Protein 5D1P (pdb70)

B-factor: mean 39.69, std 10.05, range [20.56, 96.08]

Sequence (748 aa):
DIPFDLIQERTGVPSSRLKVAFARGSLRLLESAGMQALLFKKPLGDLEAGTVIYLGDETEVIRGFPKIRRTLLLSPTIQEHFRDRVAVEEMNGYNVRIACLSSGETVALTRGGHVCPFTTRKAQELLDLSEFFREHPDLVICGEMIGRDNPYVSQDYPEVGPLGFRVFDLREKNTNRPLPVEERRALLDSYGLPNVRLFGVYPIEEAASEVADIIRALGMAGREGVVMKDPSMEVPPLKYTSSQAHARELAYAFSYPFDFGRPFFFSRVIREGFQAYELDESDDETRERARRLGEAIIYPMLERIKSISAGEAAYEDTVIDVEDREAAEEFIRHLVRLGVSATLADYRDGRATIRRFYQSTTDRINNYLKGGLYDIPFDLIQERTGVPSSRLKVAFARGSLRLLESAGMQALLFKKPLGDLEAGTVIYLGDETEVIRGFPKIRRTLLLSPTIQEHFRDRVAVEEMNGYNVRIACLSSGETVALTRGGHVCPFTTRKAQELLDLSEFFREHPDLVICGEMIGRDNPYVSQDYPEVGPLGFRVFDLREKNTNRPLPVEERRALLDSYGLPNVRLFGVYPIEEAASEVADIIRALGMAGREGVVMKDPSMEVPPLKYTSSQAHARELAYAFSYPFDFGRPFFFSRVIREGFQAYELDESDDETRERARRLGEAIIYPMLERIKSISAGEAAYEDTVIDVEDREAAEEFIRHLVRLGVSATLADYRDGRATIRRFYQSTTDRINNYLKGGLY

Solvent-accessible surface area: 31635 Å² total

Structure (mmCIF, N/CA/C/O backbone):
data_5D1P
#
_entry.id   5D1P
#
_cell.length_a   50.500
_cell.length_b   115.304
_cell.length_c   91.567
_cell.angle_alpha   90.00
_cell.angle_beta   104.55
_cell.angle_gamma   90.00
#
_symmetry.space_group_name_H-M   'P 1 21 1'
#
loop_
_entity.id
_entity.type
_entity.pdbx_description
1 polymer 'ATP-dependent RNA ligase'
2 non-polymer 'SULFATE ION'
3 non-polymer 'MAGNESIUM ION'
4 water water
#
loop_
_atom_site.group_PDB
_atom_site.id
_atom_site.type_symbol
_atom_site.label_atom_id
_atom_site.label_alt_id
_atom_site.label_comp_id
_atom_site.label_asym_id
_atom_site.label_entity_id
_atom_site.label_seq_id
_atom_site.pdbx_PDB_ins_code
_atom_site.Cartn_x
_atom_site.Cartn_y
_atom_site.Cartn_z
_atom_site.occupancy
_atom_site.B_iso_or_equiv
_atom_site.auth_seq_id
_atom_site.auth_comp_id
_atom_site.auth_asym_id
_atom_site.auth_atom_id
_atom_site.pdbx_PDB_model_num
ATOM 1 N N . ASP A 1 4 ? -16.808 -17.718 41.582 1.00 72.76 7 ASP A N 1
ATOM 2 C CA . ASP A 1 4 ? -16.535 -16.607 40.677 1.00 67.32 7 ASP A CA 1
ATOM 3 C C . ASP A 1 4 ? -16.033 -15.373 41.429 1.00 65.25 7 ASP A C 1
ATOM 4 O O . ASP A 1 4 ? -16.038 -15.325 42.663 1.00 56.88 7 ASP A O 1
ATOM 9 N N . ILE A 1 5 ? -15.597 -14.380 40.664 1.00 57.98 8 ILE A N 1
ATOM 10 C CA . ILE A 1 5 ? -14.997 -13.169 41.205 1.00 53.32 8 ILE A CA 1
ATOM 11 C C . ILE A 1 5 ? -16.022 -12.191 41.784 1.00 53.48 8 ILE A C 1
ATOM 12 O O . ILE A 1 5 ? -17.012 -11.872 41.125 1.00 51.70 8 ILE A O 1
ATOM 17 N N . PRO A 1 6 ? -15.788 -11.715 43.024 1.00 54.54 9 PRO A N 1
ATOM 18 C CA . PRO A 1 6 ? -16.687 -10.758 43.666 1.00 45.41 9 PRO A CA 1
ATOM 19 C C . PRO A 1 6 ? -16.367 -9.330 43.243 1.00 43.58 9 PRO A C 1
ATOM 20 O O . PRO A 1 6 ? -15.766 -8.575 44.012 1.00 42.92 9 PRO A O 1
ATOM 24 N N . PHE A 1 7 ? -16.763 -8.969 42.028 1.00 43.34 10 PHE A N 1
ATOM 25 C CA . PHE A 1 7 ? -16.449 -7.659 41.482 1.00 42.43 10 PHE A CA 1
ATOM 26 C C . PHE A 1 7 ? -16.972 -6.515 42.346 1.00 39.83 10 PHE A C 1
ATOM 27 O O . PHE A 1 7 ? -16.250 -5.541 42.591 1.00 37.81 10 PHE A O 1
ATOM 35 N N . ASP A 1 8 ? -18.216 -6.629 42.814 1.00 40.57 11 ASP A N 1
ATOM 36 C CA . ASP A 1 8 ? -18.819 -5.553 43.607 1.00 43.93 11 ASP A CA 1
ATOM 37 C C . ASP A 1 8 ? -18.076 -5.331 44.918 1.00 39.43 11 ASP A C 1
ATOM 38 O O . ASP A 1 8 ? -17.876 -4.199 45.331 1.00 40.91 11 ASP A O 1
ATOM 43 N N . LEU A 1 9 ? -17.676 -6.414 45.573 1.00 41.90 12 LEU A N 1
ATOM 44 C CA . LEU A 1 9 ? -16.904 -6.298 46.803 1.00 38.85 12 LEU A CA 1
ATOM 45 C C . LEU A 1 9 ? -15.610 -5.548 46.505 1.00 42.31 12 LEU A C 1
ATOM 46 O O . LEU A 1 9 ? -15.296 -4.548 47.154 1.00 44.55 12 LEU A O 1
ATOM 51 N N . ILE A 1 10 ? -14.886 -6.011 45.489 1.00 38.94 13 ILE A N 1
ATOM 52 C CA . ILE A 1 10 ? -13.660 -5.355 45.063 1.00 36.18 13 ILE A CA 1
ATOM 53 C C . ILE A 1 10 ? -13.917 -3.876 44.785 1.00 44.30 13 ILE A C 1
ATOM 54 O O . ILE A 1 10 ? -13.134 -3.002 45.193 1.00 43.00 13 ILE A O 1
ATOM 59 N N . GLN A 1 11 ? -15.043 -3.599 44.132 1.00 44.75 14 GLN A N 1
ATOM 60 C CA . GLN A 1 11 ? -15.467 -2.228 43.858 1.00 43.29 14 GLN A CA 1
ATOM 61 C C . GLN A 1 11 ? -15.534 -1.357 45.120 1.00 45.83 14 GLN A C 1
ATOM 62 O O . GLN A 1 11 ? -15.129 -0.197 45.106 1.00 43.46 14 GLN A O 1
ATOM 68 N N . GLU A 1 12 ? -16.022 -1.914 46.220 1.00 46.96 15 GLU A N 1
ATOM 69 C CA . GLU A 1 12 ? -16.133 -1.120 47.439 1.00 49.40 15 GLU A CA 1
ATOM 70 C C . GLU A 1 12 ? -14.776 -0.911 48.125 1.00 53.72 15 GLU A C 1
ATOM 71 O O . GLU A 1 12 ? -14.551 0.113 48.774 1.00 53.51 15 GLU A O 1
ATOM 77 N N . ARG A 1 13 ? -13.878 -1.884 47.986 1.00 50.76 16 ARG A N 1
ATOM 78 C CA . ARG A 1 13 ? -12.575 -1.827 48.643 1.00 46.16 16 ARG A CA 1
ATOM 79 C C . ARG A 1 13 ? -11.546 -1.056 47.831 1.00 53.42 16 ARG A C 1
ATOM 80 O O . ARG A 1 13 ? -10.532 -0.613 48.379 1.00 55.96 16 ARG A O 1
ATOM 88 N N . THR A 1 14 ? -11.799 -0.902 46.532 1.00 48.30 17 THR A N 1
ATOM 89 C CA . THR A 1 14 ? -10.827 -0.272 45.645 1.00 46.28 17 THR A CA 1
ATOM 90 C C . THR A 1 14 ? -11.285 1.060 45.067 1.00 50.14 17 THR A C 1
ATOM 91 O O . THR A 1 14 ? -10.461 1.836 44.588 1.00 53.07 17 THR A O 1
ATOM 95 N N . GLY A 1 15 ? -12.591 1.319 45.078 1.00 46.75 18 GLY A N 1
ATOM 96 C CA . GLY A 1 15 ? -13.113 2.524 44.454 1.00 45.01 18 GLY A CA 1
ATOM 97 C C . GLY A 1 15 ? -13.172 2.409 42.934 1.00 47.42 18 GLY A C 1
ATOM 98 O O . GLY A 1 15 ? -13.565 3.347 42.243 1.00 49.18 18 GLY A O 1
ATOM 99 N N . VAL A 1 16 ? -12.778 1.256 42.405 1.00 42.41 19 VAL A N 1
ATOM 100 C CA . VAL A 1 16 ? -12.904 1.007 40.977 1.00 42.13 19 VAL A CA 1
ATOM 101 C C . VAL A 1 16 ? -14.262 0.369 40.677 1.00 46.23 19 VAL A C 1
ATOM 102 O O . VAL A 1 16 ? -14.561 -0.720 41.167 1.00 42.44 19 VAL A O 1
ATOM 106 N N . PRO A 1 17 ? -15.097 1.062 39.890 1.00 48.50 20 PRO A N 1
ATOM 107 C CA . PRO A 1 17 ? -16.415 0.549 39.489 1.00 47.28 20 PRO A CA 1
ATOM 108 C C . PRO A 1 17 ? -16.359 -0.839 38.846 1.00 46.39 20 PRO A C 1
ATOM 109 O O . PRO A 1 17 ? -15.569 -1.102 37.938 1.00 48.62 20 PRO A O 1
ATOM 113 N N . SER A 1 18 ? -17.225 -1.713 39.348 1.00 45.23 21 SER A N 1
ATOM 114 C CA . SER A 1 18 ? -17.330 -3.112 38.950 1.00 43.43 21 SER A CA 1
ATOM 115 C C . SER A 1 18 ? -17.289 -3.307 37.437 1.00 48.54 21 SER A C 1
ATOM 116 O O . SER A 1 18 ? -16.768 -4.308 36.929 1.00 47.40 21 SER A O 1
ATOM 119 N N . SER A 1 19 ? -17.840 -2.332 36.729 1.00 46.91 22 SER A N 1
ATOM 120 C CA . SER A 1 19 ? -17.885 -2.340 35.280 1.00 51.83 22 SER A CA 1
ATOM 121 C C . SER A 1 19 ? -16.451 -2.263 34.719 1.00 50.49 22 SER A C 1
ATOM 122 O O . SER A 1 19 ? -16.028 -3.135 33.954 1.00 49.37 22 SER A O 1
ATOM 125 N N . ARG A 1 20 ? -15.709 -1.231 35.125 1.00 47.56 23 ARG A N 1
ATOM 126 C CA . ARG A 1 20 ? -14.277 -1.110 34.834 1.00 49.46 23 ARG A CA 1
ATOM 127 C C . ARG A 1 20 ? -13.477 -2.388 35.134 1.00 53.27 23 ARG A C 1
ATOM 128 O O . ARG A 1 20 ? -12.615 -2.776 34.352 1.00 54.36 23 ARG A O 1
ATOM 136 N N . LEU A 1 21 ? -13.753 -3.032 36.268 1.00 48.93 24 LEU A N 1
ATOM 137 C CA . LEU A 1 21 ? -13.005 -4.224 36.670 1.00 51.82 24 LEU A CA 1
ATOM 138 C C . LEU A 1 21 ? -13.268 -5.405 35.735 1.00 51.88 24 LEU A C 1
ATOM 139 O O . LEU A 1 21 ? -12.498 -6.367 35.691 1.00 46.53 24 LEU A O 1
ATOM 144 N N . LYS A 1 22 ? -14.382 -5.350 35.015 1.00 54.96 25 LYS A N 1
ATOM 145 C CA . LYS A 1 22 ? -14.695 -6.404 34.059 1.00 55.61 25 LYS A CA 1
ATOM 146 C C . LYS A 1 22 ? -13.981 -6.093 32.748 1.00 53.58 25 LYS A C 1
ATOM 147 O O . LYS A 1 22 ? -13.478 -6.989 32.087 1.00 56.47 25 LYS A O 1
ATOM 153 N N . VAL A 1 23 ? -13.929 -4.809 32.401 1.00 53.60 26 VAL A N 1
ATOM 154 C CA . VAL A 1 23 ? -13.084 -4.323 31.315 1.00 56.50 26 VAL A CA 1
ATOM 155 C C . VAL A 1 23 ? -11.638 -4.759 31.544 1.00 64.14 26 VAL A C 1
ATOM 156 O O . VAL A 1 23 ? -10.987 -5.298 30.645 1.00 68.35 26 VAL A O 1
ATOM 160 N N . ALA A 1 24 ? -11.148 -4.519 32.760 1.00 63.41 27 ALA A N 1
ATOM 161 C CA . ALA A 1 24 ? -9.782 -4.857 33.144 1.00 60.34 27 ALA A CA 1
ATOM 162 C C . ALA A 1 24 ? -9.488 -6.341 32.981 1.00 56.62 27 ALA A C 1
ATOM 163 O O . ALA A 1 24 ? -8.381 -6.718 32.611 1.00 58.48 27 ALA A O 1
ATOM 165 N N . PHE A 1 25 ? -10.480 -7.180 33.259 1.00 54.66 28 PHE A N 1
ATOM 166 C CA . PHE A 1 25 ? -10.288 -8.626 33.233 1.00 55.70 28 PHE A CA 1
ATOM 167 C C . PHE A 1 25 ? -10.025 -9.119 31.814 1.00 63.93 28 PHE A C 1
ATOM 168 O O . PHE A 1 25 ? -9.410 -10.169 31.635 1.00 69.25 28 PHE A O 1
ATOM 176 N N . ALA A 1 26 ? -10.466 -8.359 30.809 1.00 63.03 29 ALA A N 1
ATOM 177 C CA . ALA A 1 26 ? -10.134 -8.661 29.407 1.00 66.21 29 ALA A CA 1
ATOM 178 C C . ALA A 1 26 ? -8.626 -8.831 29.201 1.00 68.93 29 ALA A C 1
ATOM 179 O O . ALA A 1 26 ? -8.184 -9.521 28.275 1.00 69.37 29 ALA A O 1
ATOM 181 N N . ARG A 1 27 ? -7.847 -8.198 30.078 1.00 66.08 30 ARG A N 1
ATOM 182 C CA . ARG A 1 27 ? -6.391 -8.181 29.972 1.00 63.58 30 ARG A CA 1
ATOM 183 C C . ARG A 1 27 ? -5.650 -8.190 31.342 1.00 57.35 30 ARG A C 1
ATOM 184 O O . ARG A 1 27 ? -5.226 -9.247 31.824 1.00 50.62 30 ARG A O 1
ATOM 192 N N . GLY A 1 28 ? -5.528 -7.021 31.974 1.00 53.67 31 GLY A N 1
ATOM 193 C CA . GLY A 1 28 ? -4.613 -6.847 33.091 1.00 51.39 31 GLY A CA 1
ATOM 194 C C . GLY A 1 28 ? -5.103 -7.089 34.509 1.00 46.02 31 GLY A C 1
ATOM 195 O O . GLY A 1 28 ? -4.518 -6.568 35.451 1.00 44.08 31 GLY A O 1
ATOM 196 N N . SER A 1 29 ? -6.163 -7.874 34.669 1.00 48.08 32 SER A N 1
ATOM 197 C CA . SER A 1 29 ? -6.624 -8.288 35.991 1.00 42.76 32 SER A CA 1
ATOM 198 C C . SER A 1 29 ? -6.705 -9.803 36.040 1.00 48.72 32 SER A C 1
ATOM 199 O O . SER A 1 29 ? -7.532 -10.409 35.362 1.00 53.80 32 SER A O 1
ATOM 202 N N . LEU A 1 30 ? -5.846 -10.418 36.845 1.00 46.01 33 LEU A N 1
ATOM 203 C CA . LEU A 1 30 ? -5.699 -11.865 36.818 1.00 48.64 33 LEU A CA 1
ATOM 204 C C . LEU A 1 30 ? -6.087 -12.504 38.141 1.00 48.17 33 LEU A C 1
ATOM 205 O O . LEU A 1 30 ? -5.699 -12.038 39.204 1.00 47.50 33 LEU A O 1
ATOM 210 N N . ARG A 1 31 ? -6.859 -13.579 38.067 1.00 53.38 34 ARG A N 1
ATOM 211 C CA . ARG A 1 31 ? -7.265 -14.331 39.249 1.00 54.91 34 ARG A CA 1
ATOM 212 C C . ARG A 1 31 ? -6.298 -15.475 39.456 1.00 54.76 34 ARG A C 1
ATOM 213 O O . ARG A 1 31 ? -5.984 -16.195 38.517 1.00 59.02 34 ARG A O 1
ATOM 221 N N . LEU A 1 32 ? -5.817 -15.647 40.678 1.00 55.22 35 LEU A N 1
ATOM 222 C CA . LEU A 1 32 ? -4.900 -16.741 40.934 1.00 52.92 35 LEU A CA 1
ATOM 223 C C . LEU A 1 32 ? -5.089 -17.327 42.321 1.00 57.26 35 LEU A C 1
ATOM 224 O O . LEU A 1 32 ? -5.596 -16.665 43.231 1.00 57.47 35 LEU A O 1
ATOM 229 N N . LEU A 1 33 ? -4.700 -18.588 42.462 1.00 57.25 36 LEU A N 1
ATOM 230 C CA . LEU A 1 33 ? -4.775 -19.259 43.742 1.00 63.08 36 LEU A CA 1
ATOM 231 C C . LEU A 1 33 ? -3.447 -19.012 44.418 1.00 62.84 36 LEU A C 1
ATOM 232 O O . LEU A 1 33 ? -2.383 -19.349 43.887 1.00 58.92 36 LEU A O 1
ATOM 237 N N . GLU A 1 34 ? -3.513 -18.386 45.584 1.00 60.02 37 GLU A N 1
ATOM 238 C CA . GLU A 1 34 ? -2.302 -17.934 46.243 1.00 60.48 37 GLU A CA 1
ATOM 239 C C . GLU A 1 34 ? -2.470 -17.809 47.745 1.00 63.84 37 GLU A C 1
ATOM 240 O O . GLU A 1 34 ? -3.416 -17.170 48.208 1.00 60.42 37 GLU A O 1
ATOM 246 N N . SER A 1 35 ? -1.533 -18.401 48.484 1.00 59.63 38 SER A N 1
ATOM 247 C CA . SER A 1 35 ? -1.521 -18.345 49.943 1.00 67.53 38 SER A CA 1
ATOM 248 C C . SER A 1 35 ? -2.648 -19.173 50.571 1.00 73.09 38 SER A C 1
ATOM 249 O O . SER A 1 35 ? -3.806 -19.081 50.160 1.00 73.88 38 SER A O 1
ATOM 252 N N . ALA A 1 36 ? -2.269 -19.987 51.559 1.00 78.95 39 ALA A N 1
ATOM 253 C CA . ALA A 1 36 ? -3.137 -20.949 52.264 1.00 88.97 39 ALA A CA 1
ATOM 254 C C . ALA A 1 36 ? -4.484 -21.230 51.597 1.00 91.29 39 ALA A C 1
ATOM 255 O O . ALA A 1 36 ? -5.525 -21.220 52.263 1.00 96.08 39 ALA A O 1
ATOM 257 N N . GLY A 1 37 ? -4.459 -21.477 50.290 1.00 83.11 40 GLY A N 1
ATOM 258 C CA . GLY A 1 37 ? -5.678 -21.672 49.532 1.00 82.06 40 GLY A CA 1
ATOM 259 C C . GLY A 1 37 ? -6.546 -20.439 49.631 1.00 76.96 40 GLY A C 1
ATOM 260 O O . GLY A 1 37 ? -7.553 -20.412 50.347 1.00 83.19 40 GLY A O 1
ATOM 261 N N . MET A 1 38 ? -6.124 -19.399 48.930 1.00 68.96 41 MET A N 1
ATOM 262 C CA . MET A 1 38 ? -6.872 -18.162 48.897 1.00 62.96 41 MET A CA 1
ATOM 263 C C . MET A 1 38 ? -6.897 -17.658 47.487 1.00 62.41 41 MET A C 1
ATOM 264 O O . MET A 1 38 ? -6.070 -18.006 46.635 1.00 61.45 41 MET A O 1
ATOM 269 N N . GLN A 1 39 ? -7.856 -16.799 47.251 1.00 61.07 42 GLN A N 1
ATOM 270 C CA . GLN A 1 39 ? -8.098 -16.357 45.918 1.00 55.50 42 GLN A CA 1
ATOM 271 C C . GLN A 1 39 ? -7.657 -14.901 45.886 1.00 56.45 42 GLN A C 1
ATOM 272 O O . GLN A 1 39 ? -7.883 -14.142 46.834 1.00 52.13 42 GLN A O 1
ATOM 278 N N . ALA A 1 40 ? -6.867 -14.573 44.875 1.00 50.04 43 ALA A N 1
ATOM 279 C CA . ALA A 1 40 ? -6.197 -13.291 44.850 1.00 46.65 43 ALA A CA 1
ATOM 280 C C . ALA A 1 40 ? -6.345 -12.671 43.486 1.00 45.27 43 ALA A C 1
ATOM 281 O O . ALA A 1 40 ? -6.229 -13.355 42.464 1.00 47.95 43 ALA A O 1
ATOM 283 N N . LEU A 1 41 ? -6.619 -11.372 43.473 1.00 39.72 44 LEU A N 1
ATOM 284 C CA . LEU A 1 41 ? -6.694 -10.646 42.218 1.00 41.03 44 LEU A CA 1
ATOM 285 C C . LEU A 1 41 ? -5.529 -9.708 42.079 1.00 38.90 44 LEU A C 1
ATOM 286 O O . LEU A 1 41 ? -5.301 -8.848 42.927 1.00 36.25 44 LEU A O 1
ATOM 291 N N . LEU A 1 42 ? -4.805 -9.892 40.982 1.00 40.87 45 LEU A N 1
ATOM 292 C CA . LEU A 1 42 ? -3.580 -9.172 40.699 1.00 40.16 45 LEU A CA 1
ATOM 293 C C . LEU A 1 42 ? -3.774 -8.186 39.548 1.00 34.95 45 LEU A C 1
ATOM 294 O O . LEU A 1 42 ? -4.263 -8.554 38.493 1.00 40.75 45 LEU A O 1
ATOM 299 N N . PHE A 1 43 ? -3.393 -6.934 39.770 1.00 31.93 46 PHE A N 1
ATOM 300 C CA . PHE A 1 43 ? -3.503 -5.884 38.769 1.00 36.44 46 PHE A CA 1
ATOM 301 C C . PHE A 1 43 ? -2.160 -5.646 38.071 1.00 39.41 46 PHE A C 1
ATOM 302 O O . PHE A 1 43 ? -1.248 -5.033 38.642 1.00 39.10 46 PHE A O 1
ATOM 310 N N . LYS A 1 44 ? -2.026 -6.112 36.839 1.00 35.92 47 LYS A N 1
ATOM 311 C CA . LYS A 1 44 ? -0.761 -5.924 36.146 1.00 41.38 47 LYS A CA 1
ATOM 312 C C . LYS A 1 44 ? -0.570 -4.462 35.761 1.00 38.32 47 LYS A C 1
ATOM 313 O O . LYS A 1 44 ? 0.559 -3.977 35.730 1.00 41.10 47 LYS A O 1
ATOM 319 N N . LYS A 1 45 ? -1.678 -3.763 35.516 1.00 41.99 48 LYS A N 1
ATOM 320 C CA . LYS A 1 45 ? -1.678 -2.352 35.110 1.00 38.68 48 LYS A CA 1
ATOM 321 C C . LYS A 1 45 ? -2.367 -1.468 36.139 1.00 43.13 48 LYS A C 1
ATOM 322 O O . LYS A 1 45 ? -3.316 -1.915 36.787 1.00 39.65 48 LYS A O 1
ATOM 328 N N . PRO A 1 46 ? -1.916 -0.204 36.280 1.00 38.99 49 PRO A N 1
ATOM 329 C CA . PRO A 1 46 ? -2.683 0.697 37.134 1.00 40.54 49 PRO A CA 1
ATOM 330 C C . PRO A 1 46 ? -4.123 0.824 36.661 1.00 44.49 49 PRO A C 1
ATOM 331 O O . PRO A 1 46 ? -4.436 0.575 35.497 1.00 40.99 49 PRO A O 1
ATOM 335 N N . LEU A 1 47 ? -4.994 1.195 37.590 1.00 45.31 50 LEU A N 1
ATOM 336 C CA . LEU A 1 47 ? -6.416 1.298 37.332 1.00 38.95 50 LEU A CA 1
ATOM 337 C C . LEU A 1 47 ? -7.010 2.105 38.466 1.00 44.82 50 LEU A C 1
ATOM 338 O O . LEU A 1 47 ? -6.918 1.712 39.640 1.00 39.93 50 LEU A O 1
ATOM 343 N N . GLY A 1 48 ? -7.583 3.255 38.129 1.00 48.20 51 GLY A N 1
ATOM 344 C CA . GLY A 1 48 ? -8.009 4.195 39.149 1.00 45.92 51 GLY A CA 1
ATOM 345 C C . GLY A 1 48 ? -6.806 4.597 39.986 1.00 50.26 51 GLY A C 1
ATOM 346 O O . GLY A 1 48 ? -5.715 4.830 39.446 1.00 54.90 51 GLY A O 1
ATOM 347 N N . ASP A 1 49 ? -7.004 4.672 41.299 1.00 48.71 52 ASP A N 1
ATOM 348 C CA . ASP A 1 49 ? -5.930 4.967 42.240 1.00 47.47 52 ASP A CA 1
ATOM 349 C C . ASP A 1 49 ? -5.042 3.758 42.496 1.00 42.51 52 ASP A C 1
ATOM 350 O O . ASP A 1 49 ? -4.065 3.844 43.244 1.00 38.42 52 ASP A O 1
ATOM 355 N N . LEU A 1 50 ? -5.409 2.622 41.914 1.00 42.31 53 LEU A N 1
ATOM 356 C CA . LEU A 1 50 ? -4.708 1.381 42.191 1.00 36.99 53 LEU A CA 1
ATOM 357 C C . LEU A 1 50 ? -3.428 1.312 41.362 1.00 41.52 53 LEU A C 1
ATOM 358 O O . LEU A 1 50 ? -3.465 1.443 40.136 1.00 43.95 53 LEU A O 1
ATOM 363 N N . GLU A 1 51 ? -2.299 1.120 42.037 1.00 34.13 54 GLU A N 1
ATOM 364 C CA . GLU A 1 51 ? -1.016 1.051 41.359 1.00 35.89 54 GLU A CA 1
ATOM 365 C C . GLU A 1 51 ? -0.812 -0.313 40.733 1.00 36.15 54 GLU A C 1
ATOM 366 O O . GLU A 1 51 ? -1.420 -1.301 41.155 1.00 32.89 54 GLU A O 1
ATOM 372 N N . ALA A 1 52 ? 0.050 -0.367 39.724 1.00 38.04 55 ALA A N 1
ATOM 373 C CA . ALA A 1 52 ? 0.390 -1.637 39.113 1.00 35.40 55 ALA A CA 1
ATOM 374 C C . ALA A 1 52 ? 1.062 -2.518 40.158 1.00 31.62 55 ALA A C 1
ATOM 375 O O . ALA A 1 52 ? 1.853 -2.038 40.972 1.00 31.24 55 ALA A O 1
ATOM 377 N N . GLY A 1 53 ? 0.735 -3.804 40.127 1.00 30.48 56 GLY A N 1
ATOM 378 C CA . GLY A 1 53 ? 1.248 -4.748 41.097 1.00 32.78 56 GLY A CA 1
ATOM 379 C C . GLY A 1 53 ? 0.367 -4.841 42.328 1.00 29.62 56 GLY A C 1
ATOM 380 O O . GLY A 1 53 ? 0.691 -5.581 43.244 1.00 30.28 56 GLY A O 1
ATOM 381 N N . THR A 1 54 ? -0.727 -4.079 42.365 1.0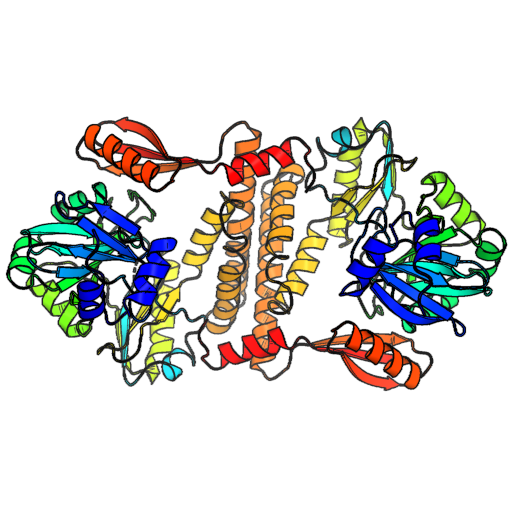0 29.12 57 THR A N 1
ATOM 382 C CA . THR A 1 54 ? -1.677 -4.175 43.482 1.00 29.19 57 THR A CA 1
ATOM 383 C C . THR A 1 54 ? -2.229 -5.596 43.546 1.00 32.21 57 THR A C 1
ATOM 384 O O . THR A 1 54 ? -2.569 -6.169 42.520 1.00 34.58 57 THR A O 1
ATOM 388 N N . VAL A 1 55 ? -2.299 -6.185 44.733 1.00 30.11 58 VAL A N 1
ATOM 389 C CA . VAL A 1 55 ? -2.931 -7.498 44.856 1.00 32.49 58 VAL A CA 1
ATOM 390 C C . VAL A 1 55 ? -3.951 -7.524 45.986 1.00 34.96 58 VAL A C 1
ATOM 391 O O . VAL A 1 55 ? -3.674 -7.066 47.101 1.00 31.13 58 VAL A O 1
ATOM 395 N N . ILE A 1 56 ? -5.136 -8.042 45.676 1.00 35.06 59 ILE A N 1
ATOM 396 C CA . ILE A 1 56 ? -6.212 -8.152 46.648 1.00 36.35 59 ILE A CA 1
ATOM 397 C C . ILE A 1 56 ? -6.414 -9.578 47.103 1.00 38.03 59 ILE A C 1
ATOM 398 O O . ILE A 1 56 ? -6.651 -10.465 46.289 1.00 39.70 59 ILE A O 1
ATOM 403 N N . TYR A 1 57 ? -6.329 -9.794 48.412 1.00 37.09 60 TYR A N 1
ATOM 404 C CA . TYR A 1 57 ? -6.492 -11.126 48.961 1.00 38.79 60 TYR A CA 1
ATOM 405 C C . TYR A 1 57 ? -7.897 -11.291 49.493 1.00 44.43 60 TYR A C 1
ATOM 406 O O . TYR A 1 57 ? -8.359 -10.507 50.325 1.00 41.72 60 TYR A O 1
ATOM 415 N N . LEU A 1 58 ? -8.579 -12.309 48.978 1.00 41.69 61 LEU A N 1
ATOM 416 C CA . LEU A 1 58 ? -9.959 -12.558 49.324 1.00 44.50 61 LEU A CA 1
ATOM 417 C C . LEU A 1 58 ? -9.993 -13.547 50.482 1.00 45.09 61 LEU A C 1
ATOM 418 O O . LEU A 1 58 ? -10.161 -14.744 50.288 1.00 49.94 61 LEU A O 1
ATOM 423 N N . GLY A 1 59 ? -9.795 -13.040 51.691 1.00 49.77 62 GLY A N 1
ATOM 424 C CA . GLY A 1 59 ? -9.772 -13.889 52.867 1.00 54.73 62 GLY A CA 1
ATOM 425 C C . GLY A 1 59 ? -10.971 -13.635 53.753 1.00 57.87 62 GLY A C 1
ATOM 426 O O . GLY A 1 59 ? -11.978 -13.095 53.288 1.00 50.09 62 GLY A O 1
ATOM 427 N N . ASP A 1 60 ? -10.857 -14.033 55.023 1.00 59.59 63 ASP A N 1
ATOM 428 C CA . ASP A 1 60 ? -11.892 -13.783 56.021 1.00 56.74 63 ASP A CA 1
ATOM 429 C C . ASP A 1 60 ? -12.299 -12.337 55.965 1.00 56.59 63 ASP A C 1
ATOM 430 O O . ASP A 1 60 ? -13.482 -12.012 56.057 1.00 58.06 63 ASP A O 1
ATOM 435 N N . GLU A 1 61 ? -11.313 -11.462 55.803 1.00 56.81 64 GLU A N 1
ATOM 436 C CA . GLU A 1 61 ? -11.621 -10.158 55.253 1.00 58.14 64 GLU A CA 1
ATOM 437 C C . GLU A 1 61 ? -10.768 -9.911 54.023 1.00 56.66 64 GLU A C 1
ATOM 438 O O . GLU A 1 61 ? -9.781 -10.606 53.762 1.00 54.69 64 GLU A O 1
ATOM 444 N N . THR A 1 62 ? -11.181 -8.904 53.269 1.00 53.12 65 THR A N 1
ATOM 445 C CA . THR A 1 62 ? -10.605 -8.596 51.981 1.00 49.84 65 THR A CA 1
ATOM 446 C C . THR A 1 62 ? -9.485 -7.578 52.152 1.00 48.94 65 THR A C 1
ATOM 447 O O . THR A 1 62 ? -9.694 -6.512 52.740 1.00 44.51 65 THR A O 1
ATOM 451 N N . GLU A 1 63 ? -8.299 -7.903 51.645 1.00 38.01 66 GLU A N 1
ATOM 452 C CA . GLU A 1 63 ? -7.147 -7.044 51.883 1.00 40.05 66 GLU A CA 1
ATOM 453 C C . GLU A 1 63 ? -6.477 -6.609 50.588 1.00 36.27 66 GLU A C 1
ATOM 454 O O . GLU A 1 63 ? -6.043 -7.435 49.785 1.00 31.98 66 GLU A O 1
ATOM 460 N N . VAL A 1 64 ? -6.405 -5.299 50.388 1.00 34.89 67 VAL A N 1
ATOM 461 C CA . VAL A 1 64 ? -5.749 -4.769 49.210 1.00 35.31 67 VAL A CA 1
ATOM 462 C C . VAL A 1 64 ? -4.296 -4.414 49.545 1.00 36.84 67 VAL A C 1
ATOM 463 O O . VAL A 1 64 ? -4.022 -3.431 50.254 1.00 32.94 67 VAL A O 1
ATOM 467 N N . ILE A 1 65 ? -3.371 -5.242 49.065 1.00 33.47 68 ILE A N 1
ATOM 468 C CA . ILE A 1 65 ? -1.948 -4.949 49.179 1.00 26.98 68 ILE A CA 1
ATOM 469 C C . ILE A 1 65 ? -1.555 -4.069 47.994 1.00 29.43 68 ILE A C 1
ATOM 470 O O . ILE A 1 65 ? -1.295 -4.563 46.898 1.00 31.33 68 ILE A O 1
ATOM 475 N N . ARG A 1 66 ? -1.524 -2.764 48.211 1.00 28.22 69 ARG A N 1
ATOM 476 C CA . ARG A 1 66 ? -1.353 -1.825 47.117 1.00 29.05 69 ARG A CA 1
ATOM 477 C C . ARG A 1 66 ? 0.037 -1.907 46.483 1.00 31.90 69 ARG A C 1
ATOM 478 O O . ARG A 1 66 ? 1.011 -2.264 47.151 1.00 29.71 69 ARG A O 1
ATOM 486 N N . GLY A 1 67 ? 0.124 -1.563 45.199 1.00 2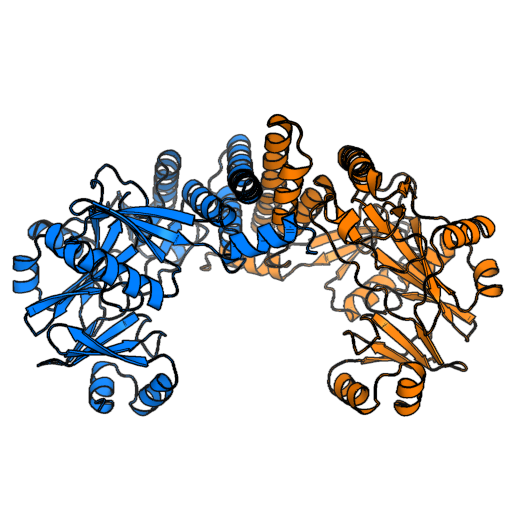7.63 70 GLY A N 1
ATOM 487 C CA . GLY A 1 67 ? 1.373 -1.684 44.471 1.00 29.65 70 GLY A CA 1
ATOM 488 C C . GLY A 1 67 ? 2.300 -0.618 44.985 1.00 31.86 70 GLY A C 1
ATOM 489 O O . GLY A 1 67 ? 1.823 0.409 45.479 1.00 33.90 70 GLY A O 1
ATOM 490 N N . PHE A 1 68 ? 3.611 -0.846 44.930 1.00 30.11 71 PHE A N 1
ATOM 491 C CA . PHE A 1 68 ? 4.510 0.221 45.349 1.00 30.33 71 PHE A CA 1
ATOM 492 C C . PHE A 1 68 ? 4.516 1.286 44.254 1.00 29.35 71 PHE A C 1
ATOM 493 O O . PHE A 1 68 ? 4.672 0.975 43.086 1.00 34.54 71 PHE A O 1
ATOM 501 N N . PRO A 1 69 ? 4.296 2.546 44.633 1.00 32.57 72 PRO A N 1
ATOM 502 C CA . PRO A 1 69 ? 4.136 3.603 43.626 1.00 36.09 72 PRO A CA 1
ATOM 503 C C . PRO A 1 69 ? 5.432 3.906 42.888 1.00 38.57 72 PRO A C 1
ATOM 504 O O . PRO A 1 69 ? 6.510 3.791 43.474 1.00 38.96 72 PRO A O 1
ATOM 508 N N . LYS A 1 70 ? 5.330 4.284 41.620 1.00 38.24 73 LYS A N 1
ATOM 509 C CA . LYS A 1 70 ? 6.496 4.739 40.874 1.00 39.16 73 LYS A CA 1
ATOM 510 C C . LYS A 1 70 ? 7.122 5.940 41.568 1.00 31.07 73 LYS A C 1
ATOM 511 O O . LYS A 1 70 ? 6.405 6.760 42.116 1.00 33.29 73 LYS A O 1
ATOM 517 N N . ILE A 1 71 ? 8.448 6.048 41.558 1.00 32.89 74 ILE A N 1
ATOM 518 C CA . ILE A 1 71 ? 9.116 7.217 42.141 1.00 31.58 74 ILE A CA 1
ATOM 519 C C . ILE A 1 71 ? 9.670 8.106 41.030 1.00 36.61 74 ILE A C 1
ATOM 520 O O . ILE A 1 71 ? 10.387 7.623 40.143 1.00 37.46 74 ILE A O 1
ATOM 525 N N . ARG A 1 72 ? 9.336 9.397 41.059 1.00 31.08 75 ARG A N 1
ATOM 526 C CA . ARG A 1 72 ? 9.763 10.294 39.981 1.00 30.79 75 ARG A CA 1
ATOM 527 C C . ARG A 1 72 ? 11.257 10.580 40.028 1.00 31.40 75 ARG A C 1
ATOM 528 O O . ARG A 1 72 ? 11.866 10.585 41.090 1.00 33.35 75 ARG A O 1
ATOM 536 N N . ARG A 1 73 ? 11.845 10.816 38.861 1.00 34.65 76 ARG A N 1
ATOM 537 C CA . ARG A 1 73 ? 13.280 11.080 38.741 1.00 29.76 76 ARG A CA 1
ATOM 538 C C . ARG A 1 73 ? 13.522 12.567 38.456 1.00 32.64 76 ARG A C 1
ATOM 539 O O . ARG A 1 73 ? 12.712 13.230 37.810 1.00 35.21 76 ARG A O 1
ATOM 547 N N . THR A 1 74 ? 14.618 13.103 38.963 1.00 29.37 77 THR A N 1
ATOM 548 C CA . THR A 1 74 ? 15.030 14.422 38.540 1.00 30.23 77 THR A CA 1
ATOM 549 C C . THR A 1 74 ? 16.426 14.258 37.973 1.00 29.52 77 THR A C 1
ATOM 550 O O . THR A 1 74 ? 17.187 13.439 38.476 1.00 27.55 77 THR A O 1
ATOM 554 N N . LEU A 1 75 ? 16.748 15.009 36.920 1.00 28.98 78 LEU A N 1
ATOM 555 C CA . LEU A 1 75 ? 18.085 14.985 36.325 1.00 29.68 78 LEU A CA 1
ATOM 556 C C . LEU A 1 75 ? 18.961 16.073 36.932 1.00 31.91 78 LEU A C 1
ATOM 557 O O . LEU A 1 75 ? 20.178 16.124 36.713 1.00 30.00 78 LEU A O 1
ATOM 562 N N . LEU A 1 76 ? 18.326 16.961 37.686 1.00 30.85 79 LEU A N 1
ATOM 563 C CA . LEU A 1 76 ? 19.022 18.094 38.284 1.00 31.60 79 LEU A CA 1
ATOM 564 C C . LEU A 1 76 ? 18.696 18.212 39.760 1.00 32.92 79 LEU A C 1
ATOM 565 O O . LEU A 1 76 ? 17.585 17.896 40.178 1.00 34.03 79 LEU A O 1
ATOM 570 N N . LEU A 1 77 ? 19.655 18.678 40.548 1.00 36.19 80 LEU A N 1
ATOM 571 C CA . LEU A 1 77 ? 19.417 18.934 41.972 1.00 34.11 80 LEU A CA 1
ATOM 572 C C . LEU A 1 77 ? 18.816 20.322 42.212 1.00 36.11 80 LEU A C 1
ATOM 573 O O . LEU A 1 77 ? 17.928 20.499 43.052 1.00 37.94 80 LEU A O 1
ATOM 578 N N . SER A 1 78 ? 19.321 21.308 41.480 1.00 37.87 81 SER A N 1
ATOM 579 C CA . SER A 1 78 ? 18.812 22.683 41.535 1.00 36.00 81 SER A CA 1
ATOM 580 C C . SER A 1 78 ? 18.352 23.091 40.141 1.00 38.73 81 SER A C 1
ATOM 581 O O . SER A 1 78 ? 19.028 22.786 39.156 1.00 35.86 81 SER A O 1
ATOM 584 N N . PRO A 1 79 ? 17.201 23.778 40.037 1.00 42.48 82 PRO A N 1
ATOM 585 C CA . PRO A 1 79 ? 16.323 24.285 41.100 1.00 36.26 82 PRO A CA 1
ATOM 586 C C . PRO A 1 79 ? 15.259 23.283 41.515 1.00 36.43 82 PRO A C 1
ATOM 587 O O . PRO A 1 79 ? 14.344 23.631 42.265 1.00 35.71 82 PRO A O 1
ATOM 591 N N . THR A 1 80 ? 15.383 22.056 41.026 1.00 34.05 83 THR A N 1
ATOM 592 C CA . THR A 1 80 ? 14.295 21.081 41.087 1.00 33.77 83 THR A CA 1
ATOM 593 C C . THR A 1 80 ? 13.930 20.653 42.516 1.00 31.48 83 THR A C 1
ATOM 594 O O . THR A 1 80 ? 12.752 20.513 42.846 1.00 31.28 83 THR A O 1
ATOM 598 N N . ILE A 1 81 ? 14.934 20.453 43.360 1.00 29.69 84 ILE A N 1
ATOM 599 C CA . ILE A 1 81 ? 14.686 20.059 44.739 1.00 33.28 84 ILE A CA 1
ATOM 600 C C . ILE A 1 81 ? 13.878 21.142 45.472 1.00 36.09 84 ILE A C 1
ATOM 601 O O . ILE A 1 81 ? 12.824 20.846 46.022 1.00 33.25 84 ILE A O 1
ATOM 606 N N . GLN A 1 82 ? 14.347 22.392 45.440 1.00 36.26 85 GLN A N 1
ATOM 607 C CA . GLN A 1 82 ? 13.614 23.509 46.061 1.00 38.66 85 GLN A CA 1
ATOM 608 C C . GLN A 1 82 ? 12.233 23.688 45.451 1.00 39.48 85 GLN A C 1
ATOM 609 O O . GLN A 1 82 ? 11.311 24.146 46.127 1.00 39.91 85 GLN A O 1
ATOM 615 N N . GLU A 1 83 ? 12.098 23.324 44.175 1.00 35.06 86 GLU A N 1
ATOM 616 C CA . GLU A 1 83 ? 10.837 23.463 43.435 1.00 35.48 86 GLU A CA 1
ATOM 617 C C . GLU A 1 83 ? 9.816 22.389 43.786 1.00 34.19 86 GLU A C 1
ATOM 618 O O . GLU A 1 83 ? 8.608 22.575 43.601 1.00 35.56 86 GLU A O 1
ATOM 624 N N . HIS A 1 84 ? 10.299 21.257 44.279 1.00 31.09 87 HIS A N 1
ATOM 625 C CA . HIS A 1 84 ? 9.418 20.123 44.534 1.00 35.26 87 HIS A CA 1
ATOM 626 C C . HIS A 1 84 ? 9.081 19.973 46.034 1.00 32.86 87 HIS A C 1
ATOM 627 O O . HIS A 1 84 ? 7.940 19.727 46.393 1.00 32.04 87 HIS A O 1
ATOM 634 N N . PHE A 1 85 ? 10.085 20.102 46.893 1.00 29.69 88 PHE A N 1
ATOM 635 C CA . PHE A 1 85 ? 9.907 19.883 48.324 1.00 35.21 88 PHE A CA 1
ATOM 636 C C . PHE A 1 85 ? 9.570 21.191 49.055 1.00 43.76 88 PHE A C 1
ATOM 637 O O . PHE A 1 85 ? 9.318 22.227 48.432 1.00 39.81 88 PHE A O 1
ATOM 645 N N . ARG A 1 86 ? 9.584 21.145 50.379 1.00 45.72 89 ARG A N 1
ATOM 646 C CA . ARG A 1 86 ? 9.122 22.267 51.196 1.00 41.89 89 ARG A CA 1
ATOM 647 C C . ARG A 1 86 ? 9.680 22.157 52.602 1.00 41.81 89 ARG A C 1
ATOM 648 O O . ARG A 1 86 ? 9.391 21.199 53.307 1.00 52.70 89 ARG A O 1
ATOM 656 N N . ASP A 1 87 ? 10.516 23.111 52.978 1.00 43.97 90 ASP A N 1
ATOM 657 C CA . ASP A 1 87 ? 11.155 23.160 54.302 1.00 43.63 90 ASP A CA 1
ATOM 658 C C . ASP A 1 87 ? 12.302 22.172 54.498 1.00 38.01 90 ASP A C 1
ATOM 659 O O . ASP A 1 87 ? 13.440 22.593 54.736 1.00 41.70 90 ASP A O 1
ATOM 664 N N . ARG A 1 88 ? 12.031 20.875 54.413 1.00 36.79 91 ARG A N 1
ATOM 665 C CA . ARG A 1 88 ? 13.058 19.893 54.754 1.00 36.70 91 ARG A CA 1
ATOM 666 C C . ARG A 1 88 ? 13.071 18.722 53.783 1.00 34.84 91 ARG A C 1
ATOM 667 O O . ARG A 1 88 ? 12.046 18.377 53.219 1.00 33.91 91 ARG A O 1
ATOM 675 N N . VAL A 1 89 ? 14.242 18.123 53.588 1.00 33.00 92 VAL A N 1
ATOM 676 C CA . VAL A 1 89 ? 14.367 16.941 52.741 1.00 33.66 92 VAL A CA 1
ATOM 677 C C . VAL A 1 89 ? 15.144 15.814 53.414 1.00 30.82 92 VAL A C 1
ATOM 678 O O . VAL A 1 89 ? 16.292 15.991 53.817 1.00 31.85 92 VAL A O 1
ATOM 682 N N . ALA A 1 90 ? 14.506 14.651 53.512 1.00 31.13 93 ALA A N 1
ATOM 683 C CA . ALA A 1 90 ? 15.143 13.446 54.010 1.00 31.69 93 ALA A CA 1
ATOM 684 C C . ALA A 1 90 ? 15.823 12.730 52.860 1.00 31.09 93 ALA A C 1
ATOM 685 O O . ALA A 1 90 ? 15.222 12.513 51.799 1.00 31.87 93 ALA A O 1
ATOM 687 N N . VAL A 1 91 ? 17.074 12.354 53.074 1.00 29.08 94 VAL A N 1
ATOM 688 C CA . VAL A 1 91 ? 17.860 11.759 52.015 1.00 30.49 94 VAL A CA 1
ATOM 689 C C . VAL A 1 91 ? 18.341 10.356 52.380 1.00 30.55 94 VAL A C 1
ATOM 690 O O . VAL A 1 91 ? 19.273 10.193 53.176 1.00 27.08 94 VAL A O 1
ATOM 694 N N . GLU A 1 92 ? 17.692 9.357 51.774 1.00 28.17 95 GLU A N 1
ATOM 695 C CA . GLU A 1 92 ? 18.010 7.945 51.977 1.00 31.16 95 GLU A CA 1
ATOM 696 C C . GLU A 1 92 ? 18.824 7.389 50.817 1.00 32.89 95 GLU A C 1
ATOM 697 O O . GLU A 1 92 ? 18.696 7.858 49.669 1.00 29.73 95 GLU A O 1
ATOM 703 N N . GLU A 1 93 ? 19.634 6.373 51.105 1.00 30.52 96 GLU A N 1
ATOM 704 C CA . GLU A 1 93 ? 20.377 5.688 50.050 1.00 33.76 96 GLU A CA 1
ATOM 705 C C . GLU A 1 93 ? 19.449 4.881 49.165 1.00 35.44 96 GLU A C 1
ATOM 706 O O . GLU A 1 93 ? 18.591 4.152 49.667 1.00 35.78 96 GLU A O 1
ATOM 743 N N . MET A 1 95 ? 19.161 1.751 47.201 1.00 31.73 98 MET A N 1
ATOM 744 C CA . MET A 1 95 ? 19.846 0.462 47.129 1.00 32.94 98 MET A CA 1
ATOM 745 C C . MET A 1 95 ? 19.519 -0.223 45.811 1.00 28.90 98 MET A C 1
ATOM 746 O O . MET A 1 95 ? 18.369 -0.227 45.400 1.00 27.22 98 MET A O 1
ATOM 751 N N . ASN A 1 96 ? 20.525 -0.802 45.163 1.00 28.36 99 ASN A N 1
ATOM 752 C CA . ASN A 1 96 ? 20.338 -1.488 43.889 1.00 32.04 99 ASN A CA 1
ATOM 753 C C . ASN A 1 96 ? 19.966 -2.948 44.078 1.00 33.70 99 ASN A C 1
ATOM 754 O O . ASN A 1 96 ? 20.860 -3.786 44.130 1.00 29.98 99 ASN A O 1
ATOM 759 N N . GLY A 1 97 ? 18.669 -3.253 44.196 1.00 31.24 100 GLY A N 1
ATOM 760 C CA . GLY A 1 97 ? 18.216 -4.628 44.383 1.00 27.08 100 GLY A CA 1
ATOM 761 C C . GLY A 1 97 ? 16.872 -4.889 43.720 1.00 30.67 100 GLY A C 1
ATOM 762 O O . GLY A 1 97 ? 16.628 -4.392 42.619 1.00 34.85 100 GLY A O 1
ATOM 763 N N . TYR A 1 98 ? 15.995 -5.672 44.352 1.00 32.16 101 TYR A N 1
ATOM 764 C CA . TYR A 1 98 ? 14.612 -5.682 43.887 1.00 28.55 101 TYR A CA 1
ATOM 765 C C . TYR A 1 98 ? 13.620 -5.382 45.000 1.00 31.12 101 TYR A C 1
ATOM 766 O O . TYR A 1 98 ? 13.777 -5.792 46.162 1.00 30.51 101 TYR A O 1
ATOM 775 N N . ASN A 1 99 ? 12.617 -4.610 44.592 1.00 32.36 102 ASN A N 1
ATOM 776 C CA . ASN A 1 99 ? 11.491 -4.158 45.387 1.00 28.93 102 ASN A CA 1
ATOM 777 C C . ASN A 1 99 ? 10.650 -5.315 45.945 1.00 32.58 102 ASN A C 1
ATOM 778 O O . ASN A 1 99 ? 10.234 -6.193 45.195 1.00 35.01 102 ASN A O 1
ATOM 783 N N . VAL A 1 100 ? 10.411 -5.304 47.258 1.00 29.77 103 VAL A N 1
ATOM 784 C CA . VAL A 1 100 ? 9.658 -6.356 47.938 1.00 32.84 103 VAL A CA 1
ATOM 785 C C . VAL A 1 100 ? 8.634 -5.767 48.895 1.00 30.68 103 VAL A C 1
ATOM 786 O O . VAL A 1 100 ? 8.933 -4.851 49.656 1.00 34.25 103 VAL A O 1
ATOM 790 N N . ARG A 1 101 ? 7.412 -6.271 48.845 1.00 33.20 104 ARG A N 1
ATOM 791 C CA . ARG A 1 101 ? 6.416 -5.885 49.831 1.00 30.17 104 ARG A CA 1
ATOM 792 C C . ARG A 1 101 ? 6.152 -7.093 50.713 1.00 32.23 104 ARG A C 1
ATOM 793 O O . ARG A 1 101 ? 5.882 -8.178 50.216 1.00 34.02 104 ARG A O 1
ATOM 801 N N . ILE A 1 102 ? 6.260 -6.912 52.021 1.00 32.54 105 ILE A N 1
ATOM 802 C CA . ILE A 1 102 ? 5.989 -8.001 52.946 1.00 31.87 105 ILE A CA 1
ATOM 803 C C . ILE A 1 102 ? 4.763 -7.660 53.753 1.00 31.96 105 ILE A C 1
ATOM 804 O O . ILE A 1 102 ? 4.711 -6.616 54.415 1.00 33.83 105 ILE A O 1
ATOM 809 N N . ALA A 1 103 ? 3.758 -8.521 53.669 1.00 31.62 106 ALA A N 1
ATOM 810 C CA . ALA A 1 103 ? 2.524 -8.303 54.409 1.00 37.54 106 ALA A CA 1
ATOM 811 C C . ALA A 1 103 ? 2.146 -9.538 55.222 1.00 38.63 106 ALA A C 1
ATOM 812 O O . ALA A 1 103 ? 2.485 -10.665 54.843 1.00 39.63 106 ALA A O 1
ATOM 814 N N . CYS A 1 104 ? 1.483 -9.327 56.358 1.00 42.14 107 CYS A N 1
ATOM 815 C CA . CYS A 1 104 ? 0.872 -10.439 57.084 1.00 34.63 107 CYS A CA 1
ATOM 816 C C . CYS A 1 104 ? -0.603 -10.453 56.710 1.00 38.97 107 CYS A C 1
ATOM 817 O O . CYS A 1 104 ? -1.316 -9.485 56.940 1.00 36.28 107 CYS A O 1
ATOM 820 N N . LEU A 1 105 ? -1.061 -11.538 56.100 1.00 39.58 108 LEU A N 1
ATOM 821 C CA . LEU A 1 105 ? -2.455 -11.611 55.677 1.00 42.75 108 LEU A CA 1
ATOM 822 C C . LEU A 1 105 ? -3.358 -11.949 56.862 1.00 50.24 108 LEU A C 1
ATOM 823 O O . LEU A 1 105 ? -2.869 -12.273 57.946 1.00 46.71 108 LEU A O 1
ATOM 828 N N . SER A 1 106 ? -4.670 -11.848 56.657 1.00 50.21 109 SER A N 1
ATOM 829 C CA . SER A 1 106 ? -5.645 -12.112 57.713 1.00 49.69 109 SER A CA 1
ATOM 830 C C . SER A 1 106 ? -5.529 -13.562 58.216 1.00 48.06 109 SER A C 1
ATOM 831 O O . SER A 1 106 ? -5.762 -13.844 59.381 1.00 55.04 109 SER A O 1
ATOM 834 N N . SER A 1 107 ? -5.135 -14.469 57.333 1.00 48.24 110 SER A N 1
ATOM 835 C CA . SER A 1 107 ? -4.893 -15.857 57.709 1.00 50.39 110 SER A CA 1
ATOM 836 C C . SER A 1 107 ? -3.667 -16.062 58.608 1.00 53.96 110 SER A C 1
ATOM 837 O O . SER A 1 107 ? -3.348 -17.194 58.980 1.00 55.48 110 SER A O 1
ATOM 840 N N . GLY A 1 108 ? -2.965 -14.984 58.937 1.00 48.24 111 GLY A N 1
ATOM 841 C CA . GLY A 1 108 ? -1.741 -15.093 59.706 1.00 41.13 111 GLY A CA 1
ATOM 842 C C . GLY A 1 108 ? -0.564 -15.559 58.868 1.00 48.77 111 GLY A C 1
ATOM 843 O O . GLY A 1 108 ? 0.539 -15.730 59.375 1.00 54.13 111 GLY A O 1
ATOM 844 N N . GLU A 1 109 ? -0.790 -15.775 57.579 1.00 45.20 112 GLU A N 1
ATOM 845 C CA . GLU A 1 109 ? 0.289 -16.166 56.699 1.00 43.13 112 GLU A CA 1
ATOM 846 C C . GLU A 1 109 ? 1.045 -14.923 56.210 1.00 42.99 112 GLU A C 1
ATOM 847 O O . GLU A 1 109 ? 0.448 -13.887 55.931 1.00 39.16 112 GLU A O 1
ATOM 853 N N . THR A 1 110 ? 2.365 -15.045 56.117 1.00 43.99 113 THR A N 1
ATOM 854 C CA . THR A 1 110 ? 3.245 -13.945 55.748 1.00 41.14 113 THR A CA 1
ATOM 855 C C . THR A 1 110 ? 3.648 -14.092 54.290 1.00 43.78 113 THR A C 1
ATOM 856 O O . THR A 1 110 ? 3.942 -15.195 53.833 1.00 45.95 113 THR A O 1
ATOM 860 N N . VAL A 1 111 ? 3.652 -12.984 53.558 1.00 45.16 114 VAL A N 1
ATOM 861 C CA . VAL A 1 111 ? 3.819 -13.032 52.108 1.00 40.52 114 VAL A CA 1
ATOM 862 C C . VAL A 1 111 ? 4.798 -11.957 51.613 1.00 39.67 114 VAL A C 1
ATOM 863 O O . VAL A 1 111 ? 4.733 -10.803 52.046 1.00 37.27 114 VAL A O 1
ATOM 867 N N . ALA A 1 112 ? 5.716 -12.332 50.723 1.00 38.93 115 ALA A N 1
ATOM 868 C CA . ALA A 1 112 ? 6.603 -11.345 50.101 1.00 35.86 115 ALA A CA 1
ATOM 869 C C . ALA A 1 112 ? 6.302 -11.212 48.615 1.00 35.81 115 ALA A C 1
ATOM 870 O O . ALA A 1 112 ? 6.416 -12.169 47.859 1.00 38.31 115 ALA A O 1
ATOM 872 N N . LEU A 1 113 ? 5.922 -10.011 48.200 1.00 34.22 116 LEU A N 1
ATOM 873 C CA . LEU A 1 113 ? 5.483 -9.794 46.837 1.00 33.63 116 LEU A CA 1
ATOM 874 C C . LEU A 1 113 ? 6.524 -9.013 46.055 1.00 34.04 116 LEU A C 1
ATOM 875 O O . LEU A 1 113 ? 7.017 -7.982 46.516 1.00 34.78 116 LEU A O 1
ATOM 880 N N . THR A 1 114 ? 6.846 -9.510 44.867 1.00 34.89 117 THR A N 1
ATOM 881 C CA . THR A 1 114 ? 7.665 -8.781 43.921 1.00 33.31 117 THR A CA 1
ATOM 882 C C . THR A 1 114 ? 6.833 -7.633 43.380 1.00 32.28 117 THR A C 1
ATOM 883 O O . THR A 1 114 ? 5.636 -7.538 43.679 1.00 33.34 117 THR A O 1
ATOM 887 N N . ARG A 1 115 ? 7.453 -6.794 42.557 1.00 31.37 118 ARG A N 1
ATOM 888 C CA . ARG A 1 115 ? 6.839 -5.548 42.118 1.00 31.81 118 ARG A CA 1
ATOM 889 C C . ARG A 1 115 ? 5.513 -5.715 41.366 1.00 31.50 118 ARG A C 1
ATOM 890 O O . ARG A 1 115 ? 4.605 -4.884 41.490 1.00 30.20 118 ARG A O 1
ATOM 898 N N . GLY A 1 116 ? 5.403 -6.783 40.592 1.00 33.48 119 GLY A N 1
ATOM 899 C CA . GLY A 1 116 ? 4.232 -7.010 39.768 1.00 31.68 119 GLY A CA 1
ATOM 900 C C . GLY A 1 116 ? 3.078 -7.627 40.532 1.00 35.78 119 GLY A C 1
ATOM 901 O O . GLY A 1 116 ? 1.935 -7.648 40.060 1.00 42.10 119 GLY A O 1
ATOM 902 N N . GLY A 1 117 ? 3.381 -8.147 41.714 1.00 37.44 120 GLY A N 1
ATOM 903 C CA . GLY A 1 117 ? 2.365 -8.639 42.624 1.00 31.80 120 GLY A CA 1
ATOM 904 C C . GLY A 1 117 ? 2.416 -10.139 42.845 1.00 38.53 120 GLY A C 1
ATOM 905 O O . GLY A 1 117 ? 1.553 -10.699 43.536 1.00 35.08 120 GLY A O 1
ATOM 906 N N . HIS A 1 118 ? 3.427 -10.786 42.272 1.00 33.00 121 HIS A N 1
ATOM 907 C CA . HIS A 1 118 ? 3.558 -12.228 42.381 1.00 38.37 121 HIS A CA 1
ATOM 908 C C . HIS A 1 118 ? 4.284 -12.606 43.661 1.00 40.15 121 HIS A C 1
ATOM 909 O O . HIS A 1 118 ? 5.241 -11.935 44.049 1.00 37.29 121 HIS A O 1
ATOM 916 N N . VAL A 1 119 ? 3.822 -13.668 44.322 1.00 37.40 122 VAL A N 1
ATOM 917 C CA . VAL A 1 119 ? 4.556 -14.223 45.450 1.00 40.07 122 VAL A CA 1
ATOM 918 C C . VAL A 1 119 ? 5.754 -14.999 44.921 1.00 39.07 122 VAL A C 1
ATOM 919 O O . VAL A 1 119 ? 5.616 -15.900 44.102 1.00 39.59 122 VAL A O 1
ATOM 923 N N . CYS A 1 120 ? 6.937 -14.624 45.383 1.00 42.41 123 CYS A N 1
ATOM 924 C CA . CYS A 1 120 ? 8.162 -15.288 44.974 1.00 40.05 123 CYS A CA 1
ATOM 925 C C . CYS A 1 120 ? 8.584 -16.298 46.027 1.00 36.49 123 CYS A C 1
ATOM 926 O O . CYS A 1 120 ? 8.804 -15.925 47.178 1.00 40.47 123 CYS A O 1
ATOM 929 N N . PRO A 1 121 ? 8.708 -17.576 45.639 1.00 38.65 124 PRO A N 1
ATOM 930 C CA . PRO A 1 121 ? 9.024 -18.600 46.644 1.00 38.32 124 PRO A CA 1
ATOM 931 C C . PRO A 1 121 ? 10.388 -18.336 47.271 1.00 35.35 124 PRO A C 1
ATOM 932 O O . PRO A 1 121 ? 10.521 -18.487 48.473 1.00 34.95 124 PRO A O 1
ATOM 936 N N . PHE A 1 122 ? 11.368 -17.909 46.473 1.00 36.89 125 PHE A N 1
ATOM 937 C CA . PHE A 1 122 ? 12.685 -17.575 47.011 1.00 35.22 125 PHE A CA 1
ATOM 938 C C . PHE A 1 122 ? 12.615 -16.409 48.009 1.00 37.37 125 PHE A C 1
ATOM 939 O O . PHE A 1 122 ? 13.188 -16.468 49.101 1.00 33.62 125 PHE A O 1
ATOM 947 N N . THR A 1 123 ? 11.894 -15.358 47.642 1.00 35.89 126 THR A N 1
ATOM 948 C CA . THR A 1 123 ? 11.895 -14.137 48.443 1.00 36.58 126 THR A CA 1
ATOM 949 C C . THR A 1 123 ? 11.121 -14.288 49.746 1.00 37.97 126 THR A C 1
ATOM 950 O O . THR A 1 123 ? 11.543 -13.780 50.781 1.00 37.77 126 THR A O 1
ATOM 954 N N . THR A 1 124 ? 9.987 -14.979 49.712 1.00 41.08 127 THR A N 1
ATOM 955 C CA . THR A 1 124 ? 9.217 -15.138 50.942 1.00 42.34 127 THR A CA 1
ATOM 956 C C . THR A 1 124 ? 10.018 -15.957 51.945 1.00 42.34 127 THR A C 1
ATOM 957 O O . THR A 1 124 ? 9.989 -15.682 53.151 1.00 40.68 127 THR A O 1
ATOM 961 N N . ARG A 1 125 ? 10.767 -16.937 51.447 1.00 39.77 128 ARG A N 1
ATOM 962 C CA . ARG A 1 125 ? 11.584 -17.738 52.343 1.00 40.26 128 ARG A CA 1
ATOM 963 C C . ARG A 1 125 ? 12.761 -16.940 52.920 1.00 40.87 128 ARG A C 1
ATOM 964 O O . ARG A 1 125 ? 13.001 -16.967 54.131 1.00 39.94 128 ARG A O 1
ATOM 972 N N . LYS A 1 126 ? 13.492 -16.220 52.077 1.00 35.64 129 LYS A N 1
ATOM 973 C CA . LYS A 1 126 ? 14.618 -15.441 52.599 1.00 37.39 129 LYS A CA 1
ATOM 974 C C . LYS A 1 126 ? 14.140 -14.298 53.507 1.00 35.69 129 LYS A C 1
ATOM 975 O O . LYS A 1 126 ? 14.835 -13.897 54.432 1.00 36.28 129 LYS A O 1
ATOM 981 N N . ALA A 1 127 ? 12.950 -13.770 53.240 1.00 35.32 130 ALA A N 1
ATOM 982 C CA . ALA A 1 127 ? 12.374 -12.734 54.090 1.00 41.01 130 ALA A CA 1
ATOM 983 C C . ALA A 1 127 ? 12.250 -13.205 55.539 1.00 39.43 130 ALA A C 1
ATOM 984 O O . ALA A 1 127 ? 12.686 -12.531 56.473 1.00 37.14 130 ALA A O 1
ATOM 986 N N . GLN A 1 128 ? 11.654 -14.372 55.717 1.00 39.67 131 GLN A N 1
ATOM 987 C CA . GLN A 1 128 ? 11.438 -14.894 57.055 1.00 44.88 131 GLN A CA 1
ATOM 988 C C . GLN A 1 128 ? 12.741 -15.377 57.667 1.00 46.20 131 GLN A C 1
ATOM 989 O O . GLN A 1 128 ? 12.927 -15.281 58.878 1.00 47.97 131 GLN A O 1
ATOM 995 N N . GLU A 1 129 ? 13.645 -15.887 56.835 1.00 42.79 132 GLU A N 1
ATOM 996 C CA . GLU A 1 129 ? 14.948 -16.323 57.325 1.00 41.49 132 GLU A CA 1
ATOM 997 C C . GLU A 1 129 ? 15.765 -15.141 57.800 1.00 40.25 132 GLU A C 1
ATOM 998 O O . GLU A 1 129 ? 16.520 -15.244 58.754 1.00 43.13 132 GLU A O 1
ATOM 1004 N N . LEU A 1 130 ? 15.608 -14.011 57.134 1.00 40.57 133 LEU A N 1
ATOM 1005 C CA . LEU A 1 130 ? 16.511 -12.890 57.352 1.00 41.31 133 LEU A CA 1
ATOM 1006 C C . LEU A 1 130 ? 15.945 -11.869 58.311 1.00 36.07 133 LEU A C 1
ATOM 1007 O O . LEU A 1 130 ? 16.685 -11.128 58.943 1.00 39.92 133 LEU A O 1
ATOM 1012 N N . LEU A 1 131 ? 14.626 -11.822 58.401 1.00 37.53 134 LEU A N 1
ATOM 1013 C CA . LEU A 1 131 ? 13.958 -10.810 59.200 1.00 39.08 134 LEU A CA 1
ATOM 1014 C C . LEU A 1 131 ? 13.189 -11.476 60.327 1.00 39.59 134 LEU A C 1
ATOM 1015 O O . LEU A 1 131 ? 12.598 -12.538 60.131 1.00 42.04 134 LEU A O 1
ATOM 1020 N N . ASP A 1 132 ? 13.193 -10.858 61.503 1.00 37.90 135 ASP A N 1
ATOM 1021 C CA . ASP A 1 132 ? 12.383 -11.346 62.612 1.00 44.35 135 ASP A CA 1
ATOM 1022 C C . ASP A 1 132 ? 11.110 -10.513 62.688 1.00 42.35 135 ASP A C 1
ATOM 1023 O O . ASP A 1 132 ? 11.107 -9.431 63.276 1.00 40.14 135 ASP A O 1
ATOM 1028 N N . LEU A 1 133 ? 10.034 -11.040 62.110 1.00 39.71 136 LEU A N 1
ATOM 1029 C CA . LEU A 1 133 ? 8.852 -10.256 61.766 1.00 36.33 136 LEU A CA 1
ATOM 1030 C C . LEU A 1 133 ? 7.669 -10.481 62.684 1.00 39.01 136 LEU A C 1
ATOM 1031 O O . LEU A 1 133 ? 6.697 -9.716 62.652 1.00 38.95 136 LEU A O 1
ATOM 1036 N N . SER A 1 134 ? 7.739 -11.537 63.490 1.00 38.31 137 SER A N 1
ATOM 1037 C CA . SER A 1 134 ? 6.563 -12.021 64.209 1.00 41.75 137 SER A CA 1
ATOM 1038 C C . SER A 1 134 ? 5.975 -10.984 65.153 1.00 38.93 137 SER A C 1
ATOM 1039 O O . SER A 1 134 ? 4.772 -10.728 65.128 1.00 37.54 137 SER A O 1
ATOM 1042 N N . GLU A 1 135 ? 6.821 -10.383 65.983 1.00 39.22 138 GLU A N 1
ATOM 1043 C CA . GLU A 1 135 ? 6.355 -9.364 66.912 1.00 35.72 138 GLU A CA 1
ATOM 1044 C C . GLU A 1 135 ? 5.810 -8.127 66.178 1.00 37.07 138 GLU A C 1
ATOM 1045 O O . GLU A 1 135 ? 4.727 -7.617 66.520 1.00 29.98 138 GLU A O 1
ATOM 1051 N N . PHE A 1 136 ? 6.545 -7.643 65.173 1.00 33.46 139 PHE A N 1
ATOM 1052 C CA . PHE A 1 136 ? 6.077 -6.466 64.428 1.00 32.74 139 PHE A CA 1
ATOM 1053 C C . PHE A 1 136 ? 4.671 -6.659 63.853 1.00 31.38 139 PHE A C 1
ATOM 1054 O O . PHE A 1 136 ? 3.827 -5.772 63.959 1.00 32.20 139 PHE A O 1
ATOM 1062 N N . PHE A 1 137 ? 4.412 -7.817 63.254 1.00 33.11 140 PHE A N 1
ATOM 1063 C CA . PHE A 1 137 ? 3.106 -8.044 62.619 1.00 36.09 140 PHE A CA 1
ATOM 1064 C C . PHE A 1 137 ? 1.991 -8.328 63.636 1.00 37.78 140 PHE A C 1
ATOM 1065 O O . PHE A 1 137 ? 0.807 -8.113 63.352 1.00 38.53 140 PHE A O 1
ATOM 1073 N N . ARG A 1 138 ? 2.371 -8.793 64.822 1.00 35.96 141 ARG A N 1
ATOM 1074 C CA . ARG A 1 138 ? 1.403 -9.014 65.892 1.00 43.17 141 ARG A CA 1
ATOM 1075 C C . ARG A 1 138 ? 0.875 -7.665 66.354 1.00 37.27 141 ARG A C 1
ATOM 1076 O O . ARG A 1 138 ? -0.310 -7.509 66.644 1.00 38.96 141 ARG A O 1
ATOM 1084 N N . GLU A 1 139 ? 1.758 -6.676 66.390 1.00 32.21 142 GLU A N 1
ATOM 1085 C CA . GLU A 1 139 ? 1.358 -5.340 66.810 1.00 36.81 142 GLU A CA 1
ATOM 1086 C C . GLU A 1 139 ? 0.889 -4.490 65.622 1.00 36.13 142 GLU A C 1
ATOM 1087 O O . GLU A 1 139 ? 0.002 -3.655 65.782 1.00 35.55 142 GLU A O 1
ATOM 1093 N N . HIS A 1 140 ? 1.455 -4.715 64.433 1.00 32.64 143 HIS A N 1
ATOM 1094 C CA . HIS A 1 140 ? 1.056 -3.939 63.254 1.00 33.52 143 HIS A CA 1
ATOM 1095 C C . HIS A 1 140 ? 0.714 -4.783 62.013 1.00 36.58 143 HIS A C 1
ATOM 1096 O O . HIS A 1 140 ? 1.379 -4.675 60.976 1.00 35.12 143 HIS A O 1
ATOM 1103 N N . PRO A 1 141 ? -0.364 -5.585 62.095 1.00 39.45 144 PRO A N 1
ATOM 1104 C CA . PRO A 1 141 ? -0.769 -6.502 61.018 1.00 37.01 144 PRO A CA 1
ATOM 1105 C C . PRO A 1 141 ? -1.225 -5.811 59.743 1.00 35.01 144 PRO A C 1
ATOM 1106 O O . PRO A 1 141 ? -1.231 -6.434 58.688 1.00 36.98 144 PRO A O 1
ATOM 1110 N N . ASP A 1 142 ? -1.612 -4.545 59.829 1.00 34.74 145 ASP A N 1
ATOM 1111 C CA . ASP A 1 142 ? -2.132 -3.867 58.653 1.00 38.58 145 ASP A CA 1
ATOM 1112 C C . ASP A 1 142 ? -1.135 -2.904 58.014 1.00 38.18 145 ASP A C 1
ATOM 1113 O O . ASP A 1 142 ? -1.510 -2.073 57.169 1.00 36.00 145 ASP A O 1
ATOM 1118 N N . LEU A 1 143 ? 0.131 -3.042 58.400 1.00 32.74 146 LEU A N 1
ATOM 1119 C CA . LEU A 1 143 ? 1.223 -2.312 57.763 1.00 32.28 146 LEU A CA 1
ATOM 1120 C C . LEU A 1 143 ? 1.973 -3.207 56.781 1.00 34.51 146 LEU A C 1
ATOM 1121 O O . LEU A 1 143 ? 2.231 -4.397 57.054 1.00 29.37 146 LEU A O 1
ATOM 1126 N N . VAL A 1 144 ? 2.325 -2.636 55.632 1.00 32.28 147 VAL A N 1
ATOM 1127 C CA . VAL A 1 144 ? 3.088 -3.379 54.646 1.00 28.47 147 VAL A CA 1
ATOM 1128 C C . VAL A 1 144 ? 4.548 -2.915 54.653 1.00 27.99 147 VAL A C 1
ATOM 1129 O O . VAL A 1 144 ? 4.825 -1.745 54.438 1.00 29.11 147 VAL A O 1
ATOM 1133 N N . ILE A 1 145 ? 5.468 -3.850 54.875 1.00 29.32 148 ILE A N 1
ATOM 1134 C CA . ILE A 1 145 ? 6.903 -3.568 54.883 1.00 26.28 148 ILE A CA 1
ATOM 1135 C C . ILE A 1 145 ? 7.455 -3.477 53.466 1.00 28.34 148 ILE A C 1
ATOM 1136 O O . ILE A 1 145 ? 7.550 -4.476 52.761 1.00 30.26 148 ILE A O 1
ATOM 1141 N N . CYS A 1 146 ? 7.815 -2.277 53.040 1.00 27.40 149 CYS A N 1
ATOM 1142 C CA . CYS A 1 146 ? 8.365 -2.099 51.705 1.00 27.72 149 CYS A CA 1
ATOM 1143 C C . CYS A 1 146 ? 9.881 -1.948 51.785 1.00 27.54 149 CYS A C 1
ATOM 1144 O O . CYS A 1 146 ? 10.387 -1.055 52.463 1.00 29.46 149 CYS A O 1
ATOM 1147 N N . GLY A 1 147 ? 10.604 -2.831 51.109 1.00 27.16 150 GLY A N 1
ATOM 1148 C CA . GLY A 1 147 ? 12.052 -2.831 51.203 1.00 26.75 150 GLY A CA 1
ATOM 1149 C C . GLY A 1 147 ? 12.762 -3.249 49.919 1.00 29.73 150 GLY A C 1
ATOM 1150 O O . GLY A 1 147 ? 12.121 -3.593 48.923 1.00 29.76 150 GLY A O 1
ATOM 1151 N N . GLU A 1 148 ? 14.092 -3.196 49.956 1.00 27.56 151 GLU A N 1
ATOM 1152 C CA . GLU A 1 148 ? 14.934 -3.649 48.876 1.00 29.73 151 GLU A CA 1
ATOM 1153 C C . GLU A 1 148 ? 15.664 -4.914 49.308 1.00 31.53 151 GLU A C 1
ATOM 1154 O O . GLU A 1 148 ? 16.333 -4.933 50.348 1.00 33.93 151 GLU A O 1
ATOM 1160 N N . MET A 1 149 ? 15.493 -5.982 48.535 1.00 29.58 152 MET A N 1
ATOM 1161 C CA . MET A 1 149 ? 16.273 -7.197 48.715 1.00 27.33 152 MET A CA 1
ATOM 1162 C C . MET A 1 149 ? 17.552 -7.027 47.892 1.00 29.98 152 MET A C 1
ATOM 1163 O O . MET A 1 149 ? 17.494 -6.823 46.676 1.00 29.61 152 MET A O 1
ATOM 1168 N N . ILE A 1 150 ? 18.698 -7.081 48.552 1.00 31.29 153 ILE A N 1
ATOM 1169 C CA . ILE A 1 150 ? 19.988 -6.804 47.905 1.00 32.68 153 ILE A CA 1
ATOM 1170 C C . ILE A 1 150 ? 21.006 -7.879 48.217 1.00 34.24 153 ILE A C 1
ATOM 1171 O O . ILE A 1 150 ? 20.884 -8.580 49.223 1.00 34.84 153 ILE A O 1
ATOM 1176 N N . GLY A 1 151 ? 22.046 -7.971 47.390 1.00 33.67 154 GLY A N 1
ATOM 1177 C CA . GLY A 1 151 ? 23.156 -8.865 47.678 1.00 31.96 154 GLY A CA 1
ATOM 1178 C C . GLY A 1 151 ? 23.766 -9.466 46.425 1.00 35.33 154 GLY A C 1
ATOM 1179 O O . GLY A 1 151 ? 23.157 -9.455 45.346 1.00 33.18 154 GLY A O 1
ATOM 1180 N N . ARG A 1 152 ? 24.982 -9.984 46.559 1.00 38.92 155 ARG A N 1
ATOM 1181 C CA . ARG A 1 152 ? 25.600 -10.731 45.473 1.00 37.24 155 ARG A CA 1
ATOM 1182 C C . ARG A 1 152 ? 24.742 -11.917 45.077 1.00 35.01 155 ARG A C 1
ATOM 1183 O O . ARG A 1 152 ? 24.486 -12.124 43.896 1.00 36.84 155 ARG A O 1
ATOM 1191 N N . ASP A 1 153 ? 24.290 -12.694 46.061 1.00 32.48 156 ASP A N 1
ATOM 1192 C CA . ASP A 1 153 ? 23.512 -13.903 45.771 1.00 36.99 156 ASP A CA 1
ATOM 1193 C C . ASP A 1 153 ? 22.025 -13.607 45.570 1.00 36.24 156 ASP A C 1
ATOM 1194 O O . ASP A 1 153 ? 21.156 -14.309 46.100 1.00 38.53 156 ASP A O 1
ATOM 1199 N N . ASN A 1 154 ? 21.766 -12.561 44.789 1.00 38.65 157 ASN A N 1
ATOM 1200 C CA . ASN A 1 154 ? 20.430 -12.089 44.444 1.00 35.51 157 ASN A CA 1
ATOM 1201 C C . ASN A 1 154 ? 20.094 -12.470 43.010 1.00 38.48 157 ASN A C 1
ATOM 1202 O O . ASN A 1 154 ? 20.693 -11.947 42.071 1.00 35.04 157 ASN A O 1
ATOM 1207 N N . PRO A 1 155 ? 19.114 -13.371 42.837 1.00 39.43 158 PRO A N 1
ATOM 1208 C CA . PRO A 1 155 ? 18.737 -13.903 41.522 1.00 41.42 158 PRO A CA 1
ATOM 1209 C C . PRO A 1 155 ? 18.085 -12.882 40.567 1.00 36.13 158 PRO A C 1
ATOM 1210 O O . PRO A 1 155 ? 17.891 -13.190 39.384 1.00 35.89 158 PRO A O 1
ATOM 1214 N N . TYR A 1 156 ? 17.750 -11.695 41.056 1.00 31.65 159 TYR A N 1
ATOM 1215 C CA . TYR A 1 156 ? 17.094 -10.721 40.194 1.00 33.98 159 TYR A CA 1
ATOM 1216 C C . TYR A 1 156 ? 18.045 -9.609 39.779 1.00 35.33 159 TYR A C 1
ATOM 1217 O O . TYR A 1 156 ? 18.199 -9.318 38.604 1.00 32.94 159 TYR A O 1
ATOM 1226 N N . VAL A 1 157 ? 18.654 -8.968 40.765 1.00 36.99 160 VAL A N 1
ATOM 1227 C CA . VAL A 1 157 ? 19.638 -7.936 40.512 1.00 35.55 160 VAL A CA 1
ATOM 1228 C C . VAL A 1 157 ? 20.748 -8.141 41.511 1.00 37.66 160 VAL A C 1
ATOM 1229 O O . VAL A 1 157 ? 20.552 -7.990 42.718 1.00 35.18 160 VAL A O 1
ATOM 1233 N N . SER A 1 158 ? 21.917 -8.500 41.005 1.00 31.51 161 SER A N 1
ATOM 1234 C CA . SER A 1 158 ? 23.016 -8.873 41.870 1.00 33.79 161 SER A CA 1
ATOM 1235 C C . SER A 1 158 ? 24.001 -7.729 42.047 1.00 34.48 161 SER A C 1
ATOM 1236 O O . SER A 1 158 ? 24.734 -7.397 41.125 1.00 38.34 161 SER A O 1
ATOM 1239 N N . GLN A 1 159 ? 23.987 -7.098 43.213 1.00 30.92 162 GLN A N 1
ATOM 1240 C CA . GLN A 1 159 ? 25.060 -6.185 43.587 1.00 34.52 162 GLN A CA 1
ATOM 1241 C C . GLN A 1 159 ? 25.496 -6.543 44.992 1.00 39.81 162 GLN A C 1
ATOM 1242 O O . GLN A 1 159 ? 24.661 -6.655 45.886 1.00 34.40 162 GLN A O 1
ATOM 1248 N N . ASP A 1 160 ? 26.799 -6.723 45.180 1.00 38.71 163 ASP A N 1
ATOM 1249 C CA . ASP A 1 160 ? 27.335 -7.124 46.473 1.00 40.72 163 ASP A CA 1
ATOM 1250 C C . ASP A 1 160 ? 27.429 -5.943 47.420 1.00 41.03 163 ASP A C 1
ATOM 1251 O O . ASP A 1 160 ? 28.199 -5.021 47.197 1.00 47.74 163 ASP A O 1
ATOM 1256 N N . TYR A 1 161 ? 26.626 -5.973 48.474 1.00 40.82 164 TYR A N 1
ATOM 1257 C CA . TYR A 1 161 ? 26.667 -4.956 49.516 1.00 41.80 164 TYR A CA 1
ATOM 1258 C C . TYR A 1 161 ? 27.254 -5.572 50.779 1.00 48.22 164 TYR A C 1
ATOM 1259 O O . TYR A 1 161 ? 26.506 -6.001 51.651 1.00 53.52 164 TYR A O 1
ATOM 1268 N N . PRO A 1 162 ? 28.593 -5.618 50.880 1.00 51.74 165 PRO A N 1
ATOM 1269 C CA . PRO A 1 162 ? 29.280 -6.410 51.910 1.00 51.64 165 PRO A CA 1
ATOM 1270 C C . PRO A 1 162 ? 28.795 -6.175 53.340 1.00 51.89 165 PRO A C 1
ATOM 1271 O O . PRO A 1 162 ? 28.870 -7.112 54.131 1.00 56.83 165 PRO A O 1
ATOM 1275 N N . GLU A 1 163 ? 28.282 -4.989 53.662 1.00 53.76 166 GLU A N 1
ATOM 1276 C CA . GLU A 1 163 ? 27.764 -4.747 55.006 1.00 48.14 166 GLU A CA 1
ATOM 1277 C C . GLU A 1 163 ? 26.407 -5.420 55.274 1.00 54.49 166 GLU A C 1
ATOM 1278 O O . GLU A 1 163 ? 25.881 -5.310 56.378 1.00 50.42 166 GLU A O 1
ATOM 1284 N N . VAL A 1 164 ? 25.838 -6.116 54.289 1.00 52.67 167 VAL A N 1
ATOM 1285 C CA . VAL A 1 164 ? 24.621 -6.880 54.555 1.00 51.53 167 VAL A CA 1
ATOM 1286 C C . VAL A 1 164 ? 24.820 -8.395 54.432 1.00 49.76 167 VAL A C 1
ATOM 1287 O O . VAL A 1 164 ? 23.965 -9.164 54.875 1.00 51.75 167 VAL A O 1
ATOM 1291 N N . GLY A 1 165 ? 25.940 -8.830 53.859 1.00 45.13 168 GLY A N 1
ATOM 1292 C CA . GLY A 1 165 ? 26.170 -10.251 53.656 1.00 38.68 168 GLY A CA 1
ATOM 1293 C C . GLY A 1 165 ? 25.821 -10.654 52.231 1.00 42.18 168 GLY A C 1
ATOM 1294 O O . GLY A 1 165 ? 25.618 -9.794 51.383 1.00 44.98 168 GLY A O 1
ATOM 1295 N N . PRO A 1 166 ? 25.754 -11.964 51.948 1.00 40.06 169 PRO A N 1
ATOM 1296 C CA . PRO A 1 166 ? 25.525 -12.358 50.551 1.00 35.85 169 PRO A CA 1
ATOM 1297 C C . PRO A 1 166 ? 24.089 -12.079 50.072 1.00 37.57 169 PRO A C 1
ATOM 1298 O O . PRO A 1 166 ? 23.804 -12.045 48.873 1.00 35.23 169 PRO A O 1
ATOM 1302 N N . LEU A 1 167 ? 23.186 -11.892 51.020 1.00 38.61 170 LEU A N 1
ATOM 1303 C CA . LEU A 1 167 ? 21.821 -11.513 50.707 1.00 34.26 170 LEU A CA 1
ATOM 1304 C C . LEU A 1 167 ? 21.250 -10.814 51.915 1.00 34.03 170 LEU A C 1
ATOM 1305 O O . LEU A 1 167 ? 21.357 -11.306 53.030 1.00 40.51 170 LEU A O 1
ATOM 1310 N N . GLY A 1 168 ? 20.655 -9.654 51.699 1.00 33.61 171 GLY A N 1
ATOM 1311 C CA . GLY A 1 168 ? 20.081 -8.920 52.797 1.00 33.20 171 GLY A CA 1
ATOM 1312 C C . GLY A 1 168 ? 18.889 -8.113 52.351 1.00 37.42 171 GLY A C 1
ATOM 1313 O O . GLY A 1 168 ? 18.506 -8.118 51.173 1.00 34.21 171 GLY A O 1
ATOM 1314 N N . PHE A 1 169 ? 18.328 -7.386 53.309 1.00 34.02 172 PHE A N 1
ATOM 1315 C CA . PHE A 1 169 ? 17.116 -6.638 53.102 1.00 32.94 172 PHE A CA 1
ATOM 1316 C C . PHE A 1 169 ? 17.220 -5.323 53.866 1.00 32.95 172 PHE A C 1
ATOM 1317 O O . PHE A 1 169 ? 17.798 -5.287 54.942 1.00 35.84 172 PHE A O 1
ATOM 1325 N N . ARG A 1 170 ? 16.718 -4.243 53.270 1.00 32.78 173 ARG A N 1
ATOM 1326 C CA . ARG A 1 170 ? 16.679 -2.916 53.883 1.00 32.22 173 ARG A CA 1
ATOM 1327 C C . ARG A 1 170 ? 15.309 -2.315 53.637 1.00 32.26 173 ARG A C 1
ATOM 1328 O O . ARG A 1 170 ? 14.854 -2.238 52.491 1.00 31.62 173 ARG A O 1
ATOM 1336 N N . VAL A 1 171 ? 14.664 -1.876 54.706 1.00 27.52 174 VAL A N 1
ATOM 1337 C CA . VAL A 1 171 ? 13.321 -1.320 54.625 1.00 28.28 174 VAL A CA 1
ATOM 1338 C C . VAL A 1 171 ? 13.348 0.180 54.329 1.00 26.91 174 VAL A C 1
ATOM 1339 O O . VAL A 1 171 ? 14.093 0.925 54.977 1.00 24.72 174 VAL A O 1
ATOM 1343 N N . PHE A 1 172 ? 12.550 0.615 53.350 1.00 20.56 175 PHE A N 1
ATOM 1344 C CA . PHE A 1 172 ? 12.475 2.031 53.041 1.00 25.77 175 PHE A CA 1
ATOM 1345 C C . PHE A 1 172 ? 11.039 2.591 53.135 1.00 27.38 175 PHE A C 1
ATOM 1346 O O . PHE A 1 172 ? 10.817 3.748 52.843 1.00 27.49 175 PHE A O 1
ATOM 1354 N N . ASP A 1 173 ? 10.071 1.796 53.578 1.00 24.99 176 ASP A N 1
ATOM 1355 C CA . ASP A 1 173 ? 8.698 2.297 53.660 1.00 27.78 176 ASP A CA 1
ATOM 1356 C C . ASP A 1 173 ? 7.834 1.359 54.499 1.00 28.34 176 ASP A C 1
ATOM 1357 O O . ASP A 1 173 ? 8.040 0.131 54.517 1.00 26.08 176 ASP A O 1
ATOM 1362 N N . LEU A 1 174 ? 6.895 1.962 55.222 1.00 30.38 177 LEU A N 1
ATOM 1363 C CA . LEU A 1 174 ? 5.770 1.257 55.817 1.00 29.42 177 LEU A CA 1
ATOM 1364 C C . LEU A 1 174 ? 4.512 1.866 55.228 1.00 27.80 177 LEU A C 1
ATOM 1365 O O . LEU A 1 174 ? 4.274 3.060 55.366 1.00 27.08 177 LEU A O 1
ATOM 1370 N N . ARG A 1 175 ? 3.702 1.049 54.573 1.00 30.70 178 ARG A N 1
ATOM 1371 C CA . ARG A 1 175 ? 2.492 1.545 53.942 1.00 31.12 178 ARG A CA 1
ATOM 1372 C C . ARG A 1 175 ? 1.292 0.744 54.412 1.00 29.91 178 ARG A C 1
ATOM 1373 O O . ARG A 1 175 ? 1.379 -0.474 54.587 1.00 34.33 178 ARG A O 1
ATOM 1381 N N . GLU A 1 176 ? 0.180 1.438 54.629 1.00 34.26 179 GLU A N 1
ATOM 1382 C CA . GLU A 1 176 ? -1.061 0.809 55.078 1.00 35.95 179 GLU A CA 1
ATOM 1383 C C . GLU A 1 176 ? -1.670 -0.075 54.000 1.00 33.67 179 GLU A C 1
ATOM 1384 O O . GLU A 1 176 ? -1.660 0.272 52.818 1.00 35.46 179 GLU A O 1
ATOM 1390 N N . LYS A 1 177 ? -2.224 -1.204 54.417 1.00 32.59 180 LYS A N 1
ATOM 1391 C CA . LYS A 1 177 ? -3.092 -1.994 53.553 1.00 31.55 180 LYS A CA 1
ATOM 1392 C C . LYS A 1 177 ? -4.236 -1.122 53.060 1.00 33.88 180 LYS A C 1
ATOM 1393 O O . LYS A 1 177 ? -4.636 -0.191 53.754 1.00 32.83 180 LYS A O 1
ATOM 1399 N N . ASN A 1 178 ? -4.737 -1.416 51.860 1.00 32.00 181 ASN A N 1
ATOM 1400 C CA . ASN A 1 178 ? -5.906 -0.732 51.274 1.00 31.20 181 ASN A CA 1
ATOM 1401 C C . ASN A 1 178 ? -5.664 0.714 50.826 1.00 30.90 181 ASN A C 1
ATOM 1402 O O . ASN A 1 178 ? -5.899 1.045 49.662 1.00 35.97 181 ASN A O 1
ATOM 1407 N N . THR A 1 179 ? -5.214 1.577 51.737 1.00 31.22 182 THR A N 1
ATOM 1408 C CA . THR A 1 179 ? -4.989 2.992 51.417 1.00 30.54 182 THR A CA 1
ATOM 1409 C C . THR A 1 179 ? -3.617 3.305 50.803 1.00 33.99 182 THR A C 1
ATOM 1410 O O . THR A 1 179 ? -3.459 4.341 50.163 1.00 36.48 182 THR A O 1
ATOM 1414 N N . ASN A 1 180 ? -2.637 2.431 51.029 1.00 32.58 183 ASN A N 1
ATOM 1415 C CA . ASN A 1 180 ? -1.234 2.647 50.643 1.00 32.25 183 ASN A CA 1
ATOM 1416 C C . ASN A 1 180 ? -0.589 3.829 51.340 1.00 32.69 183 ASN A C 1
ATOM 1417 O O . ASN A 1 180 ? 0.457 4.309 50.910 1.00 37.53 183 ASN A O 1
ATOM 1422 N N . ARG A 1 181 ? -1.212 4.326 52.394 1.00 31.47 184 ARG A N 1
ATOM 1423 C CA . ARG A 1 181 ? -0.709 5.531 53.048 1.00 32.96 184 ARG A CA 1
ATOM 1424 C C . ARG A 1 181 ? 0.596 5.242 53.797 1.00 33.53 184 ARG A C 1
ATOM 1425 O O . ARG A 1 181 ? 0.679 4.287 54.579 1.00 35.01 184 ARG A O 1
ATOM 1433 N N . PRO A 1 182 ? 1.627 6.053 53.533 1.00 32.31 185 PRO A N 1
ATOM 1434 C CA . PRO A 1 182 ? 2.962 5.871 54.112 1.00 31.36 185 PRO A CA 1
ATOM 1435 C C . PRO A 1 182 ? 3.086 6.536 55.465 1.00 33.60 185 PRO A C 1
ATOM 1436 O O . PRO A 1 182 ? 2.460 7.560 55.688 1.00 36.09 185 PRO A O 1
ATOM 1440 N N . LEU A 1 183 ? 3.870 5.958 56.366 1.00 37.71 186 LEU A N 1
ATOM 1441 C CA . LEU A 1 183 ? 4.196 6.635 57.621 1.00 34.63 186 LEU A CA 1
ATOM 1442 C C . LEU A 1 183 ? 5.238 7.701 57.315 1.00 35.88 186 LEU A C 1
ATOM 1443 O O . LEU A 1 183 ? 6.039 7.518 56.401 1.00 34.94 186 LEU A O 1
ATOM 1448 N N . PRO A 1 184 ? 5.233 8.817 58.066 1.00 36.70 187 PRO A N 1
ATOM 1449 C CA . PRO A 1 184 ? 6.290 9.821 57.910 1.00 32.99 187 PRO A CA 1
ATOM 1450 C C . PRO A 1 184 ? 7.666 9.191 58.150 1.00 32.79 187 PRO A C 1
ATOM 1451 O O . PRO A 1 184 ? 7.771 8.169 58.841 1.00 34.00 187 PRO A O 1
ATOM 1455 N N . VAL A 1 185 ? 8.710 9.806 57.622 1.00 29.09 188 VAL A N 1
ATOM 1456 C CA . VAL A 1 185 ? 10.021 9.165 57.570 1.00 31.64 188 VAL A CA 1
ATOM 1457 C C . VAL A 1 185 ? 10.567 8.834 58.954 1.00 33.11 188 VAL A C 1
ATOM 1458 O O . VAL A 1 185 ? 10.990 7.709 59.224 1.00 32.04 188 VAL A O 1
ATOM 1462 N N . GLU A 1 186 ? 10.563 9.812 59.841 1.00 33.12 189 GLU A N 1
ATOM 1463 C CA . GLU A 1 186 ? 11.265 9.632 61.100 1.00 32.06 189 GLU A CA 1
ATOM 1464 C C . GLU A 1 186 ? 10.518 8.664 62.015 1.00 32.22 189 GLU A C 1
ATOM 1465 O O . GLU A 1 186 ? 11.138 7.825 62.660 1.00 29.58 189 GLU A O 1
ATOM 1471 N N . GLU A 1 187 ? 9.190 8.734 62.008 1.00 29.73 190 GLU A N 1
ATOM 1472 C CA . GLU A 1 187 ? 8.371 7.811 62.769 1.00 31.98 190 GLU A CA 1
ATOM 1473 C C . GLU A 1 187 ? 8.555 6.376 62.262 1.00 29.63 190 GLU A C 1
ATOM 1474 O O . GLU A 1 187 ? 8.612 5.437 63.053 1.00 30.41 190 GLU A O 1
ATOM 1480 N N . ARG A 1 188 ? 8.636 6.213 60.946 1.00 27.17 191 ARG A N 1
ATOM 1481 C CA . ARG A 1 188 ? 8.823 4.906 60.330 1.00 27.79 191 ARG A CA 1
ATOM 1482 C C . ARG A 1 188 ? 10.134 4.278 60.780 1.00 29.96 191 ARG A C 1
ATOM 1483 O O . ARG A 1 188 ? 10.163 3.127 61.215 1.00 31.24 191 ARG A O 1
ATOM 1491 N N . ARG A 1 189 ? 11.217 5.042 60.688 1.00 25.84 192 ARG A N 1
ATOM 1492 C CA . ARG A 1 189 ? 12.540 4.544 61.048 1.00 28.39 192 ARG A CA 1
ATOM 1493 C C . ARG A 1 189 ? 12.642 4.154 62.525 1.00 34.29 192 ARG A C 1
ATOM 1494 O O . ARG A 1 189 ? 13.281 3.152 62.882 1.00 35.14 192 ARG A O 1
ATOM 1502 N N . ALA A 1 190 ? 12.010 4.945 63.384 1.00 35.45 193 ALA A N 1
ATOM 1503 C CA . ALA A 1 190 ? 12.031 4.693 64.821 1.00 34.19 193 ALA A CA 1
ATOM 1504 C C . ALA A 1 190 ? 11.239 3.432 65.187 1.00 30.09 193 ALA A C 1
ATOM 1505 O O . ALA A 1 190 ? 11.682 2.606 65.983 1.00 32.27 193 ALA A O 1
ATOM 1507 N N . LEU A 1 191 ? 10.056 3.306 64.610 1.00 30.45 194 LEU A N 1
ATOM 1508 C CA . LEU A 1 191 ? 9.225 2.131 64.803 1.00 31.98 194 LEU A CA 1
ATOM 1509 C C . LEU A 1 191 ? 9.934 0.861 64.402 1.00 33.83 194 LEU A C 1
ATOM 1510 O O . LEU A 1 191 ? 9.903 -0.135 65.121 1.00 30.58 194 LEU A O 1
ATOM 1515 N N . LEU A 1 192 ? 10.553 0.894 63.227 1.00 31.63 195 LEU A N 1
ATOM 1516 C CA . LEU A 1 192 ? 11.260 -0.269 62.715 1.00 30.47 195 LEU A CA 1
ATOM 1517 C C . LEU A 1 192 ? 12.439 -0.613 63.616 1.00 30.85 195 LEU A C 1
ATOM 1518 O O . LEU A 1 192 ? 12.692 -1.782 63.881 1.00 31.25 195 LEU A O 1
ATOM 1523 N N . ASP A 1 193 ? 13.145 0.410 64.087 1.00 31.01 196 ASP A N 1
ATOM 1524 C CA . ASP A 1 193 ? 14.194 0.239 65.099 1.00 36.05 196 ASP A CA 1
ATOM 1525 C C . ASP A 1 193 ? 13.717 -0.441 66.362 1.00 32.63 196 ASP A C 1
ATOM 1526 O O . ASP A 1 193 ? 14.430 -1.248 66.932 1.00 30.17 196 ASP A O 1
ATOM 1531 N N . SER A 1 194 ? 12.516 -0.102 66.811 1.00 33.76 197 SER A N 1
ATOM 1532 C CA . SER A 1 194 ? 12.078 -0.596 68.103 1.00 34.90 197 SER A CA 1
ATOM 1533 C C . SER A 1 194 ? 11.650 -2.054 67.969 1.00 35.03 197 SER A C 1
ATOM 1534 O O . SER A 1 194 ? 11.473 -2.741 68.970 1.00 44.71 197 SER A O 1
ATOM 1537 N N . TYR A 1 195 ? 11.507 -2.535 66.737 1.00 35.28 198 TYR A N 1
ATOM 1538 C CA . TYR A 1 195 ? 11.193 -3.943 66.508 1.00 28.88 198 TYR A CA 1
ATOM 1539 C C . TYR A 1 195 ? 12.370 -4.671 65.888 1.00 30.49 198 TYR A C 1
ATOM 1540 O O . TYR A 1 195 ? 12.242 -5.818 65.470 1.00 32.64 198 TYR A O 1
ATOM 1549 N N . GLY A 1 196 ? 13.523 -4.010 65.836 1.00 29.37 199 GLY A N 1
ATOM 1550 C CA . GLY A 1 196 ? 14.758 -4.673 65.435 1.00 31.32 199 GLY A CA 1
ATOM 1551 C C . GLY A 1 196 ? 14.908 -4.944 63.948 1.00 39.10 199 GLY A C 1
ATOM 1552 O O . GLY A 1 196 ? 15.721 -5.792 63.535 1.00 35.13 199 GLY A O 1
ATOM 1553 N N . LEU A 1 197 ? 14.117 -4.237 63.144 1.00 30.51 200 LEU A N 1
ATOM 1554 C CA . LEU A 1 197 ? 14.145 -4.402 61.689 1.00 36.27 200 LEU A CA 1
ATOM 1555 C C . LEU A 1 197 ? 15.103 -3.397 61.075 1.00 32.40 200 LEU A C 1
ATOM 1556 O O . LEU A 1 197 ? 15.290 -2.317 61.631 1.00 29.51 200 LEU A O 1
ATOM 1561 N N . PRO A 1 198 ? 15.725 -3.752 59.938 1.00 26.08 201 PRO A N 1
ATOM 1562 C CA . PRO A 1 198 ? 16.760 -2.889 59.348 1.00 29.70 201 PRO A CA 1
ATOM 1563 C C . PRO A 1 198 ? 16.258 -1.814 58.365 1.00 31.92 201 PRO A C 1
ATOM 1564 O O . PRO A 1 198 ? 15.603 -2.136 57.367 1.00 32.74 201 PRO A O 1
ATOM 1568 N N . ASN A 1 199 ? 16.577 -0.553 58.661 1.00 31.32 202 ASN A N 1
ATOM 1569 C CA . ASN A 1 199 ? 16.304 0.576 57.773 1.00 33.47 202 ASN A CA 1
ATOM 1570 C C . ASN A 1 199 ? 17.389 0.787 56.737 1.00 32.94 202 ASN A C 1
ATOM 1571 O O . ASN A 1 199 ? 18.570 0.665 57.082 1.00 33.77 202 ASN A O 1
ATOM 1576 N N . VAL A 1 200 ? 17.013 1.156 55.502 1.00 28.28 203 VAL A N 1
ATOM 1577 C CA . VAL A 1 200 ? 17.984 1.736 54.555 1.00 27.41 203 VAL A CA 1
ATOM 1578 C C . VAL A 1 200 ? 18.755 2.873 55.207 1.00 30.39 203 VAL A C 1
ATOM 1579 O O . VAL A 1 200 ? 18.237 3.533 56.106 1.00 32.30 203 VAL A O 1
ATOM 1583 N N . ARG A 1 201 ? 19.972 3.129 54.736 1.00 29.48 204 ARG A N 1
ATOM 1584 C CA . ARG A 1 201 ? 20.746 4.229 55.271 1.00 30.72 204 ARG A CA 1
ATOM 1585 C C . ARG A 1 201 ? 20.025 5.544 55.033 1.00 33.20 204 ARG A C 1
ATOM 1586 O O . ARG A 1 201 ? 19.521 5.787 53.934 1.00 33.14 204 ARG A O 1
ATOM 1594 N N . LEU A 1 202 ? 19.930 6.353 56.089 1.00 29.06 205 LEU A N 1
ATOM 1595 C CA . LEU A 1 202 ? 19.487 7.738 56.000 1.00 31.10 205 LEU A CA 1
ATOM 1596 C C . LEU A 1 202 ? 20.714 8.624 56.190 1.00 33.63 205 LEU A C 1
ATOM 1597 O O . LEU A 1 202 ? 21.415 8.497 57.182 1.00 32.58 205 LEU A O 1
ATOM 1602 N N . PHE A 1 203 ? 21.001 9.503 55.239 1.00 32.09 206 PHE A N 1
ATOM 1603 C CA . PHE A 1 203 ? 22.184 10.348 55.361 1.00 33.11 206 PHE A CA 1
ATOM 1604 C C . PHE A 1 203 ? 21.884 11.534 56.265 1.00 37.22 206 PHE A C 1
ATOM 1605 O O . PHE A 1 203 ? 22.720 11.958 57.068 1.00 38.87 206 PHE A O 1
ATOM 1613 N N . GLY A 1 204 ? 20.675 12.057 56.136 1.00 29.60 207 GLY A N 1
ATOM 1614 C CA . GLY A 1 204 ? 20.273 13.189 56.929 1.00 29.46 207 GLY A CA 1
ATOM 1615 C C . GLY A 1 204 ? 18.930 13.735 56.502 1.00 32.48 207 GLY A C 1
ATOM 1616 O O . GLY A 1 204 ? 18.355 13.339 55.482 1.00 33.41 207 GLY A O 1
ATOM 1617 N N . VAL A 1 205 ? 18.422 14.639 57.320 1.00 28.90 208 VAL A N 1
ATOM 1618 C CA . VAL A 1 205 ? 17.268 15.435 56.988 1.00 36.06 208 VAL A CA 1
ATOM 1619 C C . VAL A 1 205 ? 17.790 16.866 56.963 1.00 37.28 208 VAL A C 1
ATOM 1620 O O . VAL A 1 205 ? 18.260 17.363 57.983 1.00 39.13 208 VAL A O 1
ATOM 1624 N N . TYR A 1 206 ? 17.750 17.513 55.803 1.00 34.28 209 TYR A N 1
ATOM 1625 C CA . TYR A 1 206 ? 18.392 18.813 55.644 1.00 32.50 209 TYR A CA 1
ATOM 1626 C C . TYR A 1 206 ? 17.377 19.909 55.345 1.00 35.36 209 TYR A C 1
ATOM 1627 O O . TYR A 1 206 ? 16.368 19.640 54.702 1.00 37.69 209 TYR A O 1
ATOM 1636 N N . PRO A 1 207 ? 17.647 21.151 55.809 1.00 38.87 210 PRO A N 1
ATOM 1637 C CA . PRO A 1 207 ? 16.850 22.333 55.438 1.00 37.64 210 PRO A CA 1
ATOM 1638 C C . PRO A 1 207 ? 16.837 22.513 53.926 1.00 39.75 210 PRO A C 1
ATOM 1639 O O . PRO A 1 207 ? 17.868 22.301 53.293 1.00 39.73 210 PRO A O 1
ATOM 1643 N N . ILE A 1 208 ? 15.708 22.905 53.354 1.00 35.62 211 ILE A N 1
ATOM 1644 C CA . ILE A 1 208 ? 15.549 22.798 51.921 1.00 41.30 211 ILE A CA 1
ATOM 1645 C C . ILE A 1 208 ? 16.569 23.609 51.130 1.00 42.82 211 ILE A C 1
ATOM 1646 O O . ILE A 1 208 ? 16.912 23.254 50.008 1.00 46.69 211 ILE A O 1
ATOM 1651 N N . GLU A 1 209 ? 17.090 24.673 51.719 1.00 42.70 212 GLU A N 1
ATOM 1652 C CA . GLU A 1 209 ? 18.020 25.527 50.997 1.00 48.00 212 GLU A CA 1
ATOM 1653 C C . GLU A 1 209 ? 19.395 24.885 50.911 1.00 47.45 212 GLU A C 1
ATOM 1654 O O . GLU A 1 209 ? 20.178 25.206 50.020 1.00 49.89 212 GLU A O 1
ATOM 1660 N N . GLU A 1 210 ? 19.682 23.977 51.838 1.00 40.12 213 GLU A N 1
ATOM 1661 C CA . GLU A 1 210 ? 20.972 23.313 51.867 1.00 40.02 213 GLU A CA 1
ATOM 1662 C C . GLU A 1 210 ? 20.940 21.927 51.231 1.00 39.46 213 GLU A C 1
ATOM 1663 O O . GLU A 1 210 ? 21.985 21.304 51.050 1.00 35.76 213 GLU A O 1
ATOM 1669 N N . ALA A 1 211 ? 19.747 21.442 50.896 1.00 36.36 214 ALA A N 1
ATOM 1670 C CA . ALA A 1 211 ? 19.589 20.045 50.506 1.00 34.92 214 ALA A CA 1
ATOM 1671 C C . ALA A 1 211 ? 20.368 19.699 49.216 1.00 38.04 214 ALA A C 1
ATOM 1672 O O . ALA A 1 211 ? 21.108 18.708 49.180 1.00 36.15 214 ALA A O 1
ATOM 1674 N N . ALA A 1 212 ? 20.224 20.518 48.173 1.00 33.81 215 ALA A N 1
ATOM 1675 C CA . ALA A 1 212 ? 20.833 20.198 46.885 1.00 33.28 215 ALA A CA 1
ATOM 1676 C C . ALA A 1 212 ? 22.342 20.075 47.003 1.00 36.22 215 ALA A C 1
ATOM 1677 O O . ALA A 1 212 ? 22.939 19.171 46.425 1.00 39.18 215 ALA A O 1
ATOM 1679 N N . SER A 1 213 ? 22.971 20.960 47.769 1.00 33.92 216 SER A N 1
ATOM 1680 C CA . SER A 1 213 ? 24.421 20.892 47.894 1.00 35.57 216 SER A CA 1
ATOM 1681 C C . SER A 1 213 ? 24.843 19.705 48.762 1.00 38.81 216 SER A C 1
ATOM 1682 O O . SER A 1 213 ? 25.891 19.091 48.525 1.00 42.18 216 SER A O 1
ATOM 1685 N N . GLU A 1 214 ? 24.022 19.365 49.752 1.00 37.48 217 GLU A N 1
ATOM 1686 C CA . GLU A 1 214 ? 24.273 18.174 50.566 1.00 38.83 217 GLU A CA 1
ATOM 1687 C C . GLU A 1 214 ? 24.226 16.907 49.705 1.00 34.39 217 GLU A C 1
ATOM 1688 O O . GLU A 1 214 ? 25.092 16.031 49.812 1.00 36.99 217 GLU A O 1
ATOM 1694 N N . VAL A 1 215 ? 23.193 16.805 48.874 1.00 33.74 218 VAL A N 1
ATOM 1695 C CA . VAL A 1 215 ? 23.042 15.657 47.986 1.00 36.49 218 VAL A CA 1
ATOM 1696 C C . VAL A 1 215 ? 24.203 15.601 46.989 1.00 33.86 218 VAL A C 1
ATOM 1697 O O . VAL A 1 215 ? 24.724 14.527 46.714 1.00 30.82 218 VAL A O 1
ATOM 1701 N N . ALA A 1 216 ? 24.631 16.757 46.480 1.00 33.73 219 ALA A N 1
ATOM 1702 C CA . ALA A 1 216 ? 25.753 16.787 45.536 1.00 34.61 219 ALA A CA 1
ATOM 1703 C C . ALA A 1 216 ? 26.999 16.156 46.155 1.00 34.98 219 ALA A C 1
ATOM 1704 O O . ALA A 1 216 ? 27.681 15.362 45.518 1.00 39.71 219 ALA A O 1
ATOM 1706 N N . ASP A 1 217 ? 27.284 16.504 47.403 1.00 33.49 220 ASP A N 1
ATOM 1707 C CA . ASP A 1 217 ? 28.393 15.893 48.123 1.00 40.85 220 ASP A CA 1
ATOM 1708 C C . ASP A 1 217 ? 28.192 14.395 48.296 1.00 41.04 220 ASP A C 1
ATOM 1709 O O . ASP A 1 217 ? 29.077 13.599 47.953 1.00 43.26 220 ASP A O 1
ATOM 1714 N N . ILE A 1 218 ? 27.031 14.024 48.829 1.00 33.71 221 ILE A N 1
ATOM 1715 C CA . ILE A 1 218 ? 26.671 12.622 49.009 1.00 34.20 221 ILE A CA 1
ATOM 1716 C C . ILE A 1 218 ? 26.867 11.829 47.715 1.00 37.19 221 ILE A C 1
ATOM 1717 O O . ILE A 1 218 ? 27.504 10.776 47.707 1.00 35.55 221 ILE A O 1
ATOM 1722 N N . ILE A 1 219 ? 26.320 12.343 46.620 1.00 34.85 222 ILE A N 1
ATOM 1723 C CA . ILE A 1 219 ? 26.427 11.662 45.340 1.00 38.33 222 ILE A CA 1
ATOM 1724 C C . ILE A 1 219 ? 27.895 11.495 44.928 1.00 41.71 222 ILE A C 1
ATOM 1725 O O . ILE A 1 219 ? 28.282 10.440 44.414 1.00 40.19 222 ILE A O 1
ATOM 1730 N N . ARG A 1 220 ? 28.721 12.507 45.194 1.00 38.57 223 ARG A N 1
ATOM 1731 C CA . ARG A 1 220 ? 30.143 12.399 44.863 1.00 47.27 223 ARG A CA 1
ATOM 1732 C C . ARG A 1 220 ? 30.778 11.248 45.620 1.00 46.22 223 ARG A C 1
ATOM 1733 O O . ARG A 1 220 ? 31.550 10.460 45.068 1.00 48.63 223 ARG A O 1
ATOM 1741 N N . ALA A 1 221 ? 30.418 11.153 46.891 1.00 45.05 224 ALA A N 1
ATOM 1742 C CA . ALA A 1 221 ? 30.875 10.081 47.753 1.00 39.78 224 ALA A CA 1
ATOM 1743 C C . ALA A 1 221 ? 30.432 8.711 47.244 1.00 39.93 224 ALA A C 1
ATOM 1744 O O . ALA A 1 221 ? 31.246 7.800 47.112 1.00 48.32 224 ALA A O 1
ATOM 1746 N N . LEU A 1 222 ? 29.140 8.570 46.965 1.00 39.24 225 LEU A N 1
ATOM 1747 C CA . LEU A 1 222 ? 28.580 7.305 46.501 1.00 35.67 225 LEU A CA 1
ATOM 1748 C C . LEU A 1 222 ? 29.235 6.865 45.206 1.00 45.74 225 LEU A C 1
ATOM 1749 O O . LEU A 1 222 ? 29.473 5.678 44.983 1.00 46.19 225 LEU A O 1
ATOM 1754 N N . GLY A 1 223 ? 29.505 7.845 44.351 1.00 44.52 226 GLY A N 1
ATOM 1755 C CA . GLY A 1 223 ? 30.071 7.604 43.042 1.00 48.28 226 GLY A CA 1
ATOM 1756 C C . GLY A 1 223 ? 31.377 6.846 43.086 1.00 50.02 226 GLY A C 1
ATOM 1757 O O . GLY A 1 223 ? 31.556 5.876 42.368 1.00 47.68 226 GLY A O 1
ATOM 1758 N N . MET A 1 224 ? 32.287 7.270 43.949 1.00 48.10 227 MET A N 1
ATOM 1759 C CA . MET A 1 224 ? 33.587 6.626 44.009 1.00 50.57 227 MET A CA 1
ATOM 1760 C C . MET A 1 224 ? 33.548 5.299 44.776 1.00 53.30 227 MET A C 1
ATOM 1761 O O . MET A 1 224 ? 34.494 4.516 44.724 1.00 52.95 227 MET A O 1
ATOM 1766 N N . ALA A 1 225 ? 32.446 5.041 45.471 1.00 51.83 228 ALA A N 1
ATOM 1767 C CA . ALA A 1 225 ? 32.245 3.746 46.117 1.00 48.94 228 ALA A CA 1
ATOM 1768 C C . ALA A 1 225 ? 31.458 2.788 45.211 1.00 48.26 228 ALA A C 1
ATOM 1769 O O . ALA A 1 225 ? 31.378 1.590 45.482 1.00 52.32 228 ALA A O 1
ATOM 1771 N N . GLY A 1 226 ? 30.880 3.323 44.138 1.00 44.66 229 GLY A N 1
ATOM 1772 C CA . GLY A 1 226 ? 30.070 2.538 43.219 1.00 43.39 229 GLY A CA 1
ATOM 1773 C C . GLY A 1 226 ? 28.674 2.186 43.721 1.00 46.29 229 GLY A C 1
ATOM 1774 O O . GLY A 1 226 ? 28.125 1.147 43.352 1.00 45.43 229 GLY A O 1
ATOM 1775 N N . ARG A 1 227 ? 28.108 3.041 44.574 1.00 43.51 230 ARG A N 1
ATOM 1776 C CA . ARG A 1 227 ? 26.731 2.893 45.053 1.00 39.75 230 ARG A CA 1
ATOM 1777 C C . ARG A 1 227 ? 25.734 3.603 44.130 1.00 37.35 230 ARG A C 1
ATOM 1778 O O . ARG A 1 227 ? 26.117 4.462 43.338 1.00 39.92 230 ARG A O 1
ATOM 1786 N N . GLU A 1 228 ? 24.457 3.254 44.225 1.00 35.49 231 GLU A N 1
ATOM 1787 C CA . GLU A 1 228 ? 23.534 3.572 43.134 1.00 33.42 231 GLU A CA 1
ATOM 1788 C C . GLU A 1 228 ? 23.069 5.008 43.141 1.00 32.51 231 GLU A C 1
ATOM 1789 O O . GLU A 1 228 ? 23.023 5.660 42.091 1.00 30.45 231 GLU A O 1
ATOM 1795 N N . GLY A 1 229 ? 22.694 5.503 44.316 1.00 30.17 232 GLY A N 1
ATOM 1796 C CA . GLY A 1 229 ? 22.232 6.868 44.408 1.00 28.23 232 GLY A CA 1
ATOM 1797 C C . GLY A 1 229 ? 21.359 7.140 45.611 1.00 31.89 232 GLY A C 1
ATOM 1798 O O . GLY A 1 229 ? 21.490 6.508 46.651 1.00 30.85 232 GLY A O 1
ATOM 1799 N N . VAL A 1 230 ? 20.427 8.067 45.436 1.00 29.35 233 VAL A N 1
ATOM 1800 C CA . VAL A 1 230 ? 19.709 8.662 46.544 1.00 29.58 233 VAL A CA 1
ATOM 1801 C C . VAL A 1 230 ? 18.201 8.669 46.262 1.00 29.80 233 VAL A C 1
ATOM 1802 O O . VAL A 1 230 ? 17.796 8.812 45.115 1.00 32.64 233 VAL A O 1
ATOM 1806 N N . VAL A 1 231 ? 17.381 8.478 47.292 1.00 31.37 234 VAL A N 1
ATOM 1807 C CA . VAL A 1 231 ? 15.955 8.792 47.213 1.00 29.84 234 VAL A CA 1
ATOM 1808 C C . VAL A 1 231 ? 15.634 9.918 48.193 1.00 30.84 234 VAL A C 1
ATOM 1809 O O . VAL A 1 231 ? 15.854 9.774 49.391 1.00 28.99 234 VAL A O 1
ATOM 1813 N N . MET A 1 232 ? 15.101 11.026 47.682 1.00 28.71 235 MET A N 1
ATOM 1814 C CA . MET A 1 232 ? 14.825 12.203 48.495 1.00 26.87 235 MET A CA 1
ATOM 1815 C C . MET A 1 232 ? 13.366 12.256 48.882 1.00 28.69 235 MET A C 1
ATOM 1816 O O . MET A 1 232 ? 12.489 12.041 48.043 1.00 26.51 235 MET A O 1
ATOM 1821 N N . LYS A 1 233 ? 13.103 12.549 50.153 1.00 29.74 236 LYS A N 1
ATOM 1822 C CA . LYS A 1 233 ? 11.739 12.454 50.665 1.00 31.52 236 LYS A CA 1
ATOM 1823 C C . LYS A 1 233 ? 11.299 13.629 51.515 1.00 31.87 236 LYS A C 1
ATOM 1824 O O . LYS A 1 233 ? 12.066 14.190 52.305 1.00 30.31 236 LYS A O 1
ATOM 1830 N N . ASP A 1 234 ? 10.036 13.982 51.334 1.00 33.09 237 ASP A N 1
ATOM 1831 C CA . ASP A 1 234 ? 9.330 14.873 52.223 1.00 32.15 237 ASP A CA 1
ATOM 1832 C C . ASP A 1 234 ? 9.136 14.157 53.549 1.00 36.33 237 ASP A C 1
ATOM 1833 O O . ASP A 1 234 ? 8.484 13.119 53.588 1.00 34.63 237 ASP A O 1
ATOM 1838 N N . PRO A 1 235 ? 9.711 14.695 54.637 1.00 36.33 238 PRO A N 1
ATOM 1839 C CA . PRO A 1 235 ? 9.686 14.039 55.952 1.00 35.12 238 PRO A CA 1
ATOM 1840 C C . PRO A 1 235 ? 8.295 13.623 56.417 1.00 36.73 238 PRO A C 1
ATOM 1841 O O . PRO A 1 235 ? 8.167 12.656 57.168 1.00 40.92 238 PRO A O 1
ATOM 1845 N N . SER A 1 236 ? 7.262 14.316 55.960 1.00 37.82 239 SER A N 1
ATOM 1846 C CA . SER A 1 236 ? 5.902 13.932 56.319 1.00 38.67 239 SER A CA 1
ATOM 1847 C C . SER A 1 236 ? 5.173 13.263 55.158 1.00 43.86 239 SER A C 1
ATOM 1848 O O . SER A 1 236 ? 3.961 13.028 55.229 1.00 43.87 239 SER A O 1
ATOM 1851 N N . MET A 1 237 ? 5.916 12.969 54.091 1.00 44.80 240 MET A N 1
ATOM 1852 C CA . MET A 1 237 ? 5.397 12.233 52.933 1.00 39.70 240 MET A CA 1
ATOM 1853 C C . MET A 1 237 ? 4.107 12.817 52.349 1.00 39.09 240 MET A C 1
ATOM 1854 O O . MET A 1 237 ? 3.255 12.083 51.850 1.00 44.06 240 MET A O 1
ATOM 1859 N N . GLU A 1 238 ? 3.969 14.136 52.406 1.00 43.93 241 GLU A N 1
ATOM 1860 C CA . GLU A 1 238 ? 2.838 14.816 51.772 1.00 49.13 241 GLU A CA 1
ATOM 1861 C C . GLU A 1 238 ? 3.181 15.267 50.357 1.00 52.71 241 GLU A C 1
ATOM 1862 O O . GLU A 1 238 ? 2.338 15.782 49.619 1.00 53.97 241 GLU A O 1
ATOM 1868 N N . VAL A 1 239 ? 4.442 15.094 50.001 1.00 43.13 242 VAL A N 1
ATOM 1869 C CA . VAL A 1 239 ? 4.904 15.375 48.665 1.00 43.14 242 VAL A CA 1
ATOM 1870 C C . VAL A 1 239 ? 5.706 14.146 48.255 1.00 38.17 242 VAL A C 1
ATOM 1871 O O . VAL A 1 239 ? 6.559 13.693 49.010 1.00 37.45 242 VAL A O 1
ATOM 1875 N N . PRO A 1 240 ? 5.404 13.574 47.080 1.00 36.28 243 PRO A N 1
ATOM 1876 C CA . PRO A 1 240 ? 6.019 12.313 46.651 1.00 36.02 243 PRO A CA 1
ATOM 1877 C C . PRO A 1 240 ? 7.546 12.401 46.578 1.00 32.71 243 PRO A C 1
ATOM 1878 O O . PRO A 1 240 ? 8.080 13.502 46.506 1.00 30.38 243 PRO A O 1
ATOM 1882 N N . PRO A 1 241 ? 8.236 11.252 46.626 1.00 27.74 244 PRO A N 1
ATOM 1883 C CA . PRO A 1 241 ? 9.701 11.221 46.637 1.00 28.25 244 PRO A CA 1
ATOM 1884 C C . PRO A 1 241 ? 10.313 11.476 45.254 1.00 28.93 244 PRO A C 1
ATOM 1885 O O . PRO A 1 241 ? 9.627 11.359 44.235 1.00 29.11 244 PRO A O 1
ATOM 1889 N N . LEU A 1 242 ? 11.597 11.816 45.225 1.00 31.13 245 LEU A N 1
ATOM 1890 C CA . LEU A 1 242 ? 12.348 11.919 43.965 1.00 30.67 245 LEU A CA 1
ATOM 1891 C C . LEU A 1 242 ? 13.591 11.049 44.026 1.00 31.09 245 LEU A C 1
ATOM 1892 O O . LEU A 1 242 ? 14.284 11.023 45.056 1.00 30.24 245 LEU A O 1
ATOM 1897 N N . LYS A 1 243 ? 13.914 10.371 42.928 1.00 30.95 246 LYS A N 1
ATOM 1898 C CA . LYS A 1 243 ? 15.165 9.628 42.897 1.00 29.85 246 LYS A CA 1
ATOM 1899 C C . LYS A 1 243 ? 16.211 10.316 42.005 1.00 30.54 246 LYS A C 1
ATOM 1900 O O . LYS A 1 243 ? 15.886 10.975 41.021 1.00 27.74 246 LYS A O 1
ATOM 1906 N N . TYR A 1 244 ? 17.478 10.142 42.370 1.00 32.91 247 TYR A N 1
ATOM 1907 C CA . TYR A 1 244 ? 18.598 10.738 41.659 1.00 27.77 247 TYR A CA 1
ATOM 1908 C C . TYR A 1 244 ? 19.797 9.798 41.785 1.00 27.59 247 TYR A C 1
ATOM 1909 O O . TYR A 1 244 ? 20.128 9.358 42.892 1.00 30.18 247 TYR A O 1
ATOM 1918 N N . THR A 1 245 ? 20.433 9.473 40.661 1.00 28.14 248 THR A N 1
ATOM 1919 C CA . THR A 1 245 ? 21.493 8.456 40.660 1.00 29.56 248 THR A CA 1
ATOM 1920 C C . THR A 1 245 ? 22.866 8.972 40.235 1.00 28.64 248 THR A C 1
ATOM 1921 O O . THR A 1 245 ? 22.987 10.054 39.658 1.00 28.86 248 THR A O 1
ATOM 1925 N N . SER A 1 246 ? 23.894 8.187 40.553 1.00 30.81 249 SER A N 1
ATOM 1926 C CA . SER A 1 246 ? 25.290 8.561 40.350 1.00 25.73 249 SER A CA 1
ATOM 1927 C C . SER A 1 246 ? 25.804 8.154 38.977 1.00 30.29 249 SER A C 1
ATOM 1928 O O . SER A 1 246 ? 25.218 7.281 38.330 1.00 30.12 249 SER A O 1
ATOM 1931 N N . SER A 1 247 ? 26.919 8.745 38.545 1.00 27.59 250 SER A N 1
ATOM 1932 C CA . SER A 1 247 ? 27.430 8.469 37.200 1.00 31.20 250 SER A CA 1
ATOM 1933 C C . SER A 1 247 ? 27.869 7.026 37.119 1.00 30.51 250 SER A C 1
ATOM 1934 O O . SER A 1 247 ? 27.672 6.364 36.104 1.00 27.53 250 SER A O 1
ATOM 1937 N N . GLN A 1 248 ? 28.437 6.534 38.212 1.00 32.84 251 GLN A N 1
ATOM 1938 C CA . GLN A 1 248 ? 28.927 5.169 38.246 1.00 36.47 251 GLN A CA 1
ATOM 1939 C C . GLN A 1 248 ? 27.772 4.181 38.147 1.00 28.71 251 GLN A C 1
ATOM 1940 O O . GLN A 1 248 ? 27.887 3.169 37.451 1.00 30.93 251 GLN A O 1
ATOM 1946 N N . ALA A 1 249 ? 26.648 4.494 38.788 1.00 26.04 252 ALA A N 1
ATOM 1947 C CA . ALA A 1 249 ? 25.444 3.676 38.608 1.00 29.30 252 ALA A CA 1
ATOM 1948 C C . ALA A 1 249 ? 25.030 3.577 37.129 1.00 31.07 252 ALA A C 1
ATOM 1949 O O . ALA A 1 249 ? 24.693 2.490 36.647 1.00 28.83 252 ALA A O 1
ATOM 1951 N N . HIS A 1 250 ? 25.074 4.709 36.415 1.00 26.56 253 HIS A N 1
ATOM 1952 C CA . HIS A 1 250 ? 24.719 4.750 34.994 1.00 27.20 253 HIS A CA 1
ATOM 1953 C C . HIS A 1 250 ? 25.660 3.924 34.129 1.00 24.85 253 HIS A C 1
ATOM 1954 O O . HIS A 1 250 ? 25.225 3.206 33.229 1.00 25.71 253 HIS A O 1
ATOM 1961 N N . ALA A 1 251 ? 26.953 4.030 34.410 1.00 27.63 254 ALA A N 1
ATOM 1962 C CA . ALA A 1 251 ? 27.947 3.236 33.719 1.00 26.89 254 ALA A CA 1
ATOM 1963 C C . ALA A 1 251 ? 27.709 1.761 34.012 1.00 27.19 254 ALA A C 1
ATOM 1964 O O . ALA A 1 251 ? 27.844 0.925 33.128 1.00 29.86 254 ALA A O 1
ATOM 1966 N N . ARG A 1 252 ? 27.347 1.447 35.257 1.00 29.48 255 ARG A N 1
ATOM 1967 C CA . ARG A 1 252 ? 27.113 0.059 35.648 1.00 25.51 255 ARG A CA 1
ATOM 1968 C C . ARG A 1 252 ? 25.937 -0.506 34.845 1.00 27.23 255 ARG A C 1
ATOM 1969 O O . ARG A 1 252 ? 26.049 -1.562 34.229 1.00 26.85 255 ARG A O 1
ATOM 1977 N N . GLU A 1 253 ? 24.833 0.235 34.793 1.00 24.75 256 GLU A N 1
ATOM 1978 C CA . GLU A 1 253 ? 23.670 -0.189 34.021 1.00 26.30 256 GLU A CA 1
ATOM 1979 C C . GLU A 1 253 ? 23.969 -0.242 32.532 1.00 30.40 256 GLU A C 1
ATOM 1980 O O . GLU A 1 253 ? 23.514 -1.140 31.818 1.00 29.46 256 GLU A O 1
ATOM 1986 N N . LEU A 1 254 ? 24.712 0.745 32.050 1.00 26.08 257 LEU A N 1
ATOM 1987 C CA . LEU A 1 254 ? 24.973 0.793 30.630 1.00 28.13 257 LEU A CA 1
ATOM 1988 C C . LEU A 1 254 ? 25.882 -0.356 30.222 1.00 27.77 257 LEU A C 1
ATOM 1989 O O . LEU A 1 254 ? 25.646 -0.982 29.207 1.00 28.12 257 LEU A O 1
ATOM 1994 N N . ALA A 1 255 ? 26.911 -0.637 31.019 1.00 28.66 258 ALA A N 1
ATOM 1995 C CA . ALA A 1 255 ? 27.796 -1.759 30.730 1.00 30.31 258 ALA A CA 1
ATOM 1996 C C . ALA A 1 255 ? 27.028 -3.084 30.749 1.00 31.00 258 ALA A C 1
ATOM 1997 O O . ALA A 1 255 ? 27.249 -3.933 29.895 1.00 28.75 258 ALA A O 1
ATOM 1999 N N . TYR A 1 256 ? 26.114 -3.255 31.700 1.00 28.67 259 TYR A N 1
ATOM 2000 C CA . TYR A 1 256 ? 25.293 -4.468 31.737 1.00 32.87 259 TYR A CA 1
ATOM 2001 C C . TYR A 1 256 ? 24.453 -4.554 30.462 1.00 36.16 259 TYR A C 1
ATOM 2002 O O . TYR A 1 256 ? 24.396 -5.590 29.793 1.00 33.25 259 TYR A O 1
ATOM 2011 N N . ALA A 1 257 ? 23.839 -3.431 30.111 1.00 33.73 260 ALA A N 1
ATOM 2012 C CA . ALA A 1 257 ? 22.966 -3.344 28.943 1.00 34.44 260 ALA A CA 1
ATOM 2013 C C . ALA A 1 257 ? 23.697 -3.648 27.637 1.00 39.24 260 ALA A C 1
ATOM 2014 O O . ALA A 1 257 ? 23.168 -4.348 26.765 1.00 34.79 260 ALA A O 1
ATOM 2016 N N . PHE A 1 258 ? 24.908 -3.110 27.487 1.00 34.86 261 PHE A N 1
ATOM 2017 C CA . PHE A 1 258 ? 25.664 -3.341 26.262 1.00 35.60 261 PHE A CA 1
ATOM 2018 C C . PHE A 1 258 ? 26.423 -4.672 26.322 1.00 35.93 261 PHE A C 1
ATOM 2019 O O . PHE A 1 258 ? 27.112 -5.049 25.363 1.00 32.87 261 PHE A O 1
ATOM 2027 N N . SER A 1 259 ? 26.268 -5.401 27.429 1.00 32.32 262 SER A N 1
ATOM 2028 C CA . SER A 1 259 ? 26.721 -6.789 27.465 1.00 33.96 262 SER A CA 1
ATOM 2029 C C . SER A 1 259 ? 25.658 -7.714 26.859 1.00 32.92 262 SER A C 1
ATOM 2030 O O . SER A 1 259 ? 25.973 -8.772 26.312 1.00 32.47 262 SER A O 1
ATOM 2033 N N . TYR A 1 260 ? 24.400 -7.290 26.939 1.00 34.64 263 TYR A N 1
ATOM 2034 C CA . TYR A 1 260 ? 23.300 -7.999 26.295 1.00 31.63 263 TYR A CA 1
ATOM 2035 C C . TYR A 1 260 ? 22.445 -7.009 25.503 1.00 35.52 263 TYR A C 1
ATOM 2036 O O . TYR A 1 260 ? 21.262 -6.834 25.805 1.00 39.46 263 TYR A O 1
ATOM 2045 N N . PRO A 1 261 ? 23.039 -6.365 24.479 1.00 35.92 264 PRO A N 1
ATOM 2046 C CA . PRO A 1 261 ? 22.460 -5.176 23.833 1.00 33.65 264 PRO A CA 1
ATOM 2047 C C . PRO A 1 261 ? 21.077 -5.389 23.235 1.00 36.35 264 PRO A C 1
ATOM 2048 O O . PRO A 1 261 ? 20.300 -4.436 23.170 1.00 43.00 264 PRO A O 1
ATOM 2052 N N . PHE A 1 262 ? 20.761 -6.611 22.835 1.00 31.96 265 PHE A N 1
ATOM 2053 C CA . PHE A 1 262 ? 19.499 -6.874 22.156 1.00 33.81 265 PHE A CA 1
ATOM 2054 C C . PHE A 1 262 ? 18.434 -7.475 23.055 1.00 37.53 265 PHE A C 1
ATOM 2055 O O . PHE A 1 262 ? 17.425 -7.975 22.568 1.00 40.27 265 PHE A O 1
ATOM 2063 N N . ASP A 1 263 ? 18.656 -7.426 24.365 1.00 42.18 266 ASP A N 1
ATOM 2064 C CA . ASP A 1 263 ? 17.653 -7.905 25.322 1.00 43.05 266 ASP A CA 1
ATOM 2065 C C . ASP A 1 263 ? 17.025 -6.750 26.082 1.00 40.99 266 ASP A C 1
ATOM 2066 O O . ASP A 1 263 ? 16.083 -6.938 26.842 1.00 45.73 266 ASP A O 1
ATOM 2071 N N . PHE A 1 264 ? 17.562 -5.558 25.866 1.00 40.42 267 PHE A N 1
ATOM 2072 C CA . PHE A 1 264 ? 16.990 -4.331 26.404 1.00 47.91 267 PHE A CA 1
ATOM 2073 C C . PHE A 1 264 ? 16.254 -3.604 25.278 1.00 56.27 267 PHE A C 1
ATOM 2074 O O . PHE A 1 264 ? 16.809 -3.445 24.188 1.00 61.11 267 PHE A O 1
ATOM 2082 N N . GLY A 1 265 ? 15.014 -3.179 25.533 1.00 62.48 268 GLY A N 1
ATOM 2083 C CA . GLY A 1 265 ? 14.142 -2.593 24.514 1.00 65.40 268 GLY A CA 1
ATOM 2084 C C . GLY A 1 265 ? 14.602 -1.283 23.881 1.00 70.95 268 GLY A C 1
ATOM 2085 O O . GLY A 1 265 ? 13.868 -0.280 23.884 1.00 67.60 268 GLY A O 1
ATOM 2086 N N . ARG A 1 266 ? 15.796 -1.340 23.276 1.00 66.23 269 ARG A N 1
ATOM 2087 C CA . ARG A 1 266 ? 16.593 -0.210 22.745 1.00 56.36 269 ARG A CA 1
ATOM 2088 C C . ARG A 1 266 ? 16.506 0.921 23.836 1.00 62.92 269 ARG A C 1
ATOM 2089 O O . ARG A 1 266 ? 16.655 0.568 24.992 1.00 66.45 269 ARG A O 1
ATOM 2097 N N . PRO A 1 267 ? 16.284 2.240 23.550 1.00 59.63 270 PRO A N 1
ATOM 2098 C CA . PRO A 1 267 ? 16.389 2.932 24.840 1.00 56.76 270 PRO A CA 1
ATOM 2099 C C . PRO A 1 267 ? 15.143 2.913 25.725 1.00 61.61 270 PRO A C 1
ATOM 2100 O O . PRO A 1 267 ? 14.045 3.084 25.177 1.00 62.85 270 PRO A O 1
ATOM 2104 N N . PHE A 1 268 ? 15.248 2.747 27.046 1.00 50.66 271 PHE A N 1
ATOM 2105 C CA . PHE A 1 268 ? 16.430 2.502 27.899 1.00 51.02 271 PHE A CA 1
ATOM 2106 C C . PHE A 1 268 ? 17.754 3.281 27.748 1.00 52.36 271 PHE A C 1
ATOM 2107 O O . PHE A 1 268 ? 18.043 4.128 28.593 1.00 47.07 271 PHE A O 1
ATOM 2115 N N . PHE A 1 269 ? 18.574 2.936 26.747 1.00 50.57 272 PHE A N 1
ATOM 2116 C CA . PHE A 1 269 ? 19.938 3.463 26.586 1.00 47.06 272 PHE A CA 1
ATOM 2117 C C . PHE A 1 269 ? 20.054 5.004 26.540 1.00 44.01 272 PHE A C 1
ATOM 2118 O O . PHE A 1 269 ? 20.914 5.609 27.192 1.00 42.75 272 PHE A O 1
ATOM 2126 N N . PHE A 1 270 ? 19.216 5.639 25.738 1.00 46.55 273 PHE A N 1
ATOM 2127 C CA . PHE A 1 270 ? 19.240 7.089 25.626 1.00 39.62 273 PHE A CA 1
ATOM 2128 C C . PHE A 1 270 ? 18.933 7.753 26.966 1.00 35.71 273 PHE A C 1
ATOM 2129 O O . PHE A 1 270 ? 19.491 8.791 27.275 1.00 33.30 273 PHE A O 1
ATOM 2137 N N . SER A 1 271 ? 18.037 7.150 27.740 1.00 38.27 274 SER A N 1
ATOM 2138 C CA . SER A 1 271 ? 17.650 7.661 29.057 1.00 39.86 274 SER A CA 1
ATOM 2139 C C . SER A 1 271 ? 18.827 7.815 30.005 1.00 37.96 274 SER A C 1
ATOM 2140 O O . SER A 1 271 ? 18.897 8.776 30.748 1.00 39.45 274 SER A O 1
ATOM 2143 N N . ARG A 1 272 ? 19.743 6.855 29.992 1.00 31.22 275 ARG A N 1
ATOM 2144 C CA . ARG A 1 272 ? 20.893 6.908 30.890 1.00 33.61 275 ARG A CA 1
ATOM 2145 C C . ARG A 1 272 ? 21.916 7.944 30.467 1.00 32.61 275 ARG A C 1
ATOM 2146 O O . ARG A 1 272 ? 22.472 8.657 31.296 1.00 31.01 275 ARG A O 1
ATOM 2154 N N . VAL A 1 273 ? 22.180 8.019 29.172 1.00 35.59 276 VAL A N 1
ATOM 2155 C CA . VAL A 1 273 ? 23.141 8.980 28.661 1.00 28.19 276 VAL A CA 1
ATOM 2156 C C . VAL A 1 273 ? 22.681 10.405 28.922 1.00 28.84 276 VAL A C 1
ATOM 2157 O O . VAL A 1 273 ? 23.491 11.262 29.275 1.00 32.84 276 VAL A O 1
ATOM 2161 N N . ILE A 1 274 ? 21.386 10.677 28.760 1.00 29.39 277 ILE A N 1
ATOM 2162 C CA . ILE A 1 274 ? 20.884 12.036 28.999 1.00 32.15 277 ILE A CA 1
ATOM 2163 C C . ILE A 1 274 ? 21.124 12.453 30.450 1.00 29.93 277 ILE A C 1
ATOM 2164 O O . ILE A 1 274 ? 21.406 13.625 30.731 1.00 27.78 277 ILE A O 1
ATOM 2169 N N . ARG A 1 275 ? 21.058 11.482 31.355 1.00 24.95 278 ARG A N 1
ATOM 2170 C CA . ARG A 1 275 ? 21.338 11.741 32.763 1.00 29.79 278 ARG A CA 1
ATOM 2171 C C . ARG A 1 275 ? 22.742 12.279 32.952 1.00 29.80 278 ARG A C 1
ATOM 2172 O O . ARG A 1 275 ? 22.972 13.171 33.769 1.00 30.94 278 ARG A O 1
ATOM 2180 N N . GLU A 1 276 ? 23.672 11.727 32.183 1.00 27.36 279 GLU A N 1
ATOM 2181 C CA . GLU A 1 276 ? 25.074 12.107 32.255 1.00 29.87 279 GLU A CA 1
ATOM 2182 C C . GLU A 1 276 ? 25.337 13.544 31.775 1.00 34.30 279 GLU A C 1
ATOM 2183 O O . GLU A 1 276 ? 26.208 14.236 32.307 1.00 35.39 279 GLU A O 1
ATOM 2189 N N . GLY A 1 277 ? 24.598 13.977 30.759 1.00 29.91 280 GLY A N 1
ATOM 2190 C CA . GLY A 1 277 ? 24.725 15.328 30.247 1.00 32.80 280 GLY A CA 1
ATOM 2191 C C . GLY A 1 277 ? 24.362 16.380 31.283 1.00 34.82 280 GLY A C 1
ATOM 2192 O O . GLY A 1 277 ? 25.153 17.286 31.554 1.00 34.03 280 GLY A O 1
ATOM 2193 N N . PHE A 1 278 ? 23.164 16.273 31.855 1.00 28.11 281 PHE A N 1
ATOM 2194 C CA . PHE A 1 278 ? 22.735 17.236 32.860 1.00 29.97 281 PHE A CA 1
ATOM 2195 C C . PHE A 1 278 ? 23.602 17.148 34.108 1.00 31.47 281 PHE A C 1
ATOM 2196 O O . PHE A 1 278 ? 23.918 18.163 34.719 1.00 34.36 281 PHE A O 1
ATOM 2204 N N . GLN A 1 279 ? 24.002 15.946 34.493 1.00 27.78 282 GLN A N 1
ATOM 2205 C CA . GLN A 1 279 ? 24.846 15.828 35.668 1.00 28.72 282 GLN A CA 1
ATOM 2206 C C . GLN A 1 279 ? 26.231 16.455 35.453 1.00 33.66 282 GLN A C 1
ATOM 2207 O O . GLN A 1 279 ? 26.806 17.053 36.369 1.00 31.51 282 GLN A O 1
ATOM 2213 N N . ALA A 1 280 ? 26.771 16.316 34.246 1.00 31.03 283 ALA A N 1
ATOM 2214 C CA . ALA A 1 280 ? 28.041 16.955 33.916 1.00 36.68 283 ALA A CA 1
ATOM 2215 C C . ALA A 1 280 ? 27.907 18.466 34.067 1.00 33.80 283 ALA A C 1
ATOM 2216 O O . ALA A 1 280 ? 28.766 19.140 34.640 1.00 33.70 283 ALA A O 1
ATOM 2218 N N . TYR A 1 281 ? 26.802 18.982 33.547 1.00 33.80 284 TYR A N 1
ATOM 2219 C CA . TYR A 1 281 ? 26.486 20.389 33.658 1.00 31.81 284 TYR A CA 1
ATOM 2220 C C . TYR A 1 281 ? 26.445 20.857 35.112 1.00 37.22 284 TYR A C 1
ATOM 2221 O O . TYR A 1 281 ? 26.906 21.955 35.437 1.00 36.83 284 TYR A O 1
ATOM 2230 N N . GLU A 1 282 ? 25.921 20.018 35.998 1.00 35.11 285 GLU A N 1
ATOM 2231 C CA . GLU A 1 282 ? 25.727 20.446 37.375 1.00 34.41 285 GLU A CA 1
ATOM 2232 C C . GLU A 1 282 ? 26.877 20.095 38.303 1.00 31.10 285 GLU A C 1
ATOM 2233 O O . GLU A 1 282 ? 27.167 20.840 39.219 1.00 39.18 285 GLU A O 1
ATOM 2239 N N . LEU A 1 283 ? 27.543 18.972 38.097 1.00 33.92 286 LEU A N 1
ATOM 2240 C CA . LEU A 1 283 ? 28.419 18.493 39.163 1.00 34.40 286 LEU A CA 1
ATOM 2241 C C . LEU A 1 283 ? 29.905 18.510 38.852 1.00 36.06 286 LEU A C 1
ATOM 2242 O O . LEU A 1 283 ? 30.726 18.497 39.767 1.00 41.24 286 LEU A O 1
ATOM 2247 N N . ASP A 1 284 ? 30.261 18.519 37.575 1.00 41.08 287 ASP A N 1
ATOM 2248 C CA . ASP A 1 284 ? 31.668 18.527 37.197 1.00 39.00 287 ASP A CA 1
ATOM 2249 C C . ASP A 1 284 ? 32.264 19.892 37.491 1.00 43.21 287 ASP A C 1
ATOM 2250 O O . ASP A 1 284 ? 31.718 20.922 37.077 1.00 40.86 287 ASP A O 1
ATOM 2255 N N . GLU A 1 285 ? 33.381 19.908 38.207 1.00 41.92 288 GLU A N 1
ATOM 2256 C CA . GLU A 1 285 ? 33.934 21.176 38.645 1.00 47.48 288 GLU A CA 1
ATOM 2257 C C . GLU A 1 285 ? 35.298 21.433 38.026 1.00 44.54 288 GLU A C 1
ATOM 2258 O O . GLU A 1 285 ? 36.015 22.338 38.443 1.00 44.36 288 GLU A O 1
ATOM 2264 N N . SER A 1 286 ? 35.635 20.639 37.013 1.00 46.32 289 SER A N 1
ATOM 2265 C CA . SER A 1 286 ? 36.807 20.887 36.179 1.00 42.69 289 SER A CA 1
ATOM 2266 C C . SER A 1 286 ? 36.700 20.091 34.884 1.00 47.57 289 SER A C 1
ATOM 2267 O O . SER A 1 286 ? 36.011 19.070 34.833 1.00 47.42 289 SER A O 1
ATOM 2270 N N . ASP A 1 287 ? 37.385 20.558 33.844 1.00 46.54 290 ASP A N 1
ATOM 2271 C CA . ASP A 1 287 ? 37.363 19.894 32.550 1.00 45.71 290 ASP A CA 1
ATOM 2272 C C . ASP A 1 287 ? 37.841 18.458 32.706 1.00 46.21 290 ASP A C 1
ATOM 2273 O O . ASP A 1 287 ? 37.312 17.550 32.080 1.00 44.82 290 ASP A O 1
ATOM 2278 N N . ASP A 1 288 ? 38.842 18.259 33.549 1.00 46.43 291 ASP A N 1
ATOM 2279 C CA . ASP A 1 288 ? 39.351 16.930 33.787 1.00 49.60 291 ASP A CA 1
ATOM 2280 C C . ASP A 1 288 ? 38.224 16.007 34.247 1.00 46.13 291 ASP A C 1
ATOM 2281 O O . ASP A 1 288 ? 38.136 14.879 33.801 1.00 44.92 291 ASP A O 1
ATOM 2286 N N . GLU A 1 289 ? 37.343 16.495 35.112 1.00 44.02 292 GLU A N 1
ATOM 2287 C CA . GLU A 1 289 ? 36.251 15.664 35.620 1.00 41.62 292 GLU A CA 1
ATOM 2288 C C . GLU A 1 289 ? 35.289 15.264 34.500 1.00 41.56 292 GLU A C 1
ATOM 2289 O O . GLU A 1 289 ? 34.818 14.129 34.444 1.00 37.08 292 GLU A O 1
ATOM 2295 N N . THR A 1 290 ? 35.043 16.185 33.575 1.00 40.84 293 THR A N 1
ATOM 2296 C CA . THR A 1 290 ? 34.166 15.896 32.458 1.00 39.27 293 THR A CA 1
ATOM 2297 C C . THR A 1 290 ? 34.843 14.935 31.484 1.00 42.47 293 THR A C 1
ATOM 2298 O O . THR A 1 290 ? 34.183 14.136 30.810 1.00 39.78 293 THR A O 1
ATOM 2302 N N . ARG A 1 291 ? 36.169 14.980 31.428 1.00 42.19 294 ARG A N 1
ATOM 2303 C CA . ARG A 1 291 ? 36.866 14.100 30.509 1.00 40.58 294 ARG A CA 1
ATOM 2304 C C . ARG A 1 291 ? 36.938 12.707 31.113 1.00 39.43 294 ARG A C 1
ATOM 2305 O O . ARG A 1 291 ? 36.974 11.723 30.383 1.00 39.39 294 ARG A O 1
ATOM 2313 N N . GLU A 1 292 ? 36.934 12.617 32.440 1.00 40.62 295 GLU A N 1
ATOM 2314 C CA . GLU A 1 292 ? 36.865 11.314 33.091 1.00 42.45 295 GLU A CA 1
ATOM 2315 C C . GLU A 1 292 ? 35.491 10.705 32.812 1.00 37.42 295 GLU A C 1
ATOM 2316 O O . GLU A 1 292 ? 35.380 9.531 32.484 1.00 33.12 295 GLU A O 1
ATOM 2322 N N . ARG A 1 293 ? 34.452 11.528 32.956 1.00 38.07 296 ARG A N 1
ATOM 2323 C CA . ARG A 1 293 ? 33.073 11.127 32.684 1.00 35.92 296 ARG A CA 1
ATOM 2324 C C . ARG A 1 293 ? 32.919 10.586 31.266 1.00 34.73 296 ARG A C 1
ATOM 2325 O O . ARG A 1 293 ? 32.360 9.512 31.072 1.00 32.47 296 ARG A O 1
ATOM 2333 N N . ALA A 1 294 ? 33.423 11.327 30.281 1.00 30.24 297 ALA A N 1
ATOM 2334 C CA . ALA A 1 294 ? 33.479 10.845 28.906 1.00 31.12 297 ALA A CA 1
ATOM 2335 C C . ALA A 1 294 ? 34.159 9.474 28.770 1.00 31.23 297 ALA A C 1
ATOM 2336 O O . ALA A 1 294 ? 33.638 8.577 28.091 1.00 31.02 297 ALA A O 1
ATOM 2338 N N . ARG A 1 295 ? 35.317 9.307 29.403 1.00 29.26 298 ARG A N 1
ATOM 2339 C CA . ARG A 1 295 ? 36.055 8.064 29.275 1.00 33.28 298 ARG A CA 1
ATOM 2340 C C . ARG A 1 295 ? 35.241 6.930 29.847 1.00 37.74 298 ARG A C 1
ATOM 2341 O O . ARG A 1 295 ? 35.058 5.893 29.193 1.00 31.86 298 ARG A O 1
ATOM 2349 N N . ARG A 1 296 ? 34.755 7.145 31.073 1.00 34.95 299 ARG A N 1
ATOM 2350 C CA . ARG A 1 296 ? 33.914 6.191 31.787 1.00 35.01 299 ARG A CA 1
ATOM 2351 C C . ARG A 1 296 ? 32.764 5.717 30.916 1.00 36.52 299 ARG A C 1
ATOM 2352 O O . ARG A 1 296 ? 32.475 4.514 30.835 1.00 37.73 299 ARG A O 1
ATOM 2360 N N . LEU A 1 297 ? 32.121 6.656 30.236 1.00 31.19 300 LEU A N 1
ATOM 2361 C CA . LEU A 1 297 ? 30.974 6.311 29.421 1.00 28.96 300 LEU A CA 1
ATOM 2362 C C . LEU A 1 297 ? 31.378 5.508 28.197 1.00 30.88 300 LEU A C 1
ATOM 2363 O O . LEU A 1 297 ? 30.728 4.517 27.856 1.00 29.36 300 LEU A O 1
ATOM 2368 N N . GLY A 1 298 ? 32.447 5.939 27.528 1.00 32.66 301 GLY A N 1
ATOM 2369 C CA . GLY A 1 298 ? 32.926 5.248 26.339 1.00 28.17 301 GLY A CA 1
ATOM 2370 C C . GLY A 1 298 ? 33.312 3.796 26.571 1.00 31.94 301 GLY A C 1
ATOM 2371 O O . GLY A 1 298 ? 32.979 2.910 25.773 1.00 30.82 301 GLY A O 1
ATOM 2372 N N . GLU A 1 299 ? 34.018 3.547 27.669 1.00 32.65 302 GLU A N 1
ATOM 2373 C CA . GLU A 1 299 ? 34.495 2.210 27.989 1.00 31.59 302 GLU A CA 1
ATOM 2374 C C . GLU A 1 299 ? 33.372 1.311 28.454 1.00 31.71 302 GLU A C 1
ATOM 2375 O O . GLU A 1 299 ? 33.345 0.131 28.118 1.00 33.77 302 GLU A O 1
ATOM 2381 N N . ALA A 1 300 ? 32.455 1.873 29.238 1.00 36.79 303 ALA A N 1
ATOM 2382 C CA . ALA A 1 300 ? 31.255 1.165 29.697 1.00 31.34 303 ALA A CA 1
ATOM 2383 C C . ALA A 1 300 ? 30.402 0.697 28.545 1.00 31.45 303 ALA A C 1
ATOM 2384 O O . ALA A 1 300 ? 29.653 -0.259 28.679 1.00 32.83 303 ALA A O 1
ATOM 2386 N N . ILE A 1 301 ? 30.492 1.386 27.415 1.00 30.68 304 ILE A N 1
ATOM 2387 C CA . ILE A 1 301 ? 29.714 0.998 26.245 1.00 31.83 304 ILE A CA 1
ATOM 2388 C C . ILE A 1 301 ? 30.498 0.046 25.337 1.00 31.85 304 ILE A C 1
ATOM 2389 O O . ILE A 1 301 ? 29.997 -0.999 24.939 1.00 32.00 304 ILE A O 1
ATOM 2394 N N . ILE A 1 302 ? 31.731 0.420 25.012 1.00 27.46 305 ILE A N 1
ATOM 2395 C CA . ILE A 1 302 ? 32.524 -0.321 24.046 1.00 29.25 305 ILE A CA 1
ATOM 2396 C C . ILE A 1 302 ? 32.938 -1.688 24.552 1.00 30.03 305 ILE A C 1
ATOM 2397 O O . ILE A 1 302 ? 32.635 -2.715 23.937 1.00 35.20 305 ILE A O 1
ATOM 2402 N N . TYR A 1 303 ? 33.627 -1.713 25.683 1.00 31.20 306 TYR A N 1
ATOM 2403 C CA . TYR A 1 303 ? 34.252 -2.954 26.132 1.00 33.13 306 TYR A CA 1
ATOM 2404 C C . TYR A 1 303 ? 33.281 -4.106 26.465 1.00 31.03 306 TYR A C 1
ATOM 2405 O O . TYR A 1 303 ? 33.563 -5.251 26.125 1.00 34.04 306 TYR A O 1
ATOM 2414 N N . PRO A 1 304 ? 32.123 -3.824 27.092 1.00 34.16 307 PRO A N 1
ATOM 2415 C CA . PRO A 1 304 ? 31.254 -4.996 27.300 1.00 35.84 307 PRO A CA 1
ATOM 2416 C C . PRO A 1 304 ? 30.706 -5.575 25.990 1.00 34.42 307 PRO A C 1
ATOM 2417 O O . PRO A 1 304 ? 30.557 -6.790 25.835 1.00 33.81 307 PRO A O 1
ATOM 2421 N N . MET A 1 305 ? 30.399 -4.688 25.057 1.00 33.01 308 MET A N 1
ATOM 2422 C CA . MET A 1 305 ? 29.984 -5.077 23.720 1.00 35.59 308 MET A CA 1
ATOM 2423 C C . MET A 1 305 ? 31.061 -5.897 23.012 1.00 31.04 308 MET A C 1
ATOM 2424 O O . MET A 1 305 ? 30.789 -6.975 22.473 1.00 32.55 308 MET A O 1
ATOM 2429 N N . LEU A 1 306 ? 32.281 -5.368 23.006 1.00 32.42 309 LEU A N 1
ATOM 2430 C CA . LEU A 1 306 ? 33.412 -6.049 22.384 1.00 31.24 309 LEU A CA 1
ATOM 2431 C C . LEU A 1 306 ? 33.551 -7.451 22.926 1.00 36.88 309 LEU A C 1
ATOM 2432 O O . LEU A 1 306 ? 33.632 -8.415 22.158 1.00 35.06 309 LEU A O 1
ATOM 2437 N N . GLU A 1 307 ? 33.568 -7.572 24.255 1.00 37.47 310 GLU A N 1
ATOM 2438 C CA . GLU A 1 307 ? 33.731 -8.890 24.868 1.00 37.52 310 GLU A CA 1
ATOM 2439 C C . GLU A 1 307 ? 32.571 -9.804 24.539 1.00 35.61 310 GLU A C 1
ATOM 2440 O O . GLU A 1 307 ? 32.772 -10.996 24.310 1.00 39.73 310 GLU A O 1
ATOM 2446 N N . ARG A 1 308 ? 31.360 -9.258 24.508 1.00 30.94 311 ARG A N 1
ATOM 2447 C CA . ARG A 1 308 ? 30.201 -10.086 24.203 1.00 30.42 311 ARG A CA 1
ATOM 2448 C C . ARG A 1 308 ? 30.328 -10.701 22.828 1.00 35.39 311 ARG A C 1
ATOM 2449 O O . ARG A 1 308 ? 30.085 -11.904 22.652 1.00 34.62 311 ARG A O 1
ATOM 2457 N N . ILE A 1 309 ? 30.712 -9.868 21.858 1.00 35.12 312 ILE A N 1
ATOM 2458 C CA . ILE A 1 309 ? 30.852 -10.303 20.469 1.00 33.34 312 ILE A CA 1
ATOM 2459 C C . ILE A 1 309 ? 31.981 -11.327 20.350 1.00 34.52 312 ILE A C 1
ATOM 2460 O O . ILE A 1 309 ? 31.810 -12.386 19.722 1.00 33.76 312 ILE A O 1
ATOM 2465 N N . LYS A 1 310 ? 33.130 -11.013 20.952 1.00 33.30 313 LYS A N 1
ATOM 2466 C CA . LYS A 1 310 ? 34.226 -11.985 21.080 1.00 35.39 313 LYS A CA 1
ATOM 2467 C C . LYS A 1 310 ? 33.750 -13.310 21.682 1.00 38.70 313 LYS A C 1
ATOM 2468 O O . LYS A 1 310 ? 33.995 -14.379 21.141 1.00 40.96 313 LYS A O 1
ATOM 2474 N N . SER A 1 311 ? 33.061 -13.228 22.816 1.00 38.70 314 SER A N 1
ATOM 2475 C CA . SER A 1 311 ? 32.567 -14.423 23.492 1.00 40.62 314 SER A CA 1
ATOM 2476 C C . SER A 1 311 ? 31.646 -15.278 22.617 1.00 42.98 314 SER A C 1
ATOM 2477 O O . SER A 1 311 ? 31.814 -16.497 22.541 1.00 44.76 314 SER A O 1
ATOM 2480 N N . ILE A 1 312 ? 30.670 -14.648 21.965 1.00 39.98 315 ILE A N 1
ATOM 2481 C CA . ILE A 1 312 ? 29.771 -15.355 21.042 1.00 40.94 315 ILE A CA 1
ATOM 2482 C C . ILE A 1 312 ? 30.513 -15.907 19.813 1.00 41.23 315 ILE A C 1
ATOM 2483 O O . ILE A 1 312 ? 30.219 -17.008 19.328 1.00 38.53 315 ILE A O 1
ATOM 2488 N N . SER A 1 313 ? 31.481 -15.136 19.322 1.00 41.12 316 SER A N 1
ATOM 2489 C CA . SER A 1 313 ? 32.316 -15.554 18.196 1.00 44.02 316 SER A CA 1
ATOM 2490 C C . SER A 1 313 ? 32.974 -16.901 18.508 1.00 47.34 316 SER A C 1
ATOM 2491 O O . SER A 1 313 ? 33.158 -17.746 17.631 1.00 40.74 316 SER A O 1
ATOM 2494 N N . ALA A 1 314 ? 33.302 -17.099 19.782 1.00 45.15 317 ALA A N 1
ATOM 2495 C CA . ALA A 1 314 ? 33.982 -18.307 20.222 1.00 38.28 317 ALA A CA 1
ATOM 2496 C C . ALA A 1 314 ? 33.017 -19.440 20.533 1.00 44.03 317 ALA A C 1
ATOM 2497 O O . ALA A 1 314 ? 33.429 -20.479 21.043 1.00 50.33 317 ALA A O 1
ATOM 2499 N N . GLY A 1 315 ? 31.734 -19.248 20.236 1.00 43.74 318 GLY A N 1
ATOM 2500 C CA . GLY A 1 315 ? 30.758 -20.311 20.400 1.00 45.10 318 GLY A CA 1
ATOM 2501 C C . GLY A 1 315 ? 29.907 -20.305 21.661 1.00 47.98 318 GLY A C 1
ATOM 2502 O O . GLY A 1 315 ? 28.995 -21.122 21.799 1.00 49.62 318 GLY A O 1
ATOM 2503 N N . GLU A 1 316 ? 30.179 -19.388 22.582 1.00 46.67 319 GLU A N 1
ATOM 2504 C CA . GLU A 1 316 ? 29.386 -19.303 23.812 1.00 48.13 319 GLU A CA 1
ATOM 2505 C C . GLU A 1 316 ? 28.088 -18.520 23.645 1.00 45.89 319 GLU A C 1
ATOM 2506 O O . GLU A 1 316 ? 28.099 -17.384 23.169 1.00 49.46 319 GLU A O 1
ATOM 2512 N N . ALA A 1 317 ? 26.974 -19.121 24.050 1.00 44.49 320 ALA A N 1
ATOM 2513 C CA . ALA A 1 317 ? 25.714 -18.395 24.166 1.00 37.57 320 ALA A CA 1
ATOM 2514 C C . ALA A 1 317 ? 25.817 -17.317 25.247 1.00 41.44 320 ALA A C 1
ATOM 2515 O O . ALA A 1 317 ? 26.644 -17.415 26.164 1.00 36.63 320 ALA A O 1
ATOM 2517 N N . ALA A 1 318 ? 24.985 -16.284 25.134 1.00 41.49 321 ALA A N 1
ATOM 2518 C CA . ALA A 1 318 ? 24.956 -15.237 26.151 1.00 40.58 321 ALA A CA 1
ATOM 2519 C C . ALA A 1 318 ? 24.123 -15.680 27.349 1.00 37.57 321 ALA A C 1
ATOM 2520 O O . ALA A 1 318 ? 22.953 -16.044 27.201 1.00 34.36 321 ALA A O 1
ATOM 2522 N N . TYR A 1 319 ? 24.730 -15.651 28.533 1.00 38.53 322 TYR A N 1
ATOM 2523 C CA . TYR A 1 319 ? 24.009 -15.972 29.760 1.00 40.43 322 TYR A CA 1
ATOM 2524 C C . TYR A 1 319 ? 24.693 -15.433 31.003 1.00 41.06 322 TYR A C 1
ATOM 2525 O O . TYR A 1 319 ? 25.902 -15.183 31.003 1.00 38.99 322 TYR A O 1
ATOM 2534 N N . GLU A 1 320 ? 23.911 -15.304 32.070 1.00 38.43 323 GLU A N 1
ATOM 2535 C CA . GLU A 1 320 ? 24.438 -14.925 33.375 1.00 43.69 323 GLU A CA 1
ATOM 2536 C C . GLU A 1 320 ? 24.004 -15.930 34.450 1.00 44.95 323 GLU A C 1
ATOM 2537 O O . GLU A 1 320 ? 22.830 -16.349 34.491 1.00 38.22 323 GLU A O 1
ATOM 2543 N N . ASP A 1 321 ? 24.957 -16.301 35.309 1.00 40.07 324 ASP A N 1
ATOM 2544 C CA . ASP A 1 321 ? 24.718 -17.233 36.401 1.00 40.14 324 ASP A CA 1
ATOM 2545 C C . ASP A 1 321 ? 24.692 -16.512 37.738 1.00 45.98 324 ASP A C 1
ATOM 2546 O O . ASP A 1 321 ? 25.456 -15.577 37.969 1.00 47.45 324 ASP A O 1
ATOM 2551 N N . THR A 1 322 ? 23.803 -16.956 38.613 1.00 40.64 325 THR A N 1
ATOM 2552 C CA . THR A 1 322 ? 23.752 -16.457 39.983 1.00 42.23 325 THR A CA 1
ATOM 2553 C C . THR A 1 322 ? 23.544 -17.653 40.892 1.00 38.34 325 THR A C 1
ATOM 2554 O O . THR A 1 322 ? 22.640 -18.443 40.658 1.00 39.12 325 THR A O 1
ATOM 2558 N N . VAL A 1 323 ? 24.383 -17.801 41.909 1.00 37.85 326 VAL A N 1
ATOM 2559 C CA . VAL A 1 323 ? 24.231 -18.910 42.842 1.00 39.04 326 VAL A CA 1
ATOM 2560 C C . VAL A 1 323 ? 23.465 -18.453 44.070 1.00 40.01 326 VAL A C 1
ATOM 2561 O O . VAL A 1 323 ? 23.849 -17.473 44.707 1.00 39.04 326 VAL A O 1
ATOM 2565 N N . ILE A 1 324 ? 22.386 -19.163 44.399 1.00 37.05 327 ILE A N 1
ATOM 2566 C CA . ILE A 1 324 ? 21.527 -18.776 45.509 1.00 35.65 327 ILE A CA 1
ATOM 2567 C C . ILE A 1 324 ? 21.306 -19.915 46.509 1.00 42.82 327 ILE A C 1
ATOM 2568 O O . ILE A 1 324 ? 21.530 -21.090 46.184 1.00 39.80 327 ILE A O 1
ATOM 2573 N N . ASP A 1 325 ? 20.883 -19.552 47.723 1.00 37.61 328 ASP A N 1
ATOM 2574 C CA . ASP A 1 325 ? 20.425 -20.522 48.711 1.00 41.95 328 ASP A CA 1
ATOM 2575 C C . ASP A 1 325 ? 19.029 -21.002 48.360 1.00 42.92 328 ASP A C 1
ATOM 2576 O O . ASP A 1 325 ? 18.146 -20.189 48.087 1.00 38.80 328 ASP A O 1
ATOM 2581 N N . VAL A 1 326 ? 18.828 -22.317 48.371 1.00 37.85 329 VAL A N 1
ATOM 2582 C CA . VAL A 1 326 ? 17.482 -22.862 48.284 1.00 40.37 329 VAL A CA 1
ATOM 2583 C C . VAL A 1 326 ? 17.237 -23.902 49.376 1.00 42.48 329 VAL A C 1
ATOM 2584 O O . VAL A 1 326 ? 18.174 -24.524 49.886 1.00 38.50 329 VAL A O 1
ATOM 2588 N N . GLU A 1 327 ? 15.969 -24.078 49.726 1.00 42.20 330 GLU A N 1
ATOM 2589 C CA . GLU A 1 327 ? 15.543 -25.169 50.597 1.00 47.64 330 GLU A CA 1
ATOM 2590 C C . GLU A 1 327 ? 16.013 -26.540 50.048 1.00 46.86 330 GLU A C 1
ATOM 2591 O O . GLU A 1 327 ? 16.653 -27.316 50.764 1.00 41.20 330 GLU A O 1
ATOM 2597 N N . ASP A 1 328 ? 15.729 -26.808 48.767 1.00 43.82 331 ASP A N 1
ATOM 2598 C CA . ASP A 1 328 ? 16.086 -28.082 48.117 1.00 42.94 331 ASP A CA 1
ATOM 2599 C C . ASP A 1 328 ? 15.995 -27.952 46.585 1.00 39.33 331 ASP A C 1
ATOM 2600 O O . ASP A 1 328 ? 15.526 -26.930 46.091 1.00 37.44 331 ASP A O 1
ATOM 2605 N N . ARG A 1 329 ? 16.406 -28.973 45.828 1.00 40.27 332 ARG A N 1
ATOM 2606 C CA . ARG A 1 329 ? 16.421 -28.831 44.362 1.00 37.70 332 ARG A CA 1
ATOM 2607 C C . ARG A 1 329 ? 15.012 -28.529 43.867 1.00 38.84 332 ARG A C 1
ATOM 2608 O O . ARG A 1 329 ? 14.812 -27.765 42.915 1.00 34.60 332 ARG A O 1
ATOM 2616 N N . GLU A 1 330 ? 14.027 -29.118 44.531 1.00 36.05 333 GLU A N 1
ATOM 2617 C CA . GLU A 1 330 ? 12.642 -28.841 44.200 1.00 34.68 333 GLU A CA 1
ATOM 2618 C C . GLU A 1 330 ? 12.304 -27.351 44.364 1.00 43.01 333 GLU A C 1
ATOM 2619 O O . GLU A 1 330 ? 11.582 -26.779 43.535 1.00 41.54 333 GLU A O 1
ATOM 2625 N N . ALA A 1 331 ? 12.814 -26.717 45.423 1.00 37.37 334 ALA A N 1
ATOM 2626 C CA . ALA A 1 331 ? 12.518 -25.298 45.633 1.00 42.49 334 ALA A CA 1
ATOM 2627 C C . ALA A 1 331 ? 13.147 -24.490 44.501 1.00 37.68 334 ALA A C 1
ATOM 2628 O O . ALA A 1 331 ? 12.494 -23.652 43.887 1.00 39.07 334 ALA A O 1
ATOM 2630 N N . ALA A 1 332 ? 14.413 -24.771 44.220 1.00 37.09 335 ALA A N 1
ATOM 2631 C CA . ALA A 1 332 ? 15.097 -24.183 43.072 1.00 40.41 335 ALA A CA 1
ATOM 2632 C C . ALA A 1 332 ? 14.257 -24.273 41.784 1.00 36.48 335 ALA A C 1
ATOM 2633 O O . ALA A 1 332 ? 14.077 -23.292 41.064 1.00 36.22 335 ALA A O 1
ATOM 2635 N N . GLU A 1 333 ? 13.712 -25.447 41.522 1.00 41.18 336 GLU A N 1
ATOM 2636 C CA . GLU A 1 333 ? 12.970 -25.690 40.289 1.00 43.73 336 GLU A CA 1
ATOM 2637 C C . GLU A 1 333 ? 11.666 -24.871 40.275 1.00 41.66 336 GLU A C 1
ATOM 2638 O O . GLU A 1 333 ? 11.263 -24.309 39.247 1.00 40.50 336 GLU A O 1
ATOM 2644 N N . GLU A 1 334 ? 11.021 -24.786 41.429 1.00 38.22 337 GLU A N 1
ATOM 2645 C CA . GLU A 1 334 ? 9.797 -24.004 41.573 1.00 42.46 337 GLU A CA 1
ATOM 2646 C C . GLU A 1 334 ? 10.096 -22.525 41.325 1.00 41.58 337 GLU A C 1
ATOM 2647 O O . GLU A 1 334 ? 9.324 -21.811 40.684 1.00 37.63 337 GLU A O 1
ATOM 2653 N N . PHE A 1 335 ? 11.236 -22.066 41.828 1.00 40.10 338 PHE A N 1
ATOM 2654 C CA . PHE A 1 335 ? 11.639 -20.692 41.577 1.00 41.04 338 PHE A CA 1
ATOM 2655 C C . PHE A 1 335 ? 11.902 -20.456 40.087 1.00 39.59 338 PHE A C 1
ATOM 2656 O O . PHE A 1 335 ? 11.485 -19.444 39.543 1.00 38.38 338 PHE A O 1
ATOM 2664 N N . ILE A 1 336 ? 12.584 -21.396 39.438 1.00 36.85 339 ILE A N 1
ATOM 2665 C CA . ILE A 1 336 ? 12.797 -21.339 37.989 1.00 39.48 339 ILE A CA 1
ATOM 2666 C C . ILE A 1 336 ? 11.476 -21.181 37.220 1.00 44.02 339 ILE A C 1
ATOM 2667 O O . ILE A 1 336 ? 11.379 -20.345 36.317 1.00 45.12 339 ILE A O 1
ATOM 2672 N N . ARG A 1 337 ? 10.462 -21.971 37.583 1.00 42.13 340 ARG A N 1
ATOM 2673 C CA . ARG A 1 337 ? 9.158 -21.887 36.923 1.00 44.18 340 ARG A CA 1
ATOM 2674 C C . ARG A 1 337 ? 8.578 -20.484 37.074 1.00 49.65 340 ARG A C 1
ATOM 2675 O O . ARG A 1 337 ? 8.071 -19.899 36.115 1.00 53.09 340 ARG A O 1
ATOM 2683 N N . HIS A 1 338 ? 8.677 -19.949 38.284 1.00 43.18 341 HIS A N 1
ATOM 2684 C CA . HIS A 1 338 ? 8.244 -18.596 38.566 1.00 46.65 341 HIS A CA 1
ATOM 2685 C C . HIS A 1 338 ? 8.947 -17.567 37.649 1.00 51.03 341 HIS A C 1
ATOM 2686 O O . HIS A 1 338 ? 8.294 -16.690 37.082 1.00 48.54 341 HIS A O 1
ATOM 2693 N N . LEU A 1 339 ? 10.266 -17.694 37.486 1.00 49.19 342 LEU A N 1
ATOM 2694 C CA . LEU A 1 339 ? 11.023 -16.828 36.579 1.00 46.69 342 LEU A CA 1
ATOM 2695 C C . LEU A 1 339 ? 10.557 -17.005 35.146 1.00 51.09 342 LEU A C 1
ATOM 2696 O O . LEU A 1 339 ? 10.389 -16.026 34.420 1.00 53.17 342 LEU A O 1
ATOM 2701 N N . VAL A 1 340 ? 10.363 -18.259 34.740 1.00 49.58 343 VAL A N 1
ATOM 2702 C CA . VAL A 1 340 ? 9.984 -18.560 33.365 1.00 52.37 343 VAL A CA 1
ATOM 2703 C C . VAL A 1 340 ? 8.653 -17.913 33.012 1.00 55.86 343 VAL A C 1
ATOM 2704 O O . VAL A 1 340 ? 8.528 -17.270 31.969 1.00 56.59 343 VAL A O 1
ATOM 2708 N N . ARG A 1 341 ? 7.667 -18.048 33.890 1.00 54.89 344 ARG A N 1
ATOM 2709 C CA . ARG A 1 341 ? 6.361 -17.473 33.606 1.00 54.70 344 ARG A CA 1
ATOM 2710 C C . ARG A 1 341 ? 6.404 -15.949 33.681 1.00 52.08 344 ARG A C 1
ATOM 2711 O O . ARG A 1 341 ? 5.481 -15.270 33.244 1.00 56.39 344 ARG A O 1
ATOM 2719 N N . LEU A 1 342 ? 7.482 -15.408 34.229 1.00 56.18 345 LEU A N 1
ATOM 2720 C CA . LEU A 1 342 ? 7.672 -13.965 34.214 1.00 57.34 345 LEU A CA 1
ATOM 2721 C C . LEU A 1 342 ? 8.229 -13.548 32.863 1.00 55.90 345 LEU A C 1
ATOM 2722 O O . LEU A 1 342 ? 8.291 -12.359 32.546 1.00 55.75 345 LEU A O 1
ATOM 2727 N N . GLY A 1 343 ? 8.633 -14.538 32.072 1.00 55.53 346 GLY A N 1
ATOM 2728 C CA . GLY A 1 343 ? 9.192 -14.289 30.756 1.00 54.37 346 GLY A CA 1
ATOM 2729 C C . GLY A 1 343 ? 10.703 -14.406 30.724 1.00 57.15 346 GLY A C 1
ATOM 2730 O O . GLY A 1 343 ? 11.342 -14.075 29.717 1.00 60.68 346 GLY A O 1
ATOM 2731 N N . VAL A 1 344 ? 11.278 -14.876 31.828 1.00 56.24 347 VAL A N 1
ATOM 2732 C CA . VAL A 1 344 ? 12.724 -15.057 31.911 1.00 51.20 347 VAL A CA 1
ATOM 2733 C C . VAL A 1 344 ? 13.143 -16.423 31.390 1.00 52.00 347 VAL A C 1
ATOM 2734 O O . VAL A 1 344 ? 12.623 -17.455 31.816 1.00 52.77 347 VAL A O 1
ATOM 2738 N N . SER A 1 345 ? 14.081 -16.426 30.457 1.00 47.97 348 SER A N 1
ATOM 2739 C CA . SER A 1 345 ? 14.662 -17.668 30.008 1.00 45.25 348 SER A CA 1
ATOM 2740 C C . SER A 1 345 ? 15.684 -18.123 31.032 1.00 45.22 348 SER A C 1
ATOM 2741 O O . SER A 1 345 ? 16.820 -17.645 31.048 1.00 44.38 348 SER A O 1
ATOM 2744 N N . ALA A 1 346 ? 15.274 -19.049 31.891 1.00 46.14 349 ALA A N 1
ATOM 2745 C CA . ALA A 1 346 ? 16.140 -19.523 32.961 1.00 39.75 349 ALA A CA 1
ATOM 2746 C C . ALA A 1 346 ? 16.091 -21.043 33.089 1.00 43.16 349 ALA A C 1
ATOM 2747 O O . ALA A 1 346 ? 15.080 -21.673 32.763 1.00 41.92 349 ALA A O 1
ATOM 2749 N N . THR A 1 347 ? 17.203 -21.629 33.528 1.00 38.94 350 THR A N 1
ATOM 2750 C CA . THR A 1 347 ? 17.237 -23.035 33.903 1.00 42.51 350 THR A CA 1
ATOM 2751 C C . THR A 1 347 ? 18.130 -23.210 35.113 1.00 40.27 350 THR A C 1
ATOM 2752 O O . THR A 1 347 ? 18.983 -22.365 35.406 1.00 36.88 350 THR A O 1
ATOM 2756 N N . LEU A 1 348 ? 17.935 -24.322 35.802 1.00 36.96 351 LEU A N 1
ATOM 2757 C CA . LEU A 1 348 ? 18.843 -24.727 36.851 1.00 40.13 351 LEU A CA 1
ATOM 2758 C C . LEU A 1 348 ? 20.087 -25.290 36.174 1.00 41.07 351 LEU A C 1
ATOM 2759 O O . LEU A 1 348 ? 20.012 -26.271 35.436 1.00 42.34 351 LEU A O 1
ATOM 2764 N N . ALA A 1 349 ? 21.229 -24.649 36.389 1.00 42.95 352 ALA A N 1
ATOM 2765 C CA . ALA A 1 349 ? 22.453 -25.064 35.700 1.00 47.03 352 ALA A CA 1
ATOM 2766 C C . ALA A 1 349 ? 23.289 -25.989 36.575 1.00 43.43 352 ALA A C 1
ATOM 2767 O O . ALA A 1 349 ? 24.128 -26.726 36.086 1.00 46.30 352 ALA A O 1
ATOM 2769 N N . ASP A 1 350 ? 23.065 -25.930 37.875 1.00 42.78 353 ASP A N 1
ATOM 2770 C CA . ASP A 1 350 ? 23.799 -26.771 38.798 1.00 45.81 353 ASP A CA 1
ATOM 2771 C C . ASP A 1 350 ? 23.085 -26.755 40.130 1.00 45.02 353 ASP A C 1
ATOM 2772 O O . ASP A 1 350 ? 22.323 -25.838 40.423 1.00 45.74 353 ASP A O 1
ATOM 2777 N N . TYR A 1 351 ? 23.316 -27.776 40.937 1.00 47.17 354 TYR A N 1
ATOM 2778 C CA . TYR A 1 351 ? 22.727 -27.811 42.262 1.00 46.61 354 TYR A CA 1
ATOM 2779 C C . TYR A 1 351 ? 23.498 -28.756 43.157 1.00 51.10 354 TYR A C 1
ATOM 2780 O O . TYR A 1 351 ? 23.899 -29.839 42.742 1.00 49.75 354 TYR A O 1
ATOM 2789 N N . ARG A 1 352 ? 23.698 -28.313 44.392 1.00 53.25 355 ARG A N 1
ATOM 2790 C CA . ARG A 1 352 ? 24.440 -29.045 45.403 1.00 54.69 355 ARG A CA 1
ATOM 2791 C C . ARG A 1 352 ? 23.998 -28.501 46.756 1.00 57.84 355 ARG A C 1
ATOM 2792 O O . ARG A 1 352 ? 23.936 -27.280 46.937 1.00 56.96 355 ARG A O 1
ATOM 2800 N N . ASP A 1 353 ? 23.684 -29.399 47.691 1.00 60.54 356 ASP A N 1
ATOM 2801 C CA . ASP A 1 353 ? 23.228 -29.015 49.023 1.00 53.97 356 ASP A CA 1
ATOM 2802 C C . ASP A 1 353 ? 22.008 -28.121 48.948 1.00 54.82 356 ASP A C 1
ATOM 2803 O O . ASP A 1 353 ? 20.927 -28.564 48.577 1.00 62.64 356 ASP A O 1
ATOM 2808 N N . GLY A 1 354 ? 22.173 -26.858 49.308 1.00 53.77 357 GLY A N 1
ATOM 2809 C CA . GLY A 1 354 ? 21.085 -25.910 49.164 1.00 50.40 357 GLY A CA 1
ATOM 2810 C C . GLY A 1 354 ? 21.513 -24.795 48.233 1.00 53.18 357 GLY A C 1
ATOM 2811 O O . GLY A 1 354 ? 20.969 -23.683 48.285 1.00 50.06 357 GLY A O 1
ATOM 2812 N N . ARG A 1 355 ? 22.507 -25.079 47.393 1.00 48.26 358 ARG A N 1
ATOM 2813 C CA . ARG A 1 355 ? 23.025 -24.047 46.495 1.00 50.59 358 ARG A CA 1
ATOM 2814 C C . ARG A 1 355 ? 22.744 -24.340 45.021 1.00 50.87 358 ARG A C 1
ATOM 2815 O O . ARG A 1 355 ? 23.239 -25.311 44.430 1.00 47.70 358 ARG A O 1
ATOM 2823 N N . ALA A 1 356 ? 21.928 -23.466 44.440 1.00 44.68 359 ALA A N 1
ATOM 2824 C CA . ALA A 1 356 ? 21.456 -23.637 43.086 1.00 40.17 359 ALA A CA 1
ATOM 2825 C C . ALA A 1 356 ? 22.060 -22.573 42.169 1.00 44.42 359 ALA A C 1
ATOM 2826 O O . ALA A 1 356 ? 22.072 -21.374 42.471 1.00 39.86 359 ALA A O 1
ATOM 2828 N N . THR A 1 357 ? 22.584 -23.015 41.041 1.00 40.12 360 THR A N 1
ATOM 2829 C CA . THR A 1 357 ? 23.106 -22.058 40.102 1.00 42.87 360 THR A CA 1
ATOM 2830 C C . THR A 1 357 ? 22.004 -21.744 39.118 1.00 39.43 360 THR A C 1
ATOM 2831 O O . THR A 1 357 ? 21.660 -22.587 38.290 1.00 37.61 360 THR A O 1
ATOM 2835 N N . ILE A 1 358 ? 21.433 -20.543 39.245 1.00 32.13 361 ILE A N 1
ATOM 2836 C CA . ILE A 1 358 ? 20.388 -20.078 38.343 1.00 33.92 361 ILE A CA 1
ATOM 2837 C C . ILE A 1 358 ? 21.020 -19.486 37.063 1.00 41.54 361 ILE A C 1
ATOM 2838 O O . ILE A 1 358 ? 21.797 -18.521 37.118 1.00 38.17 361 ILE A O 1
ATOM 2843 N N . ARG A 1 359 ? 20.711 -20.079 35.915 1.00 41.79 362 ARG A N 1
ATOM 2844 C CA . ARG A 1 359 ? 21.258 -19.587 34.651 1.00 39.86 362 ARG A CA 1
ATOM 2845 C C . ARG A 1 359 ? 20.207 -18.838 33.873 1.00 39.48 362 ARG A C 1
ATOM 2846 O O . ARG A 1 359 ? 19.183 -19.408 33.502 1.00 37.61 362 ARG A O 1
ATOM 2854 N N . ARG A 1 360 ? 20.467 -17.559 33.623 1.00 38.16 363 ARG A N 1
ATOM 2855 C CA . ARG A 1 360 ? 19.559 -16.760 32.821 1.00 40.70 363 ARG A CA 1
ATOM 2856 C C . ARG A 1 360 ? 20.117 -16.605 31.405 1.00 40.79 363 ARG A C 1
ATOM 2857 O O . ARG A 1 360 ? 21.273 -16.227 31.222 1.00 39.79 363 ARG A O 1
ATOM 2865 N N . PHE A 1 361 ? 19.307 -16.938 30.407 1.00 40.40 364 PHE A N 1
ATOM 2866 C CA . PHE A 1 361 ? 19.750 -16.855 29.018 1.00 43.05 364 PHE A CA 1
ATOM 2867 C C . PHE A 1 361 ? 19.254 -15.602 28.344 1.00 38.64 364 PHE A C 1
ATOM 2868 O O . PHE A 1 361 ? 18.115 -15.195 28.545 1.00 43.99 364 PHE A O 1
ATOM 2876 N N . TYR A 1 362 ? 20.108 -15.009 27.522 1.00 40.25 365 TYR A N 1
ATOM 2877 C CA . TYR A 1 362 ? 19.741 -13.820 26.766 1.00 40.01 365 TYR A CA 1
ATOM 2878 C C . TYR A 1 362 ? 19.787 -14.128 25.270 1.00 42.36 365 TYR A C 1
ATOM 2879 O O . TYR A 1 362 ? 20.752 -13.796 24.567 1.00 36.09 365 TYR A O 1
ATOM 2888 N N . GLN A 1 363 ? 18.720 -14.758 24.796 1.00 43.82 366 GLN A N 1
ATOM 2889 C CA . GLN A 1 363 ? 18.719 -15.418 23.501 1.00 45.00 366 GLN A CA 1
ATOM 2890 C C . GLN A 1 363 ? 18.717 -14.415 22.357 1.00 44.35 366 GLN A C 1
ATOM 2891 O O . GLN A 1 363 ? 19.330 -14.654 21.309 1.00 41.64 366 GLN A O 1
ATOM 2897 N N . SER A 1 364 ? 18.025 -13.297 22.554 1.00 41.97 367 SER A N 1
ATOM 2898 C CA . SER A 1 364 ? 17.983 -12.250 21.540 1.00 40.55 367 SER A CA 1
ATOM 2899 C C . SER A 1 364 ? 19.376 -11.766 21.194 1.00 35.12 367 SER A C 1
ATOM 2900 O O . SER A 1 364 ? 19.719 -11.618 20.031 1.00 39.89 367 SER A O 1
ATOM 2903 N N . THR A 1 365 ? 20.177 -11.538 22.220 1.00 34.27 368 THR A N 1
ATOM 2904 C CA . THR A 1 365 ? 21.544 -11.098 22.039 1.00 33.93 368 THR A CA 1
ATOM 2905 C C . THR A 1 365 ? 22.369 -12.194 21.391 1.00 35.57 368 THR A C 1
ATOM 2906 O O . THR A 1 365 ? 23.181 -11.922 20.508 1.00 32.69 368 THR A O 1
ATOM 2910 N N . THR A 1 366 ? 22.161 -13.434 21.823 1.00 33.61 369 THR A N 1
ATOM 2911 C CA . THR A 1 366 ? 22.868 -14.565 21.218 1.00 36.01 369 THR A CA 1
ATOM 2912 C C . THR A 1 366 ? 22.465 -14.734 19.741 1.00 36.86 369 THR A C 1
ATOM 2913 O O . THR A 1 366 ? 23.319 -14.793 18.850 1.00 37.57 369 THR A O 1
ATOM 2917 N N . ASP A 1 367 ? 21.168 -14.777 19.471 1.00 36.21 370 ASP A N 1
ATOM 2918 C CA . ASP A 1 367 ? 20.709 -14.899 18.095 1.00 38.57 370 ASP A CA 1
ATOM 2919 C C . ASP A 1 367 ? 21.269 -13.821 17.159 1.00 40.08 370 ASP A C 1
ATOM 2920 O O . ASP A 1 367 ? 22.004 -14.139 16.217 1.00 40.30 370 ASP A O 1
ATOM 2925 N N . ARG A 1 368 ? 20.941 -12.560 17.429 1.00 37.01 371 ARG A N 1
ATOM 2926 C CA . ARG A 1 368 ? 21.299 -11.467 16.529 1.00 36.69 371 ARG A CA 1
ATOM 2927 C C . ARG A 1 368 ? 22.799 -11.296 16.341 1.00 33.41 371 ARG A C 1
ATOM 2928 O O . ARG A 1 368 ? 23.265 -11.115 15.217 1.00 37.80 371 ARG A O 1
ATOM 2936 N N . ILE A 1 369 ? 23.566 -11.347 17.419 1.00 33.20 372 ILE A N 1
ATOM 2937 C CA . ILE A 1 369 ? 25.015 -11.241 17.271 1.00 36.05 372 ILE A CA 1
ATOM 2938 C C . ILE A 1 369 ? 25.564 -12.421 16.454 1.00 41.54 372 ILE A C 1
ATOM 2939 O O . ILE A 1 369 ? 26.475 -12.238 15.645 1.00 42.80 372 ILE A O 1
ATOM 2944 N N . ASN A 1 370 ? 24.980 -13.612 16.622 1.00 39.00 373 ASN A N 1
ATOM 2945 C CA . ASN A 1 370 ? 25.331 -14.757 15.772 1.00 44.03 373 ASN A CA 1
ATOM 2946 C C . ASN A 1 370 ? 24.994 -14.554 14.306 1.00 38.69 373 ASN A C 1
ATOM 2947 O O . ASN A 1 370 ? 25.817 -14.838 13.441 1.00 39.87 373 ASN A O 1
ATOM 2952 N N . ASN A 1 371 ? 23.773 -14.089 14.034 1.00 36.98 374 ASN A N 1
ATOM 2953 C CA . ASN A 1 371 ? 23.337 -13.838 12.660 1.00 37.62 374 ASN A CA 1
ATOM 2954 C C . ASN A 1 371 ? 24.279 -12.852 11.959 1.00 37.67 374 ASN A C 1
ATOM 2955 O O . ASN A 1 371 ? 24.655 -13.065 10.815 1.00 36.75 374 ASN A O 1
ATOM 2960 N N . TYR A 1 372 ? 24.667 -11.785 12.654 1.00 38.50 375 TYR A N 1
ATOM 2961 C CA . TYR A 1 372 ? 25.595 -10.803 12.083 1.00 36.50 375 TYR A CA 1
ATOM 2962 C C . TYR A 1 372 ? 26.956 -11.398 11.822 1.00 36.27 375 TYR A C 1
ATOM 2963 O O . TYR A 1 372 ? 27.571 -11.136 10.790 1.00 33.33 375 TYR A O 1
ATOM 2972 N N . LEU A 1 373 ? 27.437 -12.160 12.800 1.00 40.20 376 LEU A N 1
ATOM 2973 C CA . LEU A 1 373 ? 28.713 -12.851 12.700 1.00 41.98 376 LEU A CA 1
ATOM 2974 C C . LEU A 1 373 ? 28.762 -13.815 11.497 1.00 39.34 376 LEU A C 1
ATOM 2975 O O . LEU A 1 373 ? 29.842 -14.136 10.987 1.00 33.30 376 LEU A O 1
ATOM 2980 N N . LYS A 1 374 ? 27.595 -14.260 11.049 1.00 33.24 377 LYS A N 1
ATOM 2981 C CA . LYS A 1 374 ? 27.521 -15.198 9.934 1.00 38.73 377 LYS A CA 1
ATOM 2982 C C . LYS A 1 374 ? 27.183 -14.537 8.595 1.00 38.58 377 LYS A C 1
ATOM 2983 O O . LYS A 1 374 ? 26.946 -15.231 7.596 1.00 40.05 377 LYS A O 1
ATOM 2989 N N . GLY A 1 375 ? 27.169 -13.207 8.562 1.00 37.10 378 GLY A N 1
ATOM 2990 C CA . GLY A 1 375 ? 26.990 -12.504 7.301 1.00 34.76 378 GLY A CA 1
ATOM 2991 C C . GLY A 1 375 ? 25.600 -11.940 7.106 1.00 36.53 378 GLY A C 1
ATOM 2992 O O . GLY A 1 375 ? 25.256 -11.464 6.025 1.00 35.77 378 GLY A O 1
ATOM 2993 N N . GLY A 1 376 ? 24.792 -11.987 8.158 1.00 37.77 379 GLY A N 1
ATOM 2994 C CA . GLY A 1 376 ? 23.461 -11.416 8.090 1.00 34.95 379 GLY A CA 1
ATOM 2995 C C . GLY A 1 376 ? 23.554 -9.909 8.039 1.00 34.73 379 GLY A C 1
ATOM 2996 O O . GLY A 1 376 ? 24.446 -9.313 8.639 1.00 29.37 379 GLY A O 1
ATOM 2997 N N . LEU A 1 377 ? 22.617 -9.293 7.330 1.00 37.78 380 LEU A N 1
ATOM 2998 C CA . LEU A 1 377 ? 22.673 -7.864 7.065 1.00 40.44 380 LEU A CA 1
ATOM 2999 C C . LEU A 1 377 ? 21.940 -7.060 8.153 1.00 44.93 380 LEU A C 1
ATOM 3000 O O . LEU A 1 377 ? 20.913 -7.501 8.674 1.00 41.44 380 LEU A O 1
ATOM 3005 N N . TYR A 1 378 ? 22.482 -5.887 8.492 1.00 43.73 381 TYR A N 1
ATOM 3006 C CA . TYR A 1 378 ? 21.900 -5.031 9.529 1.00 44.88 381 TYR A CA 1
ATOM 3007 C C . TYR A 1 378 ? 20.412 -4.787 9.281 1.00 48.37 381 TYR A C 1
ATOM 3008 O O . TYR A 1 378 ? 20.009 -4.186 8.273 1.00 45.51 381 TYR A O 1
ATOM 3018 N N . ASP B 1 4 ? -7.815 16.131 -12.394 1.00 68.15 7 ASP B N 1
ATOM 3019 C CA . ASP B 1 4 ? -8.043 14.802 -11.829 1.00 65.73 7 ASP B CA 1
ATOM 3020 C C . ASP B 1 4 ? -6.918 13.855 -12.245 1.00 58.93 7 ASP B C 1
ATOM 3021 O O . ASP B 1 4 ? -6.417 13.919 -13.369 1.00 59.57 7 ASP B O 1
ATOM 3026 N N . ILE B 1 5 ? -6.528 12.975 -11.331 1.00 53.55 8 ILE B N 1
ATOM 3027 C CA . ILE B 1 5 ? -5.349 12.129 -11.510 1.00 48.76 8 ILE B CA 1
ATOM 3028 C C . ILE B 1 5 ? -5.646 10.891 -12.349 1.00 43.90 8 ILE B C 1
ATOM 3029 O O . ILE B 1 5 ? -6.559 10.138 -12.034 1.00 47.52 8 ILE B O 1
ATOM 3034 N N . PRO B 1 6 ? -4.866 10.670 -13.417 1.00 44.28 9 PRO B N 1
ATOM 3035 C CA . PRO B 1 6 ? -5.045 9.510 -14.303 1.00 44.41 9 PRO B CA 1
ATOM 3036 C C . PRO B 1 6 ? -4.506 8.210 -13.700 1.00 44.05 9 PRO B C 1
ATOM 3037 O O . PRO B 1 6 ? -3.449 7.733 -14.137 1.00 41.10 9 PRO B O 1
ATOM 3041 N N . PHE B 1 7 ? -5.215 7.641 -12.724 1.00 39.97 10 PHE B N 1
ATOM 3042 C CA . PHE B 1 7 ? -4.675 6.505 -11.976 1.00 43.36 10 PHE B CA 1
ATOM 3043 C C . PHE B 1 7 ? -4.369 5.274 -12.845 1.00 38.31 10 PHE B C 1
ATOM 3044 O O . PHE B 1 7 ? -3.370 4.596 -12.633 1.00 41.41 10 PHE B O 1
ATOM 3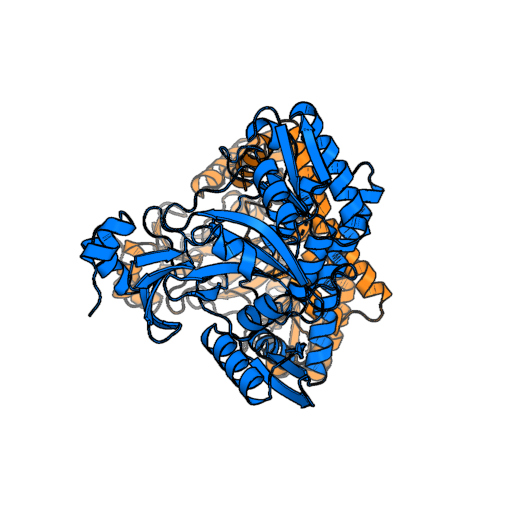052 N N . ASP B 1 8 ? -5.213 4.993 -13.825 1.00 42.99 11 ASP B N 1
ATOM 3053 C CA . ASP B 1 8 ? -4.981 3.871 -14.728 1.00 39.91 11 ASP B CA 1
ATOM 3054 C C . ASP B 1 8 ? -3.665 3.979 -15.500 1.00 38.59 11 ASP B C 1
ATOM 3055 O O . ASP B 1 8 ? -2.997 2.974 -15.754 1.00 37.43 11 ASP B O 1
ATOM 3060 N N . LEU B 1 9 ? -3.318 5.200 -15.899 1.00 39.44 12 LEU B N 1
ATOM 3061 C CA . LEU B 1 9 ? -2.084 5.453 -16.634 1.00 37.38 12 LEU B CA 1
ATOM 3062 C C . LEU B 1 9 ? -0.908 5.235 -15.700 1.00 41.98 12 LEU B C 1
ATOM 3063 O O . LEU B 1 9 ? 0.093 4.618 -16.078 1.00 39.01 12 LEU B O 1
ATOM 3068 N N . ILE B 1 10 ? -1.039 5.729 -14.468 1.00 34.32 13 ILE B N 1
ATOM 3069 C CA . ILE B 1 10 ? 0.017 5.540 -13.489 1.00 37.69 13 ILE B CA 1
ATOM 3070 C C . ILE B 1 10 ? 0.177 4.056 -13.143 1.00 39.45 13 ILE B C 1
ATOM 3071 O O . ILE B 1 10 ? 1.300 3.569 -12.998 1.00 36.73 13 ILE B O 1
ATOM 3076 N N . GLN B 1 11 ? -0.931 3.323 -13.058 1.00 37.93 14 GLN B N 1
ATOM 3077 C CA . GLN B 1 11 ? -0.839 1.874 -12.879 1.00 37.58 14 GLN B CA 1
ATOM 3078 C C . GLN B 1 11 ? -0.063 1.229 -14.039 1.00 39.70 14 GLN B C 1
ATOM 3079 O O . GLN B 1 11 ? 0.771 0.337 -13.840 1.00 36.58 14 GLN B O 1
ATOM 3085 N N . GLU B 1 12 ? -0.333 1.691 -15.253 1.00 40.84 15 GLU B N 1
ATOM 3086 C CA . GLU B 1 12 ? 0.352 1.163 -16.426 1.00 42.17 15 GLU B CA 1
ATOM 3087 C C . GLU B 1 12 ? 1.859 1.431 -16.346 1.00 43.06 15 GLU B C 1
ATOM 3088 O O . GLU B 1 12 ? 2.672 0.536 -16.584 1.00 44.93 15 GLU B O 1
ATOM 3094 N N . ARG B 1 13 ? 2.215 2.664 -15.991 1.00 41.70 16 ARG B N 1
ATOM 3095 C CA . ARG B 1 13 ? 3.602 3.106 -15.983 1.00 38.93 16 ARG B CA 1
ATOM 3096 C C . ARG B 1 13 ? 4.367 2.754 -14.711 1.00 40.97 16 ARG B C 1
ATOM 3097 O O . ARG B 1 13 ? 5.563 3.030 -14.626 1.00 43.15 16 ARG B O 1
ATOM 3105 N N . THR B 1 14 ? 3.698 2.163 -13.720 1.00 39.46 17 THR B N 1
ATOM 3106 C CA . THR B 1 14 ? 4.378 1.809 -12.477 1.00 32.81 17 THR B CA 1
ATOM 3107 C C . THR B 1 14 ? 4.116 0.387 -12.019 1.00 40.02 17 THR B C 1
ATOM 3108 O O . THR B 1 14 ? 4.765 -0.092 -11.091 1.00 37.96 17 THR B O 1
ATOM 3112 N N . GLY B 1 15 ? 3.135 -0.280 -12.619 1.00 38.64 18 GLY B N 1
ATOM 3113 C CA . GLY B 1 15 ? 2.776 -1.615 -12.170 1.00 35.20 18 GLY B CA 1
ATOM 3114 C C . GLY B 1 15 ? 2.040 -1.664 -10.835 1.00 35.91 18 GLY B C 1
ATOM 3115 O O . GLY B 1 15 ? 1.609 -2.736 -10.415 1.00 36.20 18 GLY B O 1
ATOM 3116 N N . VAL B 1 16 ? 1.885 -0.526 -10.157 1.00 34.64 19 VAL B N 1
ATOM 3117 C CA . VAL B 1 16 ? 1.098 -0.518 -8.912 1.00 36.23 19 VAL B CA 1
ATOM 3118 C C . VAL B 1 16 ? -0.386 -0.442 -9.248 1.00 31.31 19 VAL B C 1
ATOM 3119 O O . VAL B 1 16 ? -0.808 0.473 -9.946 1.00 30.50 19 VAL B O 1
ATOM 3123 N N . PRO B 1 17 ? -1.180 -1.403 -8.748 1.00 34.02 20 PRO B N 1
ATOM 3124 C CA . PRO B 1 17 ? -2.623 -1.367 -9.010 1.00 32.99 20 PRO B CA 1
ATOM 3125 C C . PRO B 1 17 ? -3.242 -0.011 -8.677 1.00 34.10 20 PRO B C 1
ATOM 3126 O O . PRO B 1 17 ? -2.821 0.660 -7.742 1.00 35.88 20 PRO B O 1
ATOM 3130 N N . SER B 1 18 ? -4.210 0.389 -9.488 1.00 35.67 21 SER B N 1
ATOM 3131 C CA . SER B 1 18 ? -5.015 1.582 -9.263 1.00 38.57 21 SER B CA 1
ATOM 3132 C C . SER B 1 18 ? -5.518 1.695 -7.821 1.00 34.33 21 SER B C 1
ATOM 3133 O O . SER B 1 18 ? -5.421 2.751 -7.202 1.00 31.66 21 SER B O 1
ATOM 3136 N N . SER B 1 19 ? -6.064 0.596 -7.311 1.00 32.88 22 SER B N 1
ATOM 3137 C CA . SER B 1 19 ? -6.624 0.566 -5.971 1.00 36.19 22 SER B CA 1
ATOM 3138 C C . SER B 1 19 ? -5.612 1.022 -4.926 1.00 36.21 22 SER B C 1
ATOM 3139 O O . SER B 1 19 ? -5.931 1.851 -4.073 1.00 33.38 22 SER B O 1
ATOM 3142 N N . ARG B 1 20 ? -4.382 0.516 -5.005 1.00 37.19 23 ARG B N 1
ATOM 3143 C CA . ARG B 1 20 ? -3.392 0.859 -3.987 1.00 35.10 23 ARG B CA 1
ATOM 3144 C C . ARG B 1 20 ? -2.958 2.313 -4.124 1.00 33.91 23 ARG B C 1
ATOM 3145 O O . ARG B 1 20 ? -2.596 2.956 -3.138 1.00 33.98 23 ARG B O 1
ATOM 3153 N N . LEU B 1 21 ? -3.029 2.848 -5.336 1.00 34.26 24 LEU B N 1
ATOM 3154 C CA . LEU B 1 21 ? -2.675 4.250 -5.554 1.00 33.59 24 LEU B CA 1
ATOM 3155 C C . LEU B 1 21 ? -3.700 5.186 -4.939 1.00 33.54 24 LEU B C 1
ATOM 3156 O O . LEU B 1 21 ? -3.343 6.183 -4.305 1.00 32.09 24 LEU B O 1
ATOM 3161 N N . LYS B 1 22 ? -4.972 4.872 -5.165 1.00 32.30 25 LYS B N 1
ATOM 3162 C CA . LYS B 1 22 ? -6.079 5.678 -4.649 1.00 36.66 25 LYS B CA 1
ATOM 3163 C C . LYS B 1 22 ? -6.113 5.654 -3.144 1.00 31.88 25 LYS B C 1
ATOM 3164 O O . LYS B 1 22 ? -6.389 6.664 -2.512 1.00 38.07 25 LYS B O 1
ATOM 3170 N N . VAL B 1 23 ? -5.814 4.496 -2.571 1.00 34.72 26 VAL B N 1
ATOM 3171 C CA . VAL B 1 23 ? -5.767 4.360 -1.129 1.00 32.13 26 VAL B CA 1
ATOM 3172 C C . VAL B 1 23 ? -4.607 5.152 -0.557 1.00 37.00 26 VAL B C 1
ATOM 3173 O O . VAL B 1 23 ? -4.757 5.812 0.476 1.00 35.35 26 VAL B O 1
ATOM 3177 N N . ALA B 1 24 ? -3.453 5.100 -1.223 1.00 33.46 27 ALA B N 1
ATOM 3178 C CA . ALA B 1 24 ? -2.292 5.849 -0.734 1.00 36.31 27 ALA B CA 1
ATOM 3179 C C . ALA B 1 24 ? -2.548 7.342 -0.894 1.00 34.51 27 ALA B C 1
ATOM 3180 O O . ALA B 1 24 ? -2.186 8.126 -0.033 1.00 31.64 27 ALA B O 1
ATOM 3182 N N . PHE B 1 25 ? -3.196 7.726 -1.985 1.00 34.18 28 PHE B N 1
ATOM 3183 C CA . PHE B 1 25 ? -3.580 9.119 -2.178 1.00 38.95 28 PHE B CA 1
ATOM 3184 C C . PHE B 1 25 ? -4.509 9.565 -1.041 1.00 38.76 28 PHE B C 1
ATOM 3185 O O . PHE B 1 25 ? -4.390 10.673 -0.525 1.00 40.21 28 PHE B O 1
ATOM 3193 N N . ALA B 1 26 ? -5.406 8.683 -0.624 1.00 36.96 29 ALA B N 1
ATOM 3194 C CA . ALA B 1 26 ? -6.314 8.973 0.491 1.00 39.97 29 ALA B CA 1
ATOM 3195 C C . ALA B 1 26 ? -5.537 9.299 1.778 1.00 42.52 29 ALA B C 1
ATOM 3196 O O . ALA B 1 26 ? -6.089 9.843 2.716 1.00 41.96 29 ALA B O 1
ATOM 3198 N N . ARG B 1 27 ? -4.247 8.960 1.803 1.00 47.18 30 ARG B N 1
ATOM 3199 C CA . ARG B 1 27 ? -3.324 9.402 2.852 1.00 41.19 30 ARG B CA 1
ATOM 3200 C C . ARG B 1 27 ? -2.122 10.164 2.233 1.00 49.62 30 ARG B C 1
ATOM 3201 O O . ARG B 1 27 ? -2.033 11.387 2.336 1.00 48.34 30 ARG B O 1
ATOM 3209 N N . GLY B 1 28 ? -1.200 9.449 1.581 1.00 50.08 31 GLY B N 1
ATOM 3210 C CA . GLY B 1 28 ? -0.075 10.084 0.907 1.00 45.08 31 GLY B CA 1
ATOM 3211 C C . GLY B 1 28 ? 1.044 9.128 0.528 1.00 51.23 31 GLY B C 1
ATOM 3212 O O . GLY B 1 28 ? 1.330 8.214 1.325 1.00 44.42 31 GLY B O 1
ATOM 3213 N N . SER B 1 29 ? 1.641 9.221 -0.674 1.00 41.67 32 SER B N 1
ATOM 3214 C CA . SER B 1 29 ? 1.123 9.723 -1.985 1.00 44.26 32 SER B CA 1
ATOM 3215 C C . SER B 1 29 ? 0.457 11.101 -2.144 1.00 49.62 32 SER B C 1
ATOM 3216 O O . SER B 1 29 ? -0.752 11.260 -1.959 1.00 54.86 32 SER B O 1
ATOM 3219 N N . LEU B 1 30 ? 1.247 12.083 -2.568 1.00 47.42 33 LEU B N 1
ATOM 3220 C CA . LEU B 1 30 ? 0.752 13.453 -2.663 1.00 46.54 33 LEU B CA 1
ATOM 3221 C C . LEU B 1 30 ? 0.879 14.071 -4.055 1.00 50.76 33 LEU B C 1
ATOM 3222 O O . LEU B 1 30 ? 1.759 13.736 -4.876 1.00 47.81 33 LEU B O 1
ATOM 3227 N N . ARG B 1 31 ? -0.011 15.034 -4.251 1.00 52.01 34 ARG B N 1
ATOM 3228 C CA . ARG B 1 31 ? -0.328 15.672 -5.524 1.00 49.84 34 ARG B CA 1
ATOM 3229 C C . ARG B 1 31 ? 0.243 17.074 -5.601 1.00 44.13 34 ARG B C 1
ATOM 3230 O O . ARG B 1 31 ? -0.188 17.940 -4.864 1.00 52.13 34 ARG B O 1
ATOM 3238 N N . LEU B 1 32 ? 1.148 17.340 -6.525 1.00 49.77 35 LEU B N 1
ATOM 3239 C CA . LEU B 1 32 ? 1.686 18.691 -6.582 1.00 49.20 35 LEU B CA 1
ATOM 3240 C C . LEU B 1 32 ? 1.952 19.213 -7.991 1.00 53.43 35 LEU B C 1
ATOM 3241 O O . LEU B 1 32 ? 1.856 18.482 -8.973 1.00 57.65 35 LEU B O 1
ATOM 3246 N N . LEU B 1 33 ? 2.250 20.503 -8.081 1.00 55.26 36 LEU B N 1
ATOM 3247 C CA . LEU B 1 33 ? 2.594 21.115 -9.351 1.00 54.42 36 LEU B CA 1
ATOM 3248 C C . LEU B 1 33 ? 4.081 21.421 -9.330 1.00 57.46 36 LEU B C 1
ATOM 3249 O O . LEU B 1 33 ? 4.601 21.957 -8.352 1.00 54.29 36 LEU B O 1
ATOM 3254 N N . GLU B 1 34 ? 4.783 21.049 -10.393 1.00 58.72 37 GLU B N 1
ATOM 3255 C CA . GLU B 1 34 ? 6.213 21.308 -10.444 1.00 57.24 37 GLU B CA 1
ATOM 3256 C C . GLU B 1 34 ? 6.721 21.356 -11.866 1.00 57.01 37 GLU B C 1
ATOM 3257 O O . GLU B 1 34 ? 6.257 20.616 -12.719 1.00 56.68 37 GLU B O 1
ATOM 3263 N N . SER B 1 35 ? 7.675 22.248 -12.099 1.00 56.95 38 SER B N 1
ATOM 3264 C CA . SER B 1 35 ? 8.277 22.470 -13.407 1.00 57.74 38 SER B CA 1
ATOM 3265 C C . SER B 1 35 ? 7.309 22.540 -14.595 1.00 64.63 38 SER B C 1
ATOM 3266 O O . SER B 1 35 ? 7.491 21.809 -15.565 1.00 62.30 38 SER B O 1
ATOM 3269 N N . ALA B 1 36 ? 6.292 23.397 -14.568 1.00 68.28 39 ALA B N 1
ATOM 3270 C CA . ALA B 1 36 ? 5.918 24.292 -13.472 1.00 76.18 39 ALA B CA 1
ATOM 3271 C C . ALA B 1 36 ? 4.467 24.584 -13.750 1.00 84.00 39 ALA B C 1
ATOM 3272 O O . ALA B 1 36 ? 3.753 25.208 -12.959 1.00 85.02 39 ALA B O 1
ATOM 3274 N N . GLY B 1 37 ? 4.083 24.158 -14.948 1.00 79.42 40 GLY B N 1
ATOM 3275 C CA . GLY B 1 37 ? 2.705 24.008 -15.350 1.00 80.55 40 GLY B CA 1
ATOM 3276 C C . GLY B 1 37 ? 2.520 22.515 -15.520 1.00 78.39 40 GLY B C 1
ATOM 3277 O O . GLY B 1 37 ? 1.522 22.055 -16.086 1.00 80.64 40 GLY B O 1
ATOM 3278 N N . MET B 1 38 ? 3.506 21.758 -15.041 1.00 69.52 41 MET B N 1
ATOM 3279 C CA . MET B 1 38 ? 3.350 20.316 -14.973 1.00 63.23 41 MET B CA 1
ATOM 3280 C C . MET B 1 38 ? 2.705 19.891 -13.639 1.00 62.24 41 MET B C 1
ATOM 3281 O O . MET B 1 38 ? 3.104 20.337 -12.554 1.00 63.31 41 MET B O 1
ATOM 3286 N N . GLN B 1 39 ? 1.692 19.038 -13.712 1.00 58.68 42 GLN B N 1
ATOM 3287 C CA . GLN B 1 39 ? 1.197 18.425 -12.492 1.00 54.83 42 GLN B CA 1
ATOM 3288 C C . GLN B 1 39 ? 1.962 17.115 -12.229 1.00 55.57 42 GLN B C 1
ATOM 3289 O O . GLN B 1 39 ? 2.283 16.360 -13.158 1.00 55.96 42 GLN B O 1
ATOM 3295 N N . ALA B 1 40 ? 2.291 16.855 -10.969 1.00 47.45 43 ALA B N 1
ATOM 3296 C CA . ALA B 1 40 ? 3.132 15.700 -10.662 1.00 48.73 43 ALA B CA 1
ATOM 3297 C C . ALA B 1 40 ? 2.727 15.005 -9.375 1.00 43.75 43 ALA B C 1
ATOM 3298 O O . ALA B 1 40 ? 2.086 15.593 -8.509 1.00 44.15 43 ALA B O 1
ATOM 3300 N N . LEU B 1 41 ? 3.118 13.741 -9.282 1.00 40.72 44 LEU B N 1
ATOM 3301 C CA . LEU B 1 41 ? 2.801 12.870 -8.165 1.00 37.69 44 LEU B CA 1
ATOM 3302 C C . LEU B 1 41 ? 4.019 12.424 -7.385 1.00 39.44 44 LEU B C 1
ATOM 3303 O O . LEU B 1 41 ? 4.892 11.738 -7.925 1.00 35.58 44 LEU B O 1
ATOM 3308 N N . LEU B 1 42 ? 4.024 12.748 -6.096 1.00 36.66 45 LEU B N 1
ATOM 3309 C CA . LEU B 1 42 ? 5.136 12.436 -5.221 1.00 36.22 45 LEU B CA 1
ATOM 3310 C C . LEU B 1 42 ? 4.793 11.304 -4.257 1.00 37.43 45 LEU B C 1
ATOM 3311 O O . LEU B 1 42 ? 3.846 11.397 -3.464 1.00 34.79 45 LEU B O 1
ATOM 3316 N N . PHE B 1 43 ? 5.584 10.241 -4.327 1.00 30.47 46 PHE B N 1
ATOM 3317 C CA . PHE B 1 43 ? 5.402 9.100 -3.455 1.00 33.01 46 PHE B CA 1
ATOM 3318 C C . PHE B 1 43 ? 6.198 9.291 -2.170 1.00 33.31 46 PHE B C 1
ATOM 3319 O O . PHE B 1 43 ? 7.407 9.119 -2.170 1.00 33.78 46 PHE B O 1
ATOM 3327 N N . LYS B 1 44 ? 5.522 9.647 -1.082 1.00 29.57 47 LYS B N 1
ATOM 3328 C CA . LYS B 1 44 ? 6.212 9.878 0.175 1.00 34.27 47 LYS B CA 1
ATOM 3329 C C . LYS B 1 44 ? 6.703 8.576 0.798 1.00 38.12 47 LYS B C 1
ATOM 3330 O O . LYS B 1 44 ? 7.731 8.539 1.471 1.00 35.53 47 LYS B O 1
ATOM 3336 N N . LYS B 1 45 ? 5.963 7.503 0.577 1.00 36.55 48 LYS B N 1
ATOM 3337 C CA . LYS B 1 45 ? 6.344 6.219 1.127 1.00 34.38 48 LYS B CA 1
ATOM 3338 C C . LYS B 1 45 ? 6.588 5.263 -0.026 1.00 36.05 48 LYS B C 1
ATOM 3339 O O . LYS B 1 45 ? 6.142 5.520 -1.138 1.00 33.36 48 LYS B O 1
ATOM 3345 N N . PRO B 1 46 ? 7.305 4.162 0.232 1.00 31.81 49 PRO B N 1
ATOM 3346 C CA . PRO B 1 46 ? 7.421 3.149 -0.820 1.00 33.09 49 PRO B CA 1
ATOM 3347 C C . PRO B 1 46 ? 6.055 2.532 -1.143 1.00 35.64 49 PRO B C 1
ATOM 3348 O O . PRO B 1 46 ? 5.115 2.651 -0.367 1.00 36.73 49 PRO B O 1
ATOM 3352 N N . LEU B 1 47 ? 5.955 1.869 -2.285 1.00 39.19 50 LEU B N 1
ATOM 3353 C CA . LEU B 1 47 ? 4.687 1.315 -2.741 1.00 32.49 50 LEU B CA 1
ATOM 3354 C C . LEU B 1 47 ? 4.973 0.373 -3.887 1.00 36.22 50 LEU B C 1
ATOM 3355 O O . LEU B 1 47 ? 5.326 0.818 -4.992 1.00 32.91 50 LEU B O 1
ATOM 3360 N N . GLY B 1 48 ? 4.857 -0.928 -3.617 1.00 35.85 51 GLY B N 1
ATOM 3361 C CA . GLY B 1 48 ? 5.273 -1.945 -4.564 1.00 34.88 51 GLY B CA 1
ATOM 3362 C C . GLY B 1 48 ? 6.731 -1.716 -4.923 1.00 38.43 51 GLY B C 1
ATOM 3363 O O . GLY B 1 48 ? 7.560 -1.447 -4.038 1.00 36.65 51 GLY B O 1
ATOM 3364 N N . ASP B 1 49 ? 7.046 -1.761 -6.216 1.00 35.51 52 ASP B N 1
ATOM 3365 C CA . ASP B 1 49 ? 8.430 -1.558 -6.655 1.00 33.40 52 ASP B CA 1
ATOM 3366 C C . ASP B 1 49 ? 8.872 -0.098 -6.559 1.00 35.33 52 ASP B C 1
ATOM 3367 O O . ASP B 1 49 ? 10.066 0.193 -6.654 1.00 37.71 52 ASP B O 1
ATOM 3372 N N . LEU B 1 50 ? 7.927 0.823 -6.402 1.00 32.47 53 LEU B N 1
ATOM 3373 C CA . LEU B 1 50 ? 8.277 2.240 -6.357 1.00 29.69 53 LEU B CA 1
ATOM 3374 C C . LEU B 1 50 ? 8.907 2.594 -5.013 1.00 33.88 53 LEU B C 1
ATOM 3375 O O . LEU B 1 50 ? 8.382 2.243 -3.950 1.00 36.46 53 LEU B O 1
ATOM 3380 N N . GLU B 1 51 ? 10.031 3.296 -5.074 1.00 30.36 54 GLU B N 1
ATOM 3381 C CA . GLU B 1 51 ? 10.784 3.691 -3.886 1.00 28.64 54 GLU B CA 1
ATOM 3382 C C . GLU B 1 51 ? 10.267 5.015 -3.342 1.00 29.35 54 GLU B C 1
ATOM 3383 O O . GLU B 1 51 ? 9.693 5.805 -4.080 1.00 31.74 54 GLU B O 1
ATOM 3389 N N . ALA B 1 52 ? 10.454 5.252 -2.049 1.00 32.75 55 ALA B N 1
ATOM 3390 C CA . ALA B 1 52 ? 10.112 6.540 -1.465 1.00 32.54 55 ALA B CA 1
ATOM 3391 C C . ALA B 1 52 ? 10.847 7.630 -2.224 1.00 29.71 55 ALA B C 1
ATOM 3392 O O . ALA B 1 52 ? 12.005 7.436 -2.588 1.00 30.70 55 ALA B O 1
ATOM 3394 N N . GLY B 1 53 ? 10.191 8.767 -2.462 1.00 24.55 56 GLY B N 1
ATOM 3395 C CA . GLY B 1 53 ? 10.811 9.858 -3.192 1.00 29.19 56 GLY B CA 1
ATOM 3396 C C . GLY B 1 53 ? 10.702 9.728 -4.708 1.00 27.42 56 GLY B C 1
ATOM 3397 O O . GLY B 1 53 ? 11.212 10.561 -5.446 1.00 28.51 56 GLY B O 1
ATOM 3398 N N . THR B 1 54 ? 10.048 8.667 -5.168 1.00 26.11 57 THR B N 1
ATOM 3399 C CA . THR B 1 54 ? 9.610 8.569 -6.555 1.00 28.34 57 THR B CA 1
ATOM 3400 C C . THR B 1 54 ? 8.693 9.750 -6.905 1.00 33.56 57 THR B C 1
ATOM 3401 O O . THR B 1 54 ? 7.816 10.119 -6.107 1.00 30.73 57 THR B O 1
ATOM 3405 N N . VAL B 1 55 ? 8.916 10.365 -8.068 1.00 27.91 58 VAL B N 1
ATOM 3406 C CA . VAL B 1 55 ? 8.034 11.418 -8.559 1.00 28.46 58 VAL B CA 1
ATOM 3407 C C . VAL B 1 55 ? 7.634 11.139 -10.008 1.00 35.17 58 VAL B C 1
ATOM 3408 O O . VAL B 1 55 ? 8.489 10.816 -10.845 1.00 32.73 58 VAL B O 1
ATOM 3412 N N . ILE B 1 56 ? 6.343 11.251 -10.308 1.00 34.01 59 ILE B N 1
ATOM 3413 C CA . ILE B 1 56 ? 5.879 11.077 -11.682 1.00 34.32 59 ILE B CA 1
ATOM 3414 C C . ILE B 1 56 ? 5.468 12.412 -12.278 1.00 39.19 59 ILE B C 1
ATOM 3415 O O . ILE B 1 56 ? 4.631 13.116 -11.719 1.00 39.96 59 ILE B O 1
ATOM 3420 N N . TYR B 1 57 ? 6.087 12.765 -13.400 1.00 38.45 60 TYR B N 1
ATOM 3421 C CA . TYR B 1 57 ? 5.772 14.011 -14.072 1.00 41.98 60 TYR B CA 1
ATOM 3422 C C . TYR B 1 57 ? 4.767 13.762 -15.176 1.00 42.64 60 TYR B C 1
ATOM 3423 O O . TYR B 1 57 ? 5.034 13.015 -16.113 1.00 42.20 60 TYR B O 1
ATOM 3432 N N . LEU B 1 58 ? 3.602 14.383 -15.052 1.00 43.67 61 LEU B N 1
ATOM 3433 C CA . LEU B 1 58 ? 2.556 14.246 -16.058 1.00 47.67 61 LEU B CA 1
ATOM 3434 C C . LEU B 1 58 ? 2.707 15.331 -17.134 1.00 48.99 61 LEU B C 1
ATOM 3435 O O . LEU B 1 58 ? 2.036 16.361 -17.097 1.00 47.11 61 LEU B O 1
ATOM 3440 N N . GLY B 1 59 ? 3.615 15.101 -18.077 1.00 48.18 62 GLY B N 1
ATOM 3441 C CA . GLY B 1 59 ? 3.820 16.023 -19.180 1.00 52.18 62 GLY B CA 1
ATOM 3442 C C . GLY B 1 59 ? 3.471 15.378 -20.510 1.00 54.09 62 GLY B C 1
ATOM 3443 O O . GLY B 1 59 ? 2.725 14.396 -20.545 1.00 48.25 62 GLY B O 1
ATOM 3444 N N . ASP B 1 60 ? 4.007 15.925 -21.602 1.00 55.31 63 ASP B N 1
ATOM 3445 C CA . ASP B 1 60 ? 3.779 15.357 -22.921 1.00 49.76 63 ASP B CA 1
ATOM 3446 C C . ASP B 1 60 ? 4.165 13.878 -22.901 1.00 58.14 63 ASP B C 1
ATOM 3447 O O . ASP B 1 60 ? 3.462 13.038 -23.466 1.00 55.23 63 ASP B O 1
ATOM 3452 N N . GLU B 1 61 ? 5.277 13.566 -22.236 1.00 54.13 64 GLU B N 1
ATOM 3453 C CA . GLU B 1 61 ? 5.587 12.188 -21.867 1.00 49.99 64 GLU B CA 1
ATOM 3454 C C . GLU B 1 61 ? 5.297 11.970 -20.374 1.00 47.69 64 GLU B C 1
ATOM 3455 O O . GLU B 1 61 ? 5.430 12.888 -19.558 1.00 42.08 64 GLU B O 1
ATOM 3461 N N . THR B 1 62 ? 4.897 10.756 -20.017 1.00 44.01 65 THR B N 1
ATOM 3462 C CA . THR B 1 62 ? 4.737 10.413 -18.605 1.00 42.55 65 THR B CA 1
ATOM 3463 C C . THR B 1 62 ? 6.024 9.781 -18.101 1.00 43.15 65 THR B C 1
ATOM 3464 O O . THR B 1 62 ? 6.351 8.630 -18.438 1.00 42.88 65 THR B O 1
ATOM 3468 N N . GLU B 1 63 ? 6.747 10.544 -17.288 1.00 44.09 66 GLU B N 1
ATOM 3469 C CA . GLU B 1 63 ? 8.065 10.158 -16.823 1.00 35.98 66 GLU B CA 1
ATOM 3470 C C . GLU B 1 63 ? 8.072 9.889 -15.330 1.00 33.92 66 GLU B C 1
ATOM 3471 O O . GLU B 1 63 ? 7.691 10.746 -14.526 1.00 36.1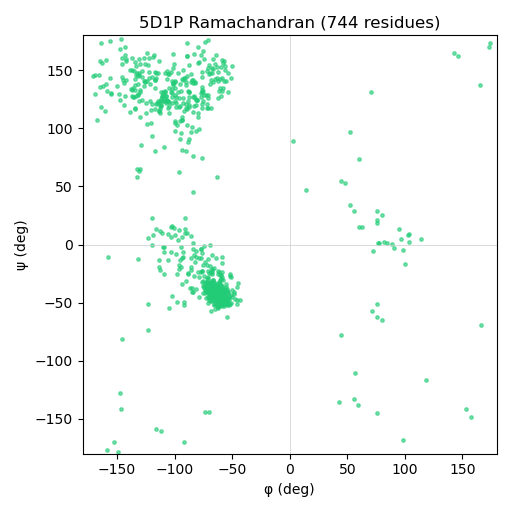3 66 GLU B O 1
ATOM 3477 N N . VAL B 1 64 ? 8.506 8.689 -14.966 1.00 36.39 67 VAL B N 1
ATOM 3478 C CA . VAL B 1 64 ? 8.645 8.303 -13.567 1.00 30.17 67 VAL B CA 1
ATOM 3479 C C . VAL B 1 64 ? 10.089 8.471 -13.128 1.00 30.47 67 VAL B C 1
ATOM 3480 O O . VAL B 1 64 ? 10.933 7.645 -13.460 1.00 32.84 67 VAL B O 1
ATOM 3484 N N . ILE B 1 65 ? 10.386 9.531 -12.385 1.00 31.73 68 ILE B N 1
ATOM 3485 C CA . ILE B 1 65 ? 11.700 9.641 -11.756 1.00 26.22 68 ILE B CA 1
ATOM 3486 C C . ILE B 1 65 ? 11.692 8.811 -10.462 1.00 29.02 68 ILE B C 1
ATOM 3487 O O . ILE B 1 65 ? 11.225 9.250 -9.412 1.00 27.04 68 ILE B O 1
ATOM 3492 N N . ARG B 1 66 ? 12.208 7.595 -10.566 1.00 27.63 69 ARG B N 1
ATOM 3493 C CA . ARG B 1 66 ? 12.222 6.648 -9.473 1.00 25.07 69 ARG B CA 1
ATOM 3494 C C . ARG B 1 66 ? 13.057 7.171 -8.318 1.00 30.45 69 ARG B C 1
ATOM 3495 O O . ARG B 1 66 ? 14.091 7.815 -8.533 1.00 26.29 69 ARG B O 1
ATOM 3503 N N . GLY B 1 67 ? 12.607 6.896 -7.095 1.00 27.59 70 GLY B N 1
ATOM 3504 C CA . GLY B 1 67 ? 13.387 7.234 -5.924 1.00 27.72 70 GLY B CA 1
ATOM 3505 C C . GLY B 1 67 ? 14.694 6.475 -5.900 1.00 26.50 70 GLY B C 1
ATOM 3506 O O . GLY B 1 67 ? 14.808 5.378 -6.456 1.00 24.35 70 GLY B O 1
ATOM 3507 N N . PHE B 1 68 ? 15.701 7.053 -5.264 1.00 29.37 71 PHE B N 1
ATOM 3508 C CA . PHE B 1 68 ? 16.965 6.356 -5.156 1.00 28.23 71 PHE B CA 1
ATOM 3509 C C . PHE B 1 68 ? 16.836 5.290 -4.079 1.00 29.47 71 PHE B C 1
ATOM 3510 O O . PHE B 1 68 ? 16.435 5.583 -2.968 1.00 28.37 71 PHE B O 1
ATOM 3518 N N . PRO B 1 69 ? 17.174 4.040 -4.416 1.00 28.07 72 PRO B N 1
ATOM 3519 C CA . PRO B 1 69 ? 16.941 2.928 -3.504 1.00 27.31 72 PRO B CA 1
ATOM 3520 C C . PRO B 1 69 ? 17.712 3.053 -2.193 1.00 31.61 72 PRO B C 1
ATOM 3521 O O . PRO B 1 69 ? 18.810 3.614 -2.156 1.00 27.37 72 PRO B O 1
ATOM 3525 N N . LYS B 1 70 ? 17.118 2.522 -1.131 1.00 29.82 73 LYS B N 1
ATOM 3526 C CA . LYS B 1 70 ? 17.799 2.337 0.136 1.00 34.17 73 LYS B CA 1
ATOM 3527 C C . LYS B 1 70 ? 18.978 1.415 -0.050 1.00 27.58 73 LYS B C 1
ATOM 3528 O O . LYS B 1 70 ? 18.896 0.458 -0.794 1.00 31.59 73 LYS B O 1
ATOM 3534 N N . ILE B 1 71 ? 20.069 1.679 0.639 1.00 26.71 74 ILE B N 1
ATOM 3535 C CA . ILE B 1 71 ? 21.231 0.822 0.499 1.00 27.73 74 ILE B CA 1
ATOM 3536 C C . IL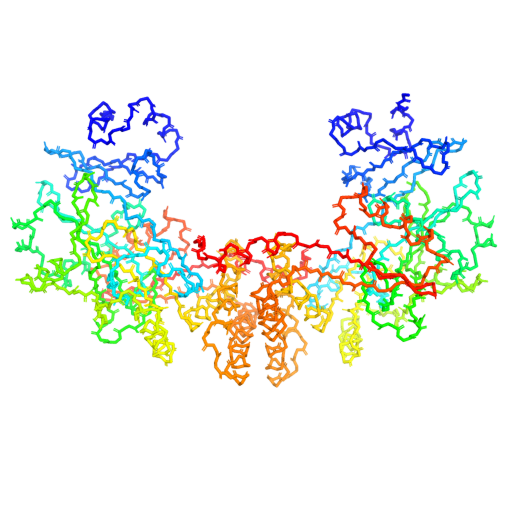E B 1 71 ? 21.448 0.080 1.804 1.00 31.07 74 ILE B C 1
ATOM 3537 O O . ILE B 1 71 ? 21.501 0.697 2.872 1.00 33.58 74 ILE B O 1
ATOM 3542 N N . ARG B 1 72 ? 21.514 -1.247 1.737 1.00 27.83 75 ARG B N 1
ATOM 3543 C CA . ARG B 1 72 ? 21.627 -2.034 2.963 1.00 29.76 75 ARG B CA 1
ATOM 3544 C C . ARG B 1 72 ? 22.988 -1.779 3.605 1.00 30.87 75 ARG B C 1
ATOM 3545 O O . ARG B 1 72 ? 23.980 -1.516 2.906 1.00 27.35 75 ARG B O 1
ATOM 3553 N N . ARG B 1 73 ? 23.023 -1.831 4.935 1.00 28.31 76 ARG B N 1
ATOM 3554 C CA . ARG B 1 73 ? 24.252 -1.638 5.687 1.00 27.44 76 ARG B CA 1
ATOM 3555 C C . ARG B 1 73 ? 24.804 -2.948 6.238 1.00 29.26 76 ARG B C 1
ATOM 3556 O O . ARG B 1 73 ? 24.036 -3.846 6.595 1.00 27.03 76 ARG B O 1
ATOM 3564 N N . THR B 1 74 ? 26.132 -3.065 6.318 1.00 26.02 77 THR B N 1
ATOM 3565 C CA . THR B 1 74 ? 26.698 -4.194 7.045 1.00 29.44 77 THR B CA 1
ATOM 3566 C C . THR B 1 74 ? 27.610 -3.700 8.166 1.00 25.48 77 THR B C 1
ATOM 3567 O O . THR B 1 74 ? 28.221 -2.636 8.075 1.00 26.16 77 THR B O 1
ATOM 3571 N N . LEU B 1 75 ? 27.667 -4.468 9.241 1.00 26.27 78 LEU B N 1
ATOM 3572 C CA . LEU B 1 75 ? 28.456 -4.096 10.403 1.00 27.16 78 LEU B CA 1
ATOM 3573 C C . LEU B 1 75 ? 29.814 -4.757 10.341 1.00 27.08 78 LEU B C 1
ATOM 3574 O O . LEU B 1 75 ? 30.729 -4.396 11.089 1.00 24.83 78 LEU B O 1
ATOM 3579 N N . LEU B 1 76 ? 29.936 -5.735 9.447 1.00 27.60 79 LEU B N 1
ATOM 3580 C CA . LEU B 1 76 ? 31.163 -6.512 9.313 1.00 29.63 79 LEU B CA 1
ATOM 3581 C C . LEU B 1 76 ? 31.613 -6.653 7.861 1.00 34.00 79 LEU B C 1
ATOM 3582 O O . LEU B 1 76 ? 30.797 -6.722 6.919 1.00 30.83 79 LEU B O 1
ATOM 3587 N N . LEU B 1 77 ? 32.927 -6.709 7.691 1.00 34.74 80 LEU B N 1
ATOM 3588 C CA . LEU B 1 77 ? 33.509 -6.927 6.383 1.00 31.62 80 LEU B CA 1
ATOM 3589 C C . LEU B 1 77 ? 33.551 -8.424 6.084 1.00 33.90 80 LEU B C 1
ATOM 3590 O O . LEU B 1 77 ? 33.242 -8.858 4.976 1.00 33.55 80 LEU B O 1
ATOM 3595 N N . SER B 1 78 ? 33.888 -9.227 7.081 1.00 34.14 81 SER B N 1
ATOM 3596 C CA . SER B 1 78 ? 33.930 -10.664 6.864 1.00 36.00 81 SER B CA 1
ATOM 3597 C C . SER B 1 78 ? 33.036 -11.395 7.868 1.00 38.42 81 SER B C 1
ATOM 3598 O O . SER B 1 78 ? 32.982 -11.022 9.041 1.00 38.05 81 SER B O 1
ATOM 3601 N N . PRO B 1 79 ? 32.328 -12.443 7.417 1.00 36.94 82 PRO B N 1
ATOM 3602 C CA . PRO B 1 79 ? 32.298 -13.035 6.082 1.00 32.99 82 PRO B CA 1
ATOM 3603 C C . PRO B 1 79 ? 31.208 -12.413 5.226 1.00 34.24 82 PRO B C 1
ATOM 3604 O O . PRO B 1 79 ? 30.856 -12.951 4.172 1.00 30.47 82 PRO B O 1
ATOM 3608 N N . THR B 1 80 ? 30.674 -11.289 5.691 1.00 33.43 83 THR B N 1
ATOM 3609 C CA . THR B 1 80 ? 29.470 -10.701 5.113 1.00 32.21 83 THR B CA 1
ATOM 3610 C C . THR B 1 80 ? 29.592 -10.335 3.621 1.00 30.01 83 THR B C 1
ATOM 3611 O O . THR B 1 80 ? 28.660 -10.546 2.847 1.00 31.95 83 THR B O 1
ATOM 3615 N N . ILE B 1 81 ? 30.732 -9.791 3.223 1.00 27.22 84 ILE B N 1
ATOM 3616 C CA . ILE B 1 81 ? 30.938 -9.415 1.832 1.00 28.56 84 ILE B CA 1
ATOM 3617 C C . ILE B 1 81 ? 30.856 -10.651 0.928 1.00 35.76 84 ILE B C 1
ATOM 3618 O O . ILE B 1 81 ? 30.225 -10.636 -0.134 1.00 34.43 84 ILE B O 1
ATOM 3623 N N . GLN B 1 82 ? 31.463 -11.749 1.348 1.00 33.81 85 GLN B N 1
ATOM 3624 C CA . GLN B 1 82 ? 31.516 -12.871 0.435 1.00 38.00 85 GLN B CA 1
ATOM 3625 C C . GLN B 1 82 ? 30.265 -13.736 0.523 1.00 38.45 85 GLN B C 1
ATOM 3626 O O . GLN B 1 82 ? 30.037 -14.570 -0.359 1.00 36.89 85 GLN B O 1
ATOM 3632 N N . GLU B 1 83 ? 29.443 -13.507 1.550 1.00 32.20 86 GLU B N 1
ATOM 3633 C CA . GLU B 1 83 ? 28.122 -14.138 1.646 1.00 33.19 86 GLU B CA 1
ATOM 3634 C C . GLU B 1 83 ? 27.103 -13.413 0.776 1.00 37.49 86 GLU B C 1
ATOM 3635 O O . GLU B 1 83 ? 26.082 -13.988 0.374 1.00 36.61 86 GLU B O 1
ATOM 3641 N N . HIS B 1 84 ? 27.389 -12.140 0.498 1.00 35.87 87 HIS B N 1
ATOM 3642 C CA . HIS B 1 84 ? 26.468 -11.274 -0.224 1.00 33.53 87 HIS B CA 1
ATOM 3643 C C . HIS B 1 84 ? 26.789 -11.170 -1.711 1.00 32.85 87 HIS B C 1
ATOM 3644 O O . HIS B 1 84 ? 25.909 -11.311 -2.548 1.00 29.02 87 HIS B O 1
ATOM 3651 N N . PHE B 1 85 ? 28.048 -10.904 -2.035 1.00 29.92 88 PHE B N 1
ATOM 3652 C CA . PHE B 1 85 ? 28.402 -10.596 -3.407 1.00 33.66 88 PHE B CA 1
ATOM 3653 C C . PHE B 1 85 ? 28.748 -11.842 -4.222 1.00 40.44 88 PHE B C 1
ATOM 3654 O O . PHE B 1 85 ? 28.822 -12.937 -3.679 1.00 39.33 88 PHE B O 1
ATOM 3662 N N . ARG B 1 86 ? 28.948 -11.651 -5.527 1.00 40.12 89 ARG B N 1
ATOM 3663 C CA . ARG B 1 86 ? 29.229 -12.730 -6.474 1.00 43.12 89 ARG B CA 1
ATOM 3664 C C . ARG B 1 86 ? 30.449 -12.373 -7.317 1.00 47.00 89 ARG B C 1
ATOM 3665 O O . ARG B 1 86 ? 30.373 -11.452 -8.134 1.00 56.85 89 ARG B O 1
ATOM 3673 N N . ASP B 1 87 ? 31.565 -13.061 -7.105 1.00 42.68 90 ASP B N 1
ATOM 3674 C CA . ASP B 1 87 ? 32.762 -12.942 -7.967 1.00 39.88 90 ASP B CA 1
ATOM 3675 C C . ASP B 1 87 ? 33.655 -11.733 -7.711 1.00 38.33 90 ASP B C 1
ATOM 3676 O O . ASP B 1 87 ? 34.817 -11.904 -7.343 1.00 38.17 90 ASP B O 1
ATOM 3681 N N . ARG B 1 88 ? 33.137 -10.528 -7.949 1.00 38.60 91 ARG B N 1
ATOM 3682 C CA . ARG B 1 88 ? 33.897 -9.283 -7.777 1.00 35.40 91 ARG B CA 1
ATOM 3683 C C . ARG B 1 88 ? 33.091 -8.215 -7.026 1.00 34.69 91 ARG B C 1
ATOM 3684 O O . ARG B 1 88 ? 31.850 -8.232 -7.040 1.00 33.33 91 ARG B O 1
ATOM 3692 N N . VAL B 1 89 ? 33.812 -7.270 -6.420 1.00 26.57 92 VAL B N 1
ATOM 3693 C CA . VAL B 1 89 ? 33.238 -6.205 -5.597 1.00 30.22 92 VAL B CA 1
ATOM 3694 C C . VAL B 1 89 ? 33.858 -4.853 -5.960 1.00 31.78 92 VAL B C 1
ATOM 3695 O O . VAL B 1 89 ? 35.062 -4.659 -5.791 1.00 32.29 92 VAL B O 1
ATOM 3699 N N . ALA B 1 90 ? 33.060 -3.911 -6.442 1.00 25.16 93 ALA B N 1
ATOM 3700 C CA . ALA B 1 90 ? 33.585 -2.577 -6.679 1.00 27.16 93 ALA B CA 1
ATOM 3701 C C . ALA B 1 90 ? 33.404 -1.725 -5.425 1.00 29.21 93 ALA B C 1
ATOM 3702 O O . ALA B 1 90 ? 32.355 -1.776 -4.782 1.00 29.47 93 ALA B O 1
ATOM 3704 N N . VAL B 1 91 ? 34.427 -0.946 -5.081 1.00 23.52 94 VAL B N 1
ATOM 3705 C CA . VAL B 1 91 ? 34.433 -0.209 -3.821 1.00 29.76 94 VAL B CA 1
ATOM 3706 C C . VAL B 1 91 ? 34.637 1.297 -4.010 1.00 29.10 94 VAL B C 1
ATOM 3707 O O . VAL B 1 91 ? 35.754 1.761 -4.271 1.00 28.62 94 VAL B O 1
ATOM 3711 N N . GLU B 1 92 ? 33.538 2.034 -3.876 1.00 24.87 95 GLU B N 1
ATOM 3712 C CA . GLU B 1 92 ? 33.497 3.474 -4.056 1.00 22.45 95 GLU B CA 1
ATOM 3713 C C . GLU B 1 92 ? 33.513 4.186 -2.733 1.00 27.42 95 GLU B C 1
ATOM 3714 O O . GLU B 1 92 ? 33.113 3.614 -1.713 1.00 28.48 95 GLU B O 1
ATOM 3720 N N . GLU B 1 93 ? 33.978 5.434 -2.729 1.00 27.80 96 GLU B N 1
ATOM 3721 C CA . GLU B 1 93 ? 33.959 6.203 -1.497 1.00 25.91 96 GLU B CA 1
ATOM 3722 C C . GLU B 1 93 ? 32.524 6.625 -1.207 1.00 32.22 96 GLU B C 1
ATOM 3723 O O . GLU B 1 93 ? 31.781 7.023 -2.127 1.00 27.04 96 GLU B O 1
ATOM 3760 N N . MET B 1 95 ? 30.370 9.355 0.185 1.00 28.14 98 MET B N 1
ATOM 3761 C CA . MET B 1 95 ? 30.470 10.796 0.422 1.00 29.10 98 MET B CA 1
ATOM 3762 C C . MET B 1 95 ? 29.381 11.278 1.359 1.00 27.70 98 MET B C 1
ATOM 3763 O O . MET B 1 95 ? 28.218 10.927 1.167 1.00 26.13 98 MET B O 1
ATOM 3768 N N . ASN B 1 96 ? 29.740 12.120 2.331 1.00 28.26 99 ASN B N 1
ATOM 3769 C CA . ASN B 1 96 ? 28.768 12.642 3.292 1.00 29.14 99 ASN B CA 1
ATOM 3770 C C . ASN B 1 96 ? 28.206 14.008 2.914 1.00 28.02 99 ASN B C 1
ATOM 3771 O O . ASN B 1 96 ? 28.743 15.055 3.299 1.00 27.63 99 ASN B O 1
ATOM 3776 N N . GLY B 1 97 ? 27.105 13.998 2.181 1.00 24.98 100 GLY B N 1
ATOM 3777 C CA . GLY B 1 97 ? 26.438 15.226 1.816 1.00 25.20 100 GLY B CA 1
ATOM 3778 C C . GLY B 1 97 ? 24.960 14.969 1.739 1.00 28.99 100 GLY B C 1
ATOM 3779 O O . GLY B 1 97 ? 24.367 14.448 2.684 1.00 31.69 100 GLY B O 1
ATOM 3780 N N . TYR B 1 98 ? 24.344 15.331 0.622 1.00 28.17 101 TYR B N 1
ATOM 3781 C CA . TYR B 1 98 ? 22.969 14.931 0.417 1.00 26.23 101 TYR B CA 1
ATOM 3782 C C . TYR B 1 98 ? 22.761 14.442 -1.011 1.00 29.10 101 TYR B C 1
ATOM 3783 O O . TYR B 1 98 ? 23.419 14.890 -1.943 1.00 24.32 101 TYR B O 1
ATOM 3792 N N . ASN B 1 99 ? 21.811 13.520 -1.118 1.00 27.65 102 ASN B N 1
ATOM 3793 C CA . ASN B 1 99 ? 21.489 12.744 -2.293 1.00 26.71 102 ASN B CA 1
ATOM 3794 C C . ASN B 1 99 ? 20.715 13.580 -3.293 1.00 27.23 102 ASN B C 1
ATOM 3795 O O . ASN B 1 99 ? 19.767 14.278 -2.927 1.00 27.89 102 ASN B O 1
ATOM 3800 N N . VAL B 1 100 ? 21.115 13.529 -4.559 1.00 26.10 103 VAL B N 1
ATOM 3801 C CA . VAL B 1 100 ? 20.456 14.348 -5.570 1.00 25.42 103 VAL B CA 1
ATOM 3802 C C . VAL B 1 100 ? 20.215 13.538 -6.837 1.00 28.07 103 VAL B C 1
ATOM 3803 O O . VAL B 1 100 ? 21.106 12.838 -7.321 1.00 26.94 103 VAL B O 1
ATOM 3807 N N . ARG B 1 101 ? 19.006 13.629 -7.369 1.00 25.79 104 ARG B N 1
ATOM 3808 C CA . ARG B 1 101 ? 18.727 13.110 -8.698 1.00 25.93 104 ARG B CA 1
ATOM 3809 C C . ARG B 1 101 ? 18.533 14.269 -9.686 1.00 30.92 104 ARG B C 1
ATOM 3810 O O . ARG B 1 101 ? 17.712 15.171 -9.462 1.00 28.87 104 ARG B O 1
ATOM 3818 N N . ILE B 1 102 ? 19.302 14.249 -10.769 1.00 27.96 105 ILE B N 1
ATOM 3819 C CA . ILE B 1 102 ? 19.192 15.263 -11.801 1.00 28.24 105 ILE B CA 1
ATOM 3820 C C . ILE B 1 102 ? 18.629 14.640 -13.071 1.00 31.85 105 ILE B C 1
ATOM 3821 O O . ILE B 1 102 ? 19.244 13.740 -13.639 1.00 35.57 105 ILE B O 1
ATOM 3826 N N . ALA B 1 103 ? 17.481 15.117 -13.535 1.00 31.86 106 ALA B N 1
ATOM 3827 C CA . ALA B 1 103 ? 16.919 14.601 -14.779 1.00 32.37 106 ALA B CA 1
ATOM 3828 C C . ALA B 1 103 ? 16.508 15.722 -15.747 1.00 35.97 106 ALA B C 1
ATOM 3829 O O . ALA B 1 103 ? 16.087 16.808 -15.332 1.00 34.61 106 ALA B O 1
ATOM 3831 N N . CYS B 1 104 ? 16.660 15.467 -17.038 1.00 33.95 107 CYS B N 1
ATOM 3832 C CA . CYS B 1 104 ? 16.079 16.354 -18.030 1.00 37.61 107 CYS B CA 1
ATOM 3833 C C . CYS B 1 104 ? 14.688 15.827 -18.380 1.00 36.54 107 CYS B C 1
ATOM 3834 O O . CYS B 1 104 ? 14.547 14.722 -18.920 1.00 39.15 107 CYS B O 1
ATOM 3837 N N . LEU B 1 105 ? 13.666 16.605 -18.041 1.00 39.60 108 LEU B N 1
ATOM 3838 C CA . LEU B 1 105 ? 12.279 16.201 -18.273 1.00 40.38 108 LEU B CA 1
ATOM 3839 C C . LEU B 1 105 ? 11.919 16.341 -19.749 1.00 44.88 108 LEU B C 1
ATOM 3840 O O . LEU B 1 105 ? 12.647 16.982 -20.506 1.00 42.98 108 LEU B O 1
ATOM 3845 N N . SER B 1 106 ? 10.796 15.750 -20.153 1.00 43.59 109 SER B N 1
ATOM 3846 C CA . SER B 1 106 ? 10.382 15.767 -21.554 1.00 45.44 109 SER B CA 1
ATOM 3847 C C . SER B 1 106 ? 10.130 17.195 -22.043 1.00 48.32 109 SER B C 1
ATOM 3848 O O . SER B 1 106 ? 10.192 17.476 -23.235 1.00 47.49 109 SER B O 1
ATOM 3851 N N . SER B 1 107 ? 9.856 18.098 -21.112 1.00 47.55 110 SER B N 1
ATOM 3852 C CA . SER B 1 107 ? 9.625 19.491 -21.463 1.00 46.50 110 SER B CA 1
ATOM 3853 C C . SER B 1 107 ? 10.925 20.224 -21.779 1.00 50.73 110 SER B C 1
ATOM 3854 O O . SER B 1 107 ? 10.897 21.376 -22.206 1.00 53.59 110 SER B O 1
ATOM 3857 N N . GLY B 1 108 ? 12.058 19.565 -21.544 1.00 47.81 111 GLY B N 1
ATOM 3858 C CA . GLY B 1 108 ? 13.357 20.179 -21.756 1.00 42.89 111 GLY B CA 1
ATOM 3859 C C . GLY B 1 108 ? 13.898 20.895 -20.530 1.00 44.75 111 GLY B C 1
ATOM 3860 O O . GLY B 1 108 ? 15.019 21.414 -20.534 1.00 43.54 111 GLY B O 1
ATOM 3861 N N . GLU B 1 109 ? 13.102 20.924 -19.468 1.00 43.28 112 GLU B N 1
ATOM 3862 C CA . GLU B 1 109 ? 13.543 21.514 -18.216 1.00 40.69 112 GLU B CA 1
ATOM 3863 C C . GLU B 1 109 ? 14.394 20.542 -17.386 1.00 43.48 112 GLU B C 1
ATOM 3864 O O . GLU B 1 109 ? 14.085 19.346 -17.286 1.00 42.19 112 GLU B O 1
ATOM 3870 N N . THR B 1 110 ? 15.459 21.069 -16.790 1.00 40.63 113 THR B N 1
ATOM 3871 C CA . THR B 1 110 ? 16.336 20.288 -15.930 1.00 37.84 113 THR B CA 1
ATOM 3872 C C . THR B 1 110 ? 15.911 20.459 -14.480 1.00 40.28 113 THR B C 1
ATOM 3873 O O . THR B 1 110 ? 15.593 21.567 -14.033 1.00 39.28 113 THR B O 1
ATOM 3877 N N . VAL B 1 111 ? 15.928 19.355 -13.746 1.00 36.20 114 VAL B N 1
ATOM 3878 C CA . VAL B 1 111 ? 15.384 19.327 -12.408 1.00 35.10 114 VAL B CA 1
ATOM 3879 C C . VAL B 1 111 ? 16.320 18.539 -11.472 1.00 34.19 114 VAL B C 1
ATOM 3880 O O . VAL B 1 111 ? 16.849 17.502 -11.858 1.00 33.56 114 VAL B O 1
ATOM 3884 N N . ALA B 1 112 ? 16.600 19.083 -10.287 1.00 30.81 115 ALA B N 1
ATOM 3885 C CA . ALA B 1 112 ? 17.377 18.370 -9.278 1.00 33.27 115 ALA B CA 1
ATOM 3886 C C . ALA B 1 112 ? 16.510 18.030 -8.065 1.00 30.26 115 ALA B C 1
ATOM 3887 O O . ALA B 1 112 ? 16.035 18.932 -7.369 1.00 30.62 115 ALA B O 1
ATOM 3889 N N . LEU B 1 113 ? 16.328 16.737 -7.802 1.00 27.81 116 LEU B N 1
ATOM 3890 C CA . LEU B 1 113 ? 15.459 16.289 -6.705 1.00 28.90 116 LEU B CA 1
ATOM 3891 C C . LEU B 1 113 ? 16.234 15.847 -5.478 1.00 29.59 116 LEU B C 1
ATOM 3892 O O . LEU B 1 113 ? 17.142 15.027 -5.592 1.00 28.62 116 LEU B O 1
ATOM 3897 N N . THR B 1 114 ? 15.859 16.360 -4.307 1.00 27.42 117 THR B N 1
ATOM 3898 C CA . THR B 1 114 ? 16.376 15.817 -3.054 1.00 27.44 117 THR B CA 1
ATOM 3899 C C . THR B 1 114 ? 15.721 14.481 -2.767 1.00 24.70 117 THR B C 1
ATOM 3900 O O . THR B 1 114 ? 14.817 14.083 -3.479 1.00 28.40 117 THR B O 1
ATOM 3904 N N . ARG B 1 115 ? 16.154 13.791 -1.719 1.00 25.99 118 ARG B N 1
ATOM 3905 C CA . ARG B 1 115 ? 15.771 12.388 -1.547 1.00 27.52 118 ARG B CA 1
ATOM 3906 C C . ARG B 1 115 ? 14.245 12.191 -1.478 1.00 28.52 118 ARG B C 1
ATOM 3907 O O . ARG B 1 115 ? 13.743 11.164 -1.911 1.00 32.30 118 ARG B O 1
ATOM 3915 N N . GLY B 1 116 ? 13.510 13.177 -0.969 1.00 29.85 119 GLY B N 1
ATOM 3916 C CA . GLY B 1 116 ? 12.064 13.043 -0.794 1.00 29.05 119 GLY B CA 1
ATOM 3917 C C . GLY B 1 116 ? 11.247 13.292 -2.059 1.00 36.00 119 GLY B C 1
ATOM 3918 O O . GLY B 1 116 ? 10.018 13.136 -2.070 1.00 37.97 119 GLY B O 1
ATOM 3919 N N . GLY B 1 117 ? 11.927 13.707 -3.124 1.00 32.57 120 GLY B N 1
ATOM 3920 C CA . GLY B 1 117 ? 11.291 13.901 -4.412 1.00 29.58 120 GLY B CA 1
ATOM 3921 C C . GLY B 1 117 ? 11.045 15.355 -4.729 1.00 33.92 120 GLY B C 1
ATOM 3922 O O . GLY B 1 117 ? 10.486 15.676 -5.767 1.00 38.61 120 GLY B O 1
ATOM 3923 N N . HIS B 1 118 ? 11.464 16.243 -3.842 1.00 33.05 121 HIS B N 1
ATOM 3924 C CA . HIS B 1 118 ? 11.224 17.675 -4.038 1.00 37.68 121 HIS B CA 1
ATOM 3925 C C . HIS B 1 118 ? 12.265 18.335 -4.913 1.00 34.16 121 HIS B C 1
ATOM 3926 O O . HIS B 1 118 ? 13.460 18.058 -4.792 1.00 34.92 121 HIS B O 1
ATOM 3933 N N . VAL B 1 119 ? 11.821 19.219 -5.797 1.00 37.79 122 VAL B N 1
ATOM 3934 C CA . VAL B 1 119 ? 12.773 20.042 -6.522 1.00 31.49 122 VAL B CA 1
ATOM 3935 C C . VAL B 1 119 ? 13.356 21.065 -5.556 1.00 34.35 122 VAL B C 1
ATOM 3936 O O . VAL B 1 119 ? 12.629 21.834 -4.944 1.00 36.30 122 VAL B O 1
ATOM 3940 N N . CYS B 1 120 ? 14.668 21.049 -5.381 1.00 36.30 123 CYS B N 1
ATOM 3941 C CA . CYS B 1 120 ? 15.301 22.053 -4.548 1.00 36.03 123 CYS B CA 1
ATOM 3942 C C . CYS B 1 120 ? 15.792 23.163 -5.465 1.00 37.68 123 CYS B C 1
ATOM 3943 O O . CYS B 1 120 ? 16.607 22.914 -6.358 1.00 33.65 123 CYS B O 1
ATOM 3946 N N . PRO B 1 121 ? 15.283 24.393 -5.261 1.00 38.63 124 PRO B N 1
ATOM 3947 C CA . PRO B 1 121 ? 15.628 25.446 -6.216 1.00 38.54 124 PRO B CA 1
ATOM 3948 C C . PRO B 1 121 ? 17.102 25.808 -6.086 1.00 40.36 124 PRO B C 1
ATOM 3949 O O . PRO B 1 121 ? 17.751 26.116 -7.081 1.00 42.07 124 PRO B O 1
ATOM 3953 N N . PHE B 1 122 ? 17.629 25.744 -4.869 1.00 39.16 125 PHE B N 1
ATOM 3954 C CA . PHE B 1 122 ? 19.047 25.989 -4.668 1.00 38.03 125 PHE B CA 1
ATOM 3955 C C . PHE B 1 122 ? 19.863 24.951 -5.412 1.00 37.92 125 PHE B C 1
ATOM 3956 O O . PHE B 1 122 ? 20.750 25.288 -6.207 1.00 38.78 125 PHE B O 1
ATOM 3964 N N . THR B 1 123 ? 19.560 23.683 -5.139 1.00 35.05 126 THR B N 1
ATOM 3965 C CA . THR B 1 123 ? 20.285 22.564 -5.736 1.00 35.02 126 THR B CA 1
ATOM 3966 C C . THR B 1 123 ? 20.196 22.540 -7.258 1.00 28.73 126 THR B C 1
ATOM 3967 O O . THR B 1 123 ? 21.161 22.212 -7.933 1.00 30.45 126 THR B O 1
ATOM 3971 N N . THR B 1 124 ? 19.022 22.841 -7.795 1.00 34.32 127 THR B N 1
ATOM 3972 C CA . THR B 1 124 ? 18.840 22.887 -9.247 1.00 37.75 127 THR B CA 1
ATOM 3973 C C . THR B 1 124 ? 19.769 23.931 -9.890 1.00 40.27 127 THR B C 1
ATOM 3974 O O . THR B 1 124 ? 20.348 23.698 -10.945 1.00 41.33 127 THR B O 1
ATOM 3978 N N . ARG B 1 125 ? 19.933 25.070 -9.224 1.00 39.91 128 ARG B N 1
ATOM 3979 C CA . ARG B 1 125 ? 20.831 26.107 -9.706 1.00 39.81 128 ARG B CA 1
ATOM 3980 C C . ARG B 1 125 ? 22.294 25.696 -9.519 1.00 37.76 128 ARG B C 1
ATOM 3981 O O . ARG B 1 125 ? 23.089 25.837 -10.441 1.00 38.42 128 ARG B O 1
ATOM 3989 N N . LYS B 1 126 ? 22.655 25.171 -8.347 1.00 33.89 129 LYS B N 1
ATOM 3990 C CA . LYS B 1 126 ? 24.052 24.772 -8.111 1.00 35.07 129 LYS B CA 1
ATOM 3991 C C . LYS B 1 126 ? 24.523 23.659 -9.040 1.00 36.46 129 LYS B C 1
ATOM 3992 O O . LYS B 1 126 ? 25.679 23.649 -9.472 1.00 35.80 129 LYS B O 1
ATOM 3998 N N . ALA B 1 127 ? 23.645 22.709 -9.334 1.00 33.25 130 ALA B N 1
ATOM 3999 C CA . ALA B 1 127 ? 24.025 21.615 -10.218 1.00 33.96 130 ALA B CA 1
ATOM 4000 C C . ALA B 1 127 ? 24.348 22.136 -11.619 1.00 34.17 130 ALA B C 1
ATOM 4001 O O . ALA B 1 127 ? 25.298 21.682 -12.254 1.00 33.94 130 ALA B O 1
ATOM 4003 N N . GLN B 1 128 ? 23.543 23.079 -12.096 1.00 35.07 131 GLN B N 1
ATOM 4004 C CA . GLN B 1 128 ? 23.730 23.634 -13.427 1.00 39.93 131 GLN B CA 1
ATOM 4005 C C . GLN B 1 128 ? 24.999 24.482 -13.499 1.00 36.24 131 GLN B C 1
ATOM 4006 O O . GLN B 1 128 ? 25.707 24.435 -14.496 1.00 36.92 131 GLN B O 1
ATOM 4012 N N . GLU B 1 129 ? 25.304 25.217 -12.431 1.00 35.28 132 GLU B N 1
ATOM 4013 C CA . GLU B 1 129 ? 26.573 25.931 -12.310 1.00 37.63 132 GLU B CA 1
ATOM 4014 C C . GLU B 1 129 ? 27.804 25.036 -12.147 1.00 41.77 132 GLU B C 1
ATOM 4015 O O . GLU B 1 129 ? 28.861 25.307 -12.728 1.00 32.51 132 GLU B O 1
ATOM 4021 N N . LEU B 1 130 ? 27.680 24.001 -11.319 1.00 37.19 133 LEU B N 1
ATOM 4022 C CA . LEU B 1 130 ? 28.787 23.090 -11.071 1.00 34.47 133 LEU B CA 1
ATOM 4023 C C . LEU B 1 130 ? 29.011 22.168 -12.243 1.00 35.72 133 LEU B C 1
ATOM 4024 O O . LEU B 1 130 ? 30.148 21.845 -12.575 1.00 39.16 133 LEU B O 1
ATOM 4029 N N . LEU B 1 131 ? 27.931 21.729 -12.878 1.00 35.47 134 LEU B N 1
ATOM 4030 C CA . LEU B 1 131 ? 28.059 20.696 -13.899 1.00 32.16 134 LEU B CA 1
ATOM 4031 C C . LEU B 1 131 ? 27.648 21.172 -15.285 1.00 37.70 134 LEU B C 1
ATOM 4032 O O . LEU B 1 131 ? 26.685 21.930 -15.445 1.00 39.52 134 LEU B O 1
ATOM 4037 N N . ASP B 1 132 ? 28.374 20.694 -16.287 1.00 36.36 135 ASP B N 1
ATOM 4038 C CA . ASP B 1 132 ? 28.023 20.937 -17.673 1.00 35.98 135 ASP B CA 1
ATOM 4039 C C . ASP B 1 132 ? 27.190 19.765 -18.168 1.00 35.86 135 ASP B C 1
ATOM 4040 O O . ASP B 1 132 ? 27.721 18.735 -18.584 1.00 36.91 135 ASP B O 1
ATOM 4045 N N . LEU B 1 133 ? 25.876 19.936 -18.123 1.00 36.60 136 LEU B N 1
ATOM 4046 C CA . LEU B 1 133 ? 24.935 18.835 -18.302 1.00 38.34 136 LEU B CA 1
ATOM 4047 C C . LEU B 1 133 ? 24.366 18.657 -19.712 1.00 37.77 136 LEU B C 1
ATOM 4048 O O . LEU B 1 133 ? 23.820 17.597 -20.037 1.00 34.94 136 LEU B O 1
ATOM 4053 N N . SER B 1 134 ? 24.481 19.691 -20.539 1.00 37.17 137 SER B N 1
ATOM 4054 C CA . SER B 1 134 ? 23.611 19.827 -21.710 1.00 38.62 137 SER B CA 1
ATOM 4055 C C . SER B 1 134 ? 23.922 18.824 -22.816 1.00 36.20 137 SER B C 1
ATOM 4056 O O . SER B 1 134 ? 23.004 18.269 -23.428 1.00 38.90 137 SER B O 1
ATOM 4059 N N . GLU B 1 135 ? 25.206 18.587 -23.065 1.00 38.81 138 GLU B N 1
ATOM 4060 C CA . GLU B 1 135 ? 25.618 17.564 -24.028 1.00 38.02 138 GLU B CA 1
ATOM 4061 C C . GLU B 1 135 ? 25.236 16.176 -23.551 1.00 35.47 138 GLU B C 1
ATOM 4062 O O . GLU B 1 135 ? 24.808 15.340 -24.345 1.00 32.63 138 GLU B O 1
ATOM 4068 N N . PHE B 1 136 ? 25.397 15.921 -22.253 1.00 34.35 139 PHE B N 1
ATOM 4069 C CA . PHE B 1 136 ? 25.053 14.608 -21.713 1.00 34.32 139 PHE B CA 1
ATOM 4070 C C . PHE B 1 136 ? 23.560 14.306 -21.872 1.00 33.09 139 PHE B C 1
ATOM 4071 O O . PHE B 1 136 ? 23.183 13.249 -22.367 1.00 34.78 139 PHE B O 1
ATOM 4079 N N . PHE B 1 137 ? 22.716 15.237 -21.448 1.00 33.03 140 PHE B N 1
ATOM 4080 C CA . PHE B 1 137 ? 21.270 15.030 -21.486 1.00 36.07 140 PHE B CA 1
ATOM 4081 C C . PHE B 1 137 ? 20.702 15.053 -22.896 1.00 38.23 140 PHE B C 1
ATOM 4082 O O . PHE B 1 137 ? 19.625 14.506 -23.141 1.00 40.12 140 PHE B O 1
ATOM 4090 N N . ARG B 1 138 ? 21.413 15.685 -23.827 1.00 36.72 141 ARG B N 1
ATOM 4091 C CA . ARG B 1 138 ? 20.923 15.745 -25.202 1.00 37.61 141 ARG B CA 1
ATOM 4092 C C . ARG B 1 138 ? 21.087 14.370 -25.819 1.00 34.09 141 ARG B C 1
ATOM 4093 O O . ARG B 1 138 ? 20.242 13.922 -26.574 1.00 37.25 141 ARG B O 1
ATOM 4101 N N . GLU B 1 139 ? 22.156 13.681 -25.445 1.00 34.44 142 GLU B N 1
ATOM 4102 C CA . GLU B 1 139 ? 22.407 12.330 -25.924 1.00 32.71 142 GLU B CA 1
ATOM 4103 C C . GLU B 1 139 ? 21.745 11.277 -25.026 1.00 38.89 142 GLU B C 1
ATOM 4104 O O . GLU B 1 139 ? 21.429 10.164 -25.474 1.00 35.91 142 GLU B O 1
ATOM 4110 N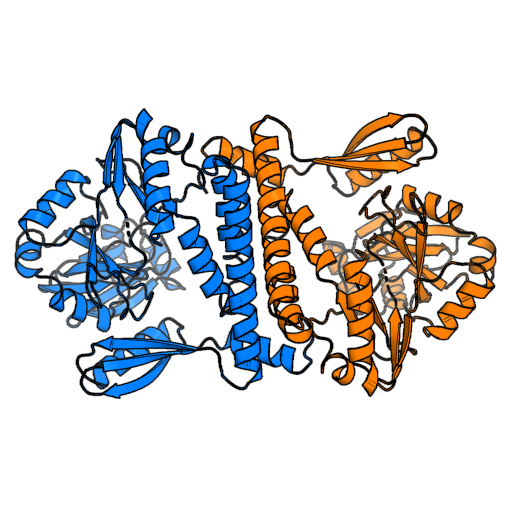 N . HIS B 1 140 ? 21.526 11.627 -23.758 1.00 36.00 143 HIS B N 1
ATOM 4111 C CA . HIS B 1 140 ? 20.930 10.679 -22.808 1.00 35.22 143 HIS B CA 1
ATOM 4112 C C . HIS B 1 140 ? 19.794 11.273 -21.984 1.00 35.00 143 HIS B C 1
ATOM 4113 O O . HIS B 1 140 ? 19.903 11.386 -20.759 1.00 33.62 143 HIS B O 1
ATOM 4120 N N . PRO B 1 141 ? 18.686 11.636 -22.649 1.00 36.56 144 PRO B N 1
ATOM 4121 C CA . PRO B 1 141 ? 17.597 12.334 -21.956 1.00 35.41 144 PRO B CA 1
ATOM 4122 C C . PRO B 1 141 ? 16.898 11.446 -20.937 1.00 37.43 144 PRO B C 1
ATOM 4123 O O . PRO B 1 141 ? 16.277 11.947 -20.006 1.00 41.06 144 PRO B O 1
ATOM 4127 N N . ASP B 1 142 ? 17.008 10.135 -21.093 1.00 32.52 145 ASP B N 1
ATOM 4128 C CA . ASP B 1 142 ? 16.300 9.246 -20.194 1.00 35.02 145 ASP B CA 1
ATOM 4129 C C . ASP B 1 142 ? 17.182 8.616 -19.102 1.00 34.58 145 ASP B C 1
ATOM 4130 O O . ASP B 1 142 ? 16.781 7.657 -18.438 1.00 31.75 145 ASP B O 1
ATOM 4135 N N . LEU B 1 143 ? 18.365 9.186 -18.891 1.00 29.94 146 LEU B N 1
ATOM 4136 C CA . LEU B 1 143 ? 19.215 8.767 -17.785 1.00 29.27 146 LEU B CA 1
ATOM 4137 C C . LEU B 1 143 ? 19.147 9.761 -16.636 1.00 30.23 146 LEU B C 1
ATOM 4138 O O . LEU B 1 143 ? 19.232 10.981 -16.828 1.00 28.98 146 LEU B O 1
ATOM 4143 N N . VAL B 1 144 ? 18.995 9.232 -15.432 1.00 24.18 147 VAL B N 1
ATOM 4144 C CA . VAL B 1 144 ? 18.976 10.087 -14.261 1.00 28.98 147 VAL B CA 1
ATOM 4145 C C . VAL B 1 144 ? 20.348 10.081 -13.584 1.00 26.33 147 VAL B C 1
ATOM 4146 O O . VAL B 1 144 ? 20.898 9.030 -13.286 1.00 29.75 147 VAL B O 1
ATOM 4150 N N . ILE B 1 145 ? 20.902 11.263 -13.365 1.00 29.09 148 ILE B N 1
ATOM 4151 C CA . ILE B 1 145 ? 22.185 11.412 -12.692 1.00 22.25 148 ILE B CA 1
ATOM 4152 C C . ILE B 1 145 ? 21.989 11.403 -11.183 1.00 27.27 148 ILE B C 1
ATOM 4153 O O . ILE B 1 145 ? 21.363 12.299 -10.623 1.00 24.48 148 ILE B O 1
ATOM 4158 N N . CYS B 1 146 ? 22.515 10.373 -10.530 1.00 27.89 149 CYS B N 1
ATOM 4159 C CA . CYS B 1 146 ? 22.406 10.233 -9.083 1.00 26.37 149 CYS B CA 1
ATOM 4160 C C . CYS B 1 146 ? 23.750 10.538 -8.434 1.00 27.96 149 CYS B C 1
ATOM 4161 O O . CYS B 1 146 ? 24.755 9.909 -8.768 1.00 27.41 149 CYS B O 1
ATOM 4164 N N . GLY B 1 147 ? 23.780 11.484 -7.500 1.00 29.17 150 GLY B N 1
ATOM 4165 C CA . GLY B 1 147 ? 25.047 11.875 -6.903 1.00 26.58 150 GLY B CA 1
ATOM 4166 C C . GLY B 1 147 ? 24.906 12.483 -5.530 1.00 25.47 150 GLY B C 1
ATOM 4167 O O . GLY B 1 147 ? 23.800 12.679 -5.052 1.00 28.13 150 GLY B O 1
ATOM 4168 N N . GLU B 1 148 ? 26.038 12.771 -4.892 1.00 27.06 151 GLU B N 1
ATOM 4169 C CA . GLU B 1 148 ? 26.066 13.447 -3.600 1.00 26.09 151 GLU B CA 1
ATOM 4170 C C . GLU B 1 148 ? 26.557 14.871 -3.763 1.00 23.71 151 GLU B C 1
ATOM 4171 O O . GLU B 1 148 ? 27.602 15.080 -4.353 1.00 27.35 151 GLU B O 1
ATOM 4177 N N . MET B 1 149 ? 25.803 15.842 -3.252 1.00 24.36 152 MET B N 1
ATOM 4178 C CA . MET B 1 149 ? 26.262 17.228 -3.193 1.00 24.45 152 MET B CA 1
ATOM 4179 C C . MET B 1 149 ? 26.982 17.399 -1.865 1.00 30.01 152 MET B C 1
ATOM 4180 O O . MET B 1 149 ? 26.385 17.219 -0.794 1.00 23.84 152 MET B O 1
ATOM 4185 N N . ILE B 1 150 ? 28.276 17.694 -1.932 1.00 27.17 153 ILE B N 1
ATOM 4186 C CA . ILE B 1 150 ? 29.116 17.674 -0.744 1.00 26.18 153 ILE B CA 1
ATOM 4187 C C . ILE B 1 150 ? 29.864 18.985 -0.538 1.00 34.83 153 ILE B C 1
ATOM 4188 O O . ILE B 1 150 ? 30.110 19.729 -1.501 1.00 30.45 153 ILE B O 1
ATOM 4193 N N . GLY B 1 151 ? 30.232 19.263 0.714 1.00 29.46 154 GLY B N 1
ATOM 4194 C CA . GLY B 1 151 ? 31.077 20.405 1.012 1.00 32.45 154 GLY B CA 1
ATOM 4195 C C . GLY B 1 151 ? 30.721 21.108 2.305 1.00 36.57 154 GLY B C 1
ATOM 4196 O O . GLY B 1 151 ? 29.637 20.908 2.859 1.00 35.56 154 GLY B O 1
ATOM 4197 N N . ARG B 1 152 ? 31.632 21.948 2.785 1.00 37.24 155 ARG B N 1
ATOM 4198 C CA . ARG B 1 152 ? 31.449 22.608 4.071 1.00 37.19 155 ARG B CA 1
ATOM 4199 C C . ARG B 1 152 ? 30.356 23.660 4.020 1.00 37.97 155 ARG B C 1
ATOM 4200 O O . ARG B 1 152 ? 29.654 23.871 5.008 1.00 37.94 155 ARG B O 1
ATOM 4208 N N . ASP B 1 153 ? 30.209 24.314 2.869 1.00 36.38 156 ASP B N 1
ATOM 4209 C CA . ASP B 1 153 ? 29.164 25.307 2.688 1.00 35.10 156 ASP B CA 1
ATOM 4210 C C . ASP B 1 153 ? 27.934 24.684 2.005 1.00 40.04 156 ASP B C 1
ATOM 4211 O O . ASP B 1 153 ? 27.539 25.062 0.893 1.00 34.62 156 ASP B O 1
ATOM 4216 N N . ASN B 1 154 ? 27.348 23.718 2.709 1.00 33.16 157 ASN B N 1
ATOM 4217 C CA . ASN B 1 154 ? 26.244 22.897 2.233 1.00 31.79 157 ASN B CA 1
ATOM 4218 C C . ASN B 1 154 ? 24.913 23.362 2.838 1.00 35.87 157 ASN B C 1
ATOM 4219 O O . ASN B 1 154 ? 24.859 23.748 4.010 1.00 37.88 157 ASN B O 1
ATOM 4224 N N . PRO B 1 155 ? 23.838 23.363 2.036 1.00 35.28 158 PRO B N 1
ATOM 4225 C CA . PRO B 1 155 ? 22.541 23.761 2.587 1.00 34.50 158 PRO B CA 1
ATOM 4226 C C . PRO B 1 155 ? 21.915 22.687 3.472 1.00 36.02 158 PRO B C 1
ATOM 4227 O O . PRO B 1 155 ? 21.023 23.014 4.235 1.00 33.60 158 PRO B O 1
ATOM 4231 N N . TYR B 1 156 ? 22.360 21.435 3.390 1.00 34.26 159 TYR B N 1
ATOM 4232 C CA . TYR B 1 156 ? 21.670 20.392 4.150 1.00 32.94 159 TYR B CA 1
ATOM 4233 C C . TYR B 1 156 ? 22.565 19.629 5.114 1.00 33.19 159 TYR B C 1
ATOM 4234 O O . TYR B 1 156 ? 22.219 19.454 6.270 1.00 35.82 159 TYR B O 1
ATOM 4243 N N . VAL B 1 157 ? 23.697 19.127 4.655 1.00 30.76 160 VAL B N 1
ATOM 4244 C CA . VAL B 1 157 ? 24.596 18.517 5.610 1.00 29.26 160 VAL B CA 1
ATOM 4245 C C . VAL B 1 157 ? 26.020 18.841 5.208 1.00 30.48 160 VAL B C 1
ATOM 4246 O O . VAL B 1 157 ? 26.444 18.637 4.072 1.00 32.26 160 VAL B O 1
ATOM 4250 N N . SER B 1 158 ? 26.763 19.360 6.166 1.00 29.07 161 SER B N 1
ATOM 4251 C CA . SER B 1 158 ? 28.003 20.020 5.852 1.00 32.72 161 SER B CA 1
ATOM 4252 C C . SER B 1 158 ? 29.196 19.225 6.355 1.00 34.60 161 SER B C 1
ATOM 4253 O O . SER B 1 158 ? 29.238 18.797 7.503 1.00 32.71 161 SER B O 1
ATOM 4256 N N . GLN B 1 159 ? 30.141 18.972 5.459 1.00 37.43 162 GLN B N 1
ATOM 4257 C CA . GLN B 1 159 ? 31.414 18.377 5.835 1.00 35.40 162 GLN B CA 1
ATOM 4258 C C . GLN B 1 159 ? 32.459 18.882 4.863 1.00 35.68 162 GLN B C 1
ATOM 4259 O O . GLN B 1 159 ? 32.212 18.944 3.667 1.00 34.88 162 GLN B O 1
ATOM 4265 N N . ASP B 1 160 ? 33.620 19.263 5.370 1.00 37.57 163 ASP B N 1
ATOM 4266 C CA . ASP B 1 160 ? 34.633 19.823 4.500 1.00 38.58 163 ASP B CA 1
ATOM 4267 C C . ASP B 1 160 ? 35.233 18.777 3.588 1.00 37.45 163 ASP B C 1
ATOM 4268 O O . ASP B 1 160 ? 35.860 17.829 4.038 1.00 35.50 163 ASP B O 1
ATOM 4273 N N . TYR B 1 161 ? 35.054 18.966 2.290 1.00 38.54 164 TYR B N 1
ATOM 4274 C CA . TYR B 1 161 ? 35.723 18.120 1.326 1.00 37.00 164 TYR B CA 1
ATOM 4275 C C . TYR B 1 161 ? 36.621 18.980 0.452 1.00 39.02 164 TYR B C 1
ATOM 4276 O O . TYR B 1 161 ? 36.163 19.548 -0.552 1.00 39.00 164 TYR B O 1
ATOM 4285 N N . PRO B 1 162 ? 37.899 19.090 0.843 1.00 39.08 165 PRO B N 1
ATOM 4286 C CA . PRO B 1 162 ? 38.891 19.928 0.163 1.00 38.33 165 PRO B CA 1
ATOM 4287 C C . PRO B 1 162 ? 38.814 19.822 -1.355 1.00 39.95 165 PRO B C 1
ATOM 4288 O O . PRO B 1 162 ? 38.751 20.861 -1.997 1.00 44.43 165 PRO B O 1
ATOM 4292 N N . GLU B 1 163 ? 38.747 18.609 -1.903 1.00 37.26 166 GLU B N 1
ATOM 4293 C CA . GLU B 1 163 ? 38.754 18.413 -3.355 1.00 40.34 166 GLU B CA 1
ATOM 4294 C C . GLU B 1 163 ? 37.613 19.106 -4.116 1.00 42.63 166 GLU B C 1
ATOM 4295 O O . GLU B 1 163 ? 37.642 19.155 -5.344 1.00 47.53 166 GLU B O 1
ATOM 4301 N N . VAL B 1 164 ? 36.610 19.639 -3.421 1.00 38.61 167 VAL B N 1
ATOM 4302 C CA . VAL B 1 164 ? 35.537 20.348 -4.128 1.00 38.71 167 VAL B CA 1
ATOM 4303 C C . VAL B 1 164 ? 35.404 21.806 -3.722 1.00 37.07 167 VAL B C 1
ATOM 4304 O O . VAL B 1 164 ? 34.546 22.519 -4.234 1.00 44.37 167 VAL B O 1
ATOM 4308 N N . GLY B 1 165 ? 36.236 22.253 -2.795 1.00 37.49 168 GLY B N 1
ATOM 4309 C CA . GLY B 1 165 ? 36.142 23.618 -2.327 1.00 41.87 168 GLY B CA 1
ATOM 4310 C C . GLY B 1 165 ? 34.966 23.806 -1.385 1.00 44.43 168 GLY B C 1
ATOM 4311 O O . GLY B 1 165 ? 34.634 22.908 -0.611 1.00 44.62 168 GLY B O 1
ATOM 4312 N N . PRO B 1 166 ? 34.331 24.983 -1.440 1.00 41.11 169 PRO B N 1
ATOM 4313 C CA . PRO B 1 166 ? 33.184 25.234 -0.568 1.00 36.81 169 PRO B CA 1
ATOM 4314 C C . PRO B 1 166 ? 32.026 24.255 -0.823 1.00 40.98 169 PRO B C 1
ATOM 4315 O O . PRO B 1 166 ? 31.309 23.901 0.118 1.00 41.24 169 PRO B O 1
ATOM 4319 N N . LEU B 1 167 ? 31.865 23.814 -2.067 1.00 38.31 170 LEU B N 1
ATOM 4320 C CA . LEU B 1 167 ? 30.726 22.995 -2.448 1.00 35.60 170 LEU B CA 1
ATOM 4321 C C . LEU B 1 167 ? 30.878 22.393 -3.844 1.00 36.08 170 LEU B C 1
ATOM 4322 O O . LEU B 1 167 ? 31.170 23.099 -4.810 1.00 43.91 170 LEU B O 1
ATOM 4327 N N . GLY B 1 168 ? 30.669 21.085 -3.949 1.00 36.32 171 GLY B N 1
ATOM 4328 C CA . GLY B 1 168 ? 30.796 20.377 -5.213 1.00 26.87 171 GLY B CA 1
ATOM 4329 C C . GLY B 1 168 ? 29.904 19.144 -5.234 1.00 31.51 171 GLY B C 1
ATOM 4330 O O . GLY B 1 168 ? 29.075 18.939 -4.328 1.00 28.58 171 GLY B O 1
ATOM 4331 N N . PHE B 1 169 ? 30.098 18.318 -6.262 1.00 29.99 172 PHE B N 1
ATOM 4332 C CA . PHE B 1 169 ? 29.184 17.245 -6.617 1.00 29.02 172 PHE B CA 1
ATOM 4333 C C . PHE B 1 169 ? 29.949 16.041 -7.129 1.00 28.93 172 PHE B C 1
ATOM 4334 O O . PHE B 1 169 ? 30.922 16.185 -7.863 1.00 28.36 172 PHE B O 1
ATOM 4342 N N . ARG B 1 170 ? 29.517 14.856 -6.719 1.00 26.15 173 ARG B N 1
ATOM 4343 C CA . ARG B 1 170 ? 30.102 13.605 -7.202 1.00 27.87 173 ARG B CA 1
ATOM 4344 C C . ARG B 1 170 ? 28.980 12.656 -7.588 1.00 26.06 173 ARG B C 1
ATOM 4345 O O . ARG B 1 170 ? 28.079 12.411 -6.790 1.00 27.51 173 ARG B O 1
ATOM 4353 N N . VAL B 1 171 ? 29.043 12.132 -8.806 1.00 25.18 174 VAL B N 1
ATOM 4354 C CA . VAL B 1 171 ? 28.060 11.181 -9.339 1.00 28.03 174 VAL B CA 1
ATOM 4355 C C . VAL B 1 171 ? 28.356 9.730 -8.915 1.00 26.80 174 VAL B C 1
ATOM 4356 O O . VAL B 1 171 ? 29.480 9.246 -9.105 1.00 29.30 174 VAL B O 1
ATOM 4360 N N . PHE B 1 172 ? 27.375 9.031 -8.336 1.00 24.55 175 PHE B N 1
ATOM 4361 C CA . PHE B 1 172 ? 27.609 7.629 -7.994 1.00 27.05 175 PHE B CA 1
ATOM 4362 C C . PHE B 1 172 ? 26.671 6.634 -8.708 1.00 25.49 175 PHE B C 1
ATOM 4363 O O . PHE B 1 172 ? 26.716 5.433 -8.416 1.00 26.45 175 PHE B O 1
ATOM 4371 N N . ASP B 1 173 ? 25.867 7.094 -9.665 1.00 24.92 176 ASP B N 1
ATOM 4372 C CA . ASP B 1 173 ? 24.914 6.192 -10.331 1.00 24.20 176 ASP B CA 1
ATOM 4373 C C . ASP B 1 173 ? 24.293 6.845 -11.565 1.00 27.15 176 ASP B C 1
ATOM 4374 O O . ASP B 1 173 ? 24.058 8.055 -11.579 1.00 27.72 176 ASP B O 1
ATOM 4379 N N . LEU B 1 174 ? 24.013 6.043 -12.590 1.00 26.49 177 LEU B N 1
ATOM 4380 C CA . LEU B 1 174 ? 23.170 6.468 -13.697 1.00 27.26 177 LEU B CA 1
ATOM 4381 C C . LEU B 1 174 ? 22.014 5.492 -13.752 1.00 25.81 177 LEU B C 1
ATOM 4382 O O . LEU B 1 174 ? 22.220 4.294 -13.830 1.00 25.18 177 LEU B O 1
ATOM 4387 N N . ARG B 1 175 ? 20.797 6.004 -13.673 1.00 25.63 178 ARG B N 1
ATOM 4388 C CA . ARG B 1 175 ? 19.625 5.150 -13.592 1.00 25.77 178 ARG B CA 1
ATOM 4389 C C . ARG B 1 175 ? 18.532 5.569 -14.571 1.00 25.80 178 ARG B C 1
ATOM 4390 O O . ARG B 1 175 ? 18.265 6.753 -14.759 1.00 27.50 178 ARG B O 1
ATOM 4398 N N . GLU B 1 176 ? 17.927 4.580 -15.205 1.00 28.86 179 GLU B N 1
ATOM 4399 C CA . GLU B 1 176 ? 16.940 4.828 -16.234 1.00 33.06 179 GLU B CA 1
ATOM 4400 C C . GLU B 1 176 ? 15.683 5.404 -15.638 1.00 32.06 179 GLU B C 1
ATOM 4401 O O . GLU B 1 176 ? 15.230 4.945 -14.584 1.00 30.51 179 GLU B O 1
ATOM 4407 N N . LYS B 1 177 ? 15.117 6.398 -16.319 1.00 28.27 180 LYS B N 1
ATOM 4408 C CA . LYS B 1 177 ? 13.756 6.824 -16.027 1.00 29.33 180 LYS B CA 1
ATOM 4409 C C . LYS B 1 177 ? 12.853 5.600 -16.104 1.00 31.34 180 LYS B C 1
ATOM 4410 O O . LYS B 1 177 ? 13.126 4.677 -16.873 1.00 29.27 180 LYS B O 1
ATOM 4416 N N . ASN B 1 178 ? 11.810 5.605 -15.282 1.00 30.42 181 ASN B N 1
ATOM 4417 C CA . ASN B 1 178 ? 10.754 4.600 -15.274 1.00 31.06 181 ASN B CA 1
ATOM 4418 C C . ASN B 1 178 ? 11.161 3.269 -14.632 1.00 32.16 181 ASN B C 1
ATOM 4419 O O . ASN B 1 178 ? 10.466 2.780 -13.750 1.00 29.00 181 ASN B O 1
ATOM 4424 N N . THR B 1 179 ? 12.288 2.690 -15.041 1.00 29.18 182 THR B N 1
ATOM 4425 C CA . THR B 1 179 ? 12.681 1.379 -14.528 1.00 30.53 182 THR B CA 1
ATOM 4426 C C . THR B 1 179 ? 13.637 1.403 -13.326 1.00 31.37 182 THR B C 1
ATOM 4427 O O . THR B 1 179 ? 13.751 0.404 -12.615 1.00 27.92 182 THR B O 1
ATOM 4431 N N . ASN B 1 180 ? 14.315 2.538 -13.128 1.00 30.56 183 ASN B N 1
ATOM 4432 C CA . ASN B 1 180 ? 15.416 2.696 -12.165 1.00 28.85 183 ASN B CA 1
ATOM 4433 C C . ASN B 1 180 ? 16.598 1.762 -12.444 1.00 28.03 183 ASN B C 1
ATOM 4434 O O . ASN B 1 180 ? 17.456 1.584 -11.587 1.00 31.12 183 ASN B O 1
ATOM 4439 N N . ARG B 1 181 ? 16.658 1.166 -13.632 1.00 30.88 184 ARG B N 1
ATOM 4440 C CA . ARG B 1 181 ? 17.784 0.290 -13.954 1.00 30.42 184 ARG B CA 1
ATOM 4441 C C . ARG B 1 181 ? 19.107 1.058 -13.940 1.00 29.82 184 ARG B C 1
ATOM 4442 O O . ARG B 1 181 ? 19.225 2.097 -14.567 1.00 28.80 184 ARG B O 1
ATOM 4450 N N . PRO B 1 182 ? 20.091 0.571 -13.169 1.00 32.09 185 PRO B N 1
ATOM 4451 C CA . PRO B 1 182 ? 21.394 1.251 -13.138 1.00 29.42 185 PRO B CA 1
ATOM 4452 C C . PRO B 1 182 ? 22.333 0.731 -14.203 1.00 33.68 185 PRO B C 1
ATOM 4453 O O . PRO B 1 182 ? 22.279 -0.459 -14.509 1.00 30.32 185 PRO B O 1
ATOM 4457 N N . LEU B 1 183 ? 23.165 1.608 -14.762 1.00 32.52 186 LEU B N 1
ATOM 4458 C CA . LEU B 1 183 ? 24.244 1.178 -15.644 1.00 34.59 186 LEU B CA 1
ATOM 4459 C C . LEU B 1 183 ? 25.256 0.394 -14.840 1.00 33.23 186 LEU B C 1
ATOM 4460 O O . LEU B 1 183 ? 25.447 0.670 -13.654 1.00 35.21 186 LEU B O 1
ATOM 4465 N N . PRO B 1 184 ? 25.949 -0.555 -15.485 1.00 36.89 187 PRO B N 1
ATOM 4466 C CA . PRO B 1 184 ? 27.025 -1.259 -14.775 1.00 31.37 187 PRO B CA 1
ATOM 4467 C C . PRO B 1 184 ? 28.080 -0.265 -14.328 1.00 28.53 187 PRO B C 1
ATOM 4468 O O . PRO B 1 184 ? 28.236 0.788 -14.953 1.00 31.33 187 PRO B O 1
ATOM 4472 N N . VAL B 1 185 ? 28.789 -0.574 -13.255 1.00 29.91 188 VAL B N 1
ATOM 4473 C CA . VAL B 1 185 ? 29.684 0.409 -12.633 1.00 31.22 188 VAL B CA 1
ATOM 4474 C C . VAL B 1 185 ? 30.736 0.974 -13.586 1.00 32.51 188 VAL B C 1
ATOM 4475 O O . VAL B 1 185 ? 30.881 2.190 -13.752 1.00 29.05 188 VAL B O 1
ATOM 4479 N N . GLU B 1 186 ? 31.474 0.080 -14.225 1.00 34.71 189 GLU B N 1
ATOM 4480 C CA . GLU B 1 186 ? 32.606 0.506 -15.027 1.00 35.28 189 GLU B CA 1
ATOM 4481 C C . GLU B 1 186 ? 32.160 1.238 -16.274 1.00 31.74 189 GLU B C 1
ATOM 4482 O O . GLU B 1 186 ? 32.784 2.214 -16.674 1.00 31.44 189 GLU B O 1
ATOM 4488 N N . GLU B 1 187 ? 31.073 0.773 -16.883 1.00 33.79 190 GLU B N 1
ATOM 4489 C CA . GLU B 1 187 ? 30.498 1.479 -18.030 1.00 33.78 190 GLU B CA 1
ATOM 4490 C C . GLU B 1 187 ? 30.018 2.874 -17.587 1.00 34.68 190 GLU B C 1
ATOM 4491 O O . GLU B 1 187 ? 30.322 3.884 -18.235 1.00 28.81 190 GLU B O 1
ATOM 4497 N N . ARG B 1 188 ? 29.297 2.920 -16.462 1.00 29.38 191 ARG B N 1
ATOM 4498 C CA . ARG B 1 188 ? 28.817 4.192 -15.917 1.00 31.96 191 ARG B CA 1
ATOM 4499 C C . ARG B 1 188 ? 29.960 5.177 -15.746 1.00 31.44 191 ARG B C 1
ATOM 4500 O O . ARG B 1 188 ? 29.854 6.341 -16.139 1.00 30.86 191 ARG B O 1
ATOM 4508 N N . ARG B 1 189 ? 31.057 4.705 -15.162 1.00 26.30 192 ARG B N 1
ATOM 4509 C CA . ARG B 1 189 ? 32.186 5.580 -14.882 1.00 30.31 192 ARG B CA 1
ATOM 4510 C C . ARG B 1 189 ? 32.821 6.123 -16.162 1.00 32.39 192 ARG B C 1
ATOM 4511 O O . ARG B 1 189 ? 33.146 7.303 -16.242 1.00 31.74 192 ARG B O 1
ATOM 4519 N N . ALA B 1 190 ? 32.976 5.271 -17.171 1.00 31.82 193 ALA B N 1
ATOM 4520 C CA . ALA B 1 190 ? 33.570 5.704 -18.435 1.00 32.30 193 ALA B CA 1
ATOM 4521 C C . ALA B 1 190 ? 32.647 6.645 -19.185 1.00 32.99 193 ALA B C 1
ATOM 4522 O O . ALA B 1 190 ? 33.103 7.613 -19.809 1.00 37.51 193 ALA B O 1
ATOM 4524 N N . LEU B 1 191 ? 31.349 6.353 -19.140 1.00 30.79 194 LEU B N 1
ATOM 4525 C CA . LEU B 1 191 ? 30.370 7.201 -19.797 1.00 29.83 194 LEU B CA 1
ATOM 4526 C C . LEU B 1 191 ? 30.476 8.619 -19.254 1.00 33.87 194 LEU B C 1
ATOM 4527 O O . LEU B 1 191 ? 30.591 9.586 -20.014 1.00 30.86 194 LEU B O 1
ATOM 4532 N N . LEU B 1 192 ? 30.456 8.730 -17.931 1.00 29.31 195 LEU B N 1
ATOM 4533 C CA . LEU B 1 192 ? 30.559 10.029 -17.275 1.00 33.21 195 LEU B CA 1
ATOM 4534 C C . LEU B 1 192 ? 31.873 10.746 -17.609 1.00 30.23 195 LEU B C 1
ATOM 4535 O O . LEU B 1 192 ? 31.871 11.936 -17.888 1.00 29.80 195 LEU B O 1
ATOM 4540 N N . ASP B 1 193 ? 32.988 10.028 -17.559 1.00 33.96 196 ASP B N 1
ATOM 4541 C CA . ASP B 1 193 ? 34.269 10.593 -17.984 1.00 36.51 196 ASP B CA 1
ATOM 4542 C C . ASP B 1 193 ? 34.194 11.195 -19.382 1.00 35.56 196 ASP B C 1
ATOM 4543 O O . ASP B 1 193 ? 34.710 12.294 -19.620 1.00 36.39 196 ASP B O 1
ATOM 4548 N N . SER B 1 194 ? 33.556 10.496 -20.316 1.00 32.30 197 SER B N 1
ATOM 4549 C CA . SER B 1 194 ? 33.642 10.974 -21.694 1.00 38.44 197 SER B CA 1
ATOM 4550 C C . SER B 1 194 ? 32.871 12.287 -21.876 1.00 37.06 197 SER B C 1
ATOM 4551 O O . SER B 1 194 ? 33.126 13.023 -22.829 1.00 37.63 197 SER B O 1
ATOM 4554 N N . TYR B 1 195 ? 31.957 12.599 -20.958 1.00 34.77 198 TYR B N 1
ATOM 4555 C CA . TYR B 1 195 ? 31.234 13.878 -21.024 1.00 33.71 198 TYR B CA 1
ATOM 4556 C C . TYR B 1 195 ? 31.775 14.868 -20.009 1.00 27.64 198 TYR B C 1
ATOM 4557 O O . TYR B 1 195 ? 31.212 15.944 -19.832 1.00 32.08 198 TYR B O 1
ATOM 4566 N N . GLY B 1 196 ? 32.863 14.513 -19.336 1.00 31.34 199 GLY B N 1
ATOM 4567 C CA . GLY B 1 196 ? 33.502 15.435 -18.400 1.00 32.00 199 GLY B CA 1
ATOM 4568 C C . GLY B 1 196 ? 32.774 15.599 -17.073 1.00 32.96 199 GLY B C 1
ATOM 4569 O O . GLY B 1 196 ? 32.956 16.592 -16.346 1.00 30.08 199 GLY B O 1
ATOM 4570 N N . LEU B 1 197 ? 31.947 14.616 -16.742 1.00 29.01 200 LEU B N 1
ATOM 4571 C CA . LEU B 1 197 ? 31.221 14.649 -15.477 1.00 30.18 200 LEU B CA 1
ATOM 4572 C C . LEU B 1 197 ? 32.020 13.917 -14.398 1.00 30.11 200 LEU B C 1
ATOM 4573 O O . LEU B 1 197 ? 32.677 12.908 -14.685 1.00 29.60 200 LEU B O 1
ATOM 4578 N N . PRO B 1 198 ? 31.975 14.421 -13.154 1.00 29.25 201 PRO B N 1
ATOM 4579 C CA . PRO B 1 198 ? 32.864 13.914 -12.101 1.00 25.90 201 PRO B CA 1
ATOM 4580 C C . PRO B 1 198 ? 32.318 12.689 -11.329 1.00 32.56 201 PRO B C 1
ATOM 4581 O O . PRO B 1 198 ? 31.278 12.776 -10.664 1.00 32.06 201 PRO B O 1
ATOM 4585 N N . ASN B 1 199 ? 33.041 11.574 -11.419 1.00 27.98 202 ASN B N 1
ATOM 4586 C CA . ASN B 1 199 ? 32.760 10.348 -10.687 1.00 29.18 202 ASN B CA 1
ATOM 4587 C C . ASN B 1 199 ? 33.161 10.402 -9.208 1.00 31.78 202 ASN B C 1
ATOM 4588 O O . ASN B 1 199 ? 34.180 11.007 -8.889 1.00 30.35 202 ASN B O 1
ATOM 4593 N N . VAL B 1 200 ? 32.388 9.762 -8.316 1.00 31.68 203 VAL B N 1
ATOM 4594 C CA . VAL B 1 200 ? 32.888 9.477 -6.964 1.00 30.11 203 VAL B CA 1
ATOM 4595 C C . VAL B 1 200 ? 34.158 8.691 -7.118 1.00 30.99 203 VAL B C 1
ATOM 4596 O O . VAL B 1 200 ? 34.327 7.972 -8.091 1.00 29.01 203 VAL B O 1
ATOM 4600 N N . ARG B 1 201 ? 35.029 8.796 -6.130 1.00 30.18 204 ARG B N 1
ATOM 4601 C CA . ARG B 1 201 ? 36.202 7.956 -6.106 1.00 29.74 204 ARG B CA 1
ATOM 4602 C C . ARG B 1 201 ? 35.833 6.490 -6.100 1.00 30.78 204 ARG B C 1
ATOM 4603 O O . ARG B 1 201 ? 34.969 6.064 -5.321 1.00 28.22 204 ARG B O 1
ATOM 4611 N N . LEU B 1 202 ? 36.494 5.730 -6.974 1.00 29.08 205 LEU B N 1
ATOM 4612 C CA . LEU B 1 202 ? 36.435 4.278 -6.991 1.00 28.15 205 LEU B CA 1
ATOM 4613 C C . LEU B 1 202 ? 37.803 3.731 -6.607 1.00 33.28 205 LEU B C 1
ATOM 4614 O O . LEU B 1 202 ? 38.754 3.880 -7.368 1.00 31.35 205 LEU B O 1
ATOM 4619 N N . PHE B 1 203 ? 37.917 3.078 -5.454 1.00 28.59 206 PHE B N 1
ATOM 4620 C CA . PHE B 1 203 ? 39.228 2.581 -5.044 1.00 29.92 206 PHE B CA 1
ATOM 4621 C C . PHE B 1 203 ? 39.690 1.399 -5.904 1.00 30.78 206 PHE B C 1
ATOM 4622 O O . PHE B 1 203 ? 40.864 1.296 -6.243 1.00 32.95 206 PHE B O 1
ATOM 4630 N N . GLY B 1 204 ? 38.778 0.519 -6.279 1.00 29.63 207 GLY B N 1
ATOM 4631 C CA . GLY B 1 204 ? 39.166 -0.627 -7.074 1.00 30.38 207 GLY B CA 1
ATOM 4632 C C . GLY B 1 204 ? 38.030 -1.598 -7.275 1.00 32.18 207 GLY B C 1
ATOM 4633 O O . GLY B 1 204 ? 36.941 -1.436 -6.715 1.00 31.76 207 GLY B O 1
ATOM 4634 N N . VAL B 1 205 ? 38.264 -2.600 -8.109 1.00 32.64 208 VAL B N 1
ATOM 4635 C CA . VAL B 1 205 ? 37.324 -3.702 -8.232 1.00 33.12 208 VAL B CA 1
ATOM 4636 C C . VAL B 1 205 ? 38.097 -4.954 -7.861 1.00 35.46 208 VAL B C 1
ATOM 4637 O O . VAL B 1 205 ? 39.072 -5.302 -8.532 1.00 36.92 208 VAL B O 1
ATOM 4641 N N . TYR B 1 206 ? 37.690 -5.601 -6.775 1.00 32.02 209 TYR B N 1
ATOM 4642 C CA . TYR B 1 206 ? 38.466 -6.688 -6.180 1.00 33.46 209 TYR B CA 1
ATOM 4643 C C . TYR B 1 206 ? 37.736 -8.019 -6.264 1.00 39.94 209 TYR B C 1
ATOM 4644 O O . TYR B 1 206 ? 36.502 -8.074 -6.196 1.00 39.07 209 TYR B O 1
ATOM 4653 N N . PRO B 1 207 ? 38.495 -9.106 -6.397 1.00 38.23 210 PRO B N 1
ATOM 4654 C CA . PRO B 1 207 ? 37.882 -10.426 -6.252 1.00 35.74 210 PRO B CA 1
ATOM 4655 C C . PRO B 1 207 ? 37.376 -10.602 -4.829 1.00 39.61 210 PRO B C 1
ATOM 4656 O O . PRO B 1 207 ? 38.044 -10.124 -3.902 1.00 37.11 210 PRO B O 1
ATOM 4660 N N . ILE B 1 208 ? 36.223 -11.257 -4.664 1.00 41.62 211 ILE B N 1
ATOM 4661 C CA . ILE B 1 208 ? 35.573 -11.395 -3.353 1.00 40.44 211 ILE B CA 1
ATOM 4662 C C . ILE B 1 208 ? 36.503 -11.894 -2.292 1.00 41.49 211 ILE B C 1
ATOM 4663 O O . ILE B 1 208 ? 36.445 -11.445 -1.149 1.00 43.67 211 ILE B O 1
ATOM 4668 N N . GLU B 1 209 ? 37.364 -12.829 -2.670 1.00 42.30 212 GLU B N 1
ATOM 4669 C CA . GLU B 1 209 ? 38.270 -13.441 -1.707 1.00 46.20 212 GLU B CA 1
ATOM 4670 C C . GLU B 1 209 ? 39.155 -12.382 -1.066 1.00 44.21 212 GLU B C 1
ATOM 4671 O O . GLU B 1 209 ? 39.559 -12.523 0.084 1.00 44.77 212 GLU B O 1
ATOM 4677 N N . GLU B 1 210 ? 39.438 -11.315 -1.808 1.00 38.21 213 GLU B N 1
ATOM 4678 C CA . GLU B 1 210 ? 40.311 -10.266 -1.300 1.00 40.91 213 GLU B CA 1
ATOM 4679 C C . GLU B 1 210 ? 39.567 -9.020 -0.845 1.00 34.50 213 GLU B C 1
ATOM 4680 O O . GLU B 1 210 ? 40.182 -8.112 -0.301 1.00 35.59 213 GLU B O 1
ATOM 4686 N N . ALA B 1 211 ? 38.260 -8.975 -1.079 1.00 32.89 214 ALA B N 1
ATOM 4687 C CA . ALA B 1 211 ? 37.493 -7.735 -0.928 1.00 35.84 214 ALA B CA 1
ATOM 4688 C C . ALA B 1 211 ? 37.529 -7.173 0.497 1.00 33.61 214 ALA B C 1
ATOM 4689 O O . ALA B 1 211 ? 37.744 -5.973 0.678 1.00 32.10 214 ALA B O 1
ATOM 4691 N N . ALA B 1 212 ? 37.356 -8.042 1.494 1.00 30.29 215 ALA B N 1
ATOM 4692 C CA . ALA B 1 212 ? 37.303 -7.629 2.911 1.00 31.20 215 ALA B CA 1
ATOM 4693 C C . ALA B 1 212 ? 38.585 -6.970 3.421 1.00 31.76 215 ALA B C 1
ATOM 4694 O O . ALA B 1 212 ? 38.541 -5.887 4.026 1.00 31.02 215 ALA B O 1
ATOM 4696 N N . SER B 1 213 ? 39.737 -7.598 3.185 1.00 36.11 216 SER B N 1
ATOM 4697 C CA . SER B 1 213 ? 40.997 -6.969 3.614 1.00 35.09 216 SER B CA 1
ATOM 4698 C C . SER B 1 213 ? 41.309 -5.702 2.822 1.00 33.26 216 SER B C 1
ATOM 4699 O O . SER B 1 213 ? 42.016 -4.812 3.307 1.00 34.28 216 SER B O 1
ATOM 4702 N N . GLU B 1 214 ? 40.785 -5.608 1.605 1.00 34.61 217 GLU B N 1
ATOM 4703 C CA . GLU B 1 214 ? 40.992 -4.392 0.815 1.00 36.51 217 GLU B CA 1
ATOM 4704 C C . GLU B 1 214 ? 40.181 -3.236 1.416 1.00 33.27 217 GLU B C 1
ATOM 4705 O O . GLU B 1 214 ? 40.712 -2.150 1.680 1.00 33.02 217 GLU B O 1
ATOM 4711 N N . VAL B 1 215 ? 38.896 -3.487 1.653 1.00 33.37 218 VAL B N 1
ATOM 4712 C CA . VAL B 1 215 ? 38.040 -2.522 2.339 1.00 31.36 218 VAL B CA 1
ATOM 4713 C C . VAL B 1 215 ? 38.601 -2.134 3.708 1.00 31.14 218 VAL B C 1
ATOM 4714 O O . VAL B 1 215 ? 38.622 -0.947 4.065 1.00 32.90 218 VAL B O 1
ATOM 4718 N N . ALA B 1 216 ? 39.064 -3.120 4.472 1.00 29.35 219 ALA B N 1
ATOM 4719 C CA . ALA B 1 216 ? 39.648 -2.831 5.783 1.00 32.11 219 ALA B CA 1
ATOM 4720 C C . ALA B 1 216 ? 40.772 -1.809 5.676 1.00 32.13 219 ALA B C 1
ATOM 4721 O O . ALA B 1 216 ? 40.870 -0.912 6.497 1.00 37.91 219 ALA B O 1
ATOM 4723 N N . ASP B 1 217 ? 41.603 -1.912 4.645 1.00 36.89 220 ASP B N 1
ATOM 4724 C CA . ASP B 1 217 ? 42.639 -0.895 4.428 1.00 37.53 220 ASP B CA 1
ATOM 4725 C C . ASP B 1 217 ? 42.094 0.442 3.957 1.00 34.50 220 ASP B C 1
ATOM 4726 O O . ASP B 1 217 ? 42.566 1.477 4.392 1.00 34.96 220 ASP B O 1
ATOM 4731 N N . ILE B 1 218 ? 41.133 0.420 3.038 1.00 32.12 221 ILE B N 1
ATOM 4732 C CA . ILE B 1 218 ? 40.488 1.647 2.581 1.00 29.65 221 ILE B CA 1
ATOM 4733 C C . ILE B 1 218 ? 39.851 2.390 3.753 1.00 32.38 221 ILE B C 1
ATOM 4734 O O . ILE B 1 218 ? 40.038 3.606 3.926 1.00 35.08 221 ILE B O 1
ATOM 4739 N N . ILE B 1 219 ? 39.114 1.651 4.574 1.00 34.52 222 ILE B N 1
ATOM 4740 C CA . ILE B 1 219 ? 38.459 2.234 5.744 1.00 35.24 222 ILE B CA 1
ATOM 4741 C C . ILE B 1 219 ? 39.476 2.855 6.705 1.00 35.73 222 ILE B C 1
ATOM 4742 O O . ILE B 1 219 ? 39.262 3.949 7.228 1.00 36.45 222 ILE B O 1
ATOM 4747 N N . ARG B 1 220 ? 40.583 2.158 6.938 1.00 37.78 223 ARG B N 1
ATOM 4748 C CA . ARG B 1 220 ? 41.625 2.690 7.811 1.00 35.80 223 ARG B CA 1
ATOM 4749 C C . ARG B 1 220 ? 42.150 3.999 7.245 1.00 39.09 223 ARG B C 1
ATOM 4750 O O . ARG B 1 220 ? 42.413 4.949 7.975 1.00 37.46 223 ARG B O 1
ATOM 4758 N N . ALA B 1 221 ? 42.264 4.056 5.921 1.00 40.53 224 ALA B N 1
ATOM 4759 C CA . ALA B 1 221 ? 42.673 5.282 5.252 1.00 35.39 224 ALA B CA 1
ATOM 4760 C C . ALA B 1 221 ? 41.604 6.358 5.388 1.00 33.96 224 ALA B C 1
ATOM 4761 O O . ALA B 1 221 ? 41.905 7.505 5.682 1.00 40.23 224 ALA B O 1
ATOM 4763 N N . LEU B 1 222 ? 40.349 6.000 5.169 1.00 38.08 225 LEU B N 1
ATOM 4764 C CA . LEU B 1 222 ? 39.299 7.008 5.224 1.00 37.39 225 LEU B CA 1
ATOM 4765 C C . LEU B 1 222 ? 39.119 7.542 6.647 1.00 39.47 225 LEU B C 1
ATOM 4766 O O . LEU B 1 222 ? 38.870 8.737 6.849 1.00 39.31 225 LEU B O 1
ATOM 4771 N N . GLY B 1 223 ? 39.271 6.659 7.630 1.00 40.37 226 GLY B N 1
ATOM 4772 C CA . GLY B 1 223 ? 39.122 7.041 9.028 1.00 37.36 226 GLY B CA 1
ATOM 4773 C C . GLY B 1 223 ? 40.160 8.068 9.445 1.00 39.89 226 GLY B C 1
ATOM 4774 O O . GLY B 1 223 ? 39.833 9.127 9.969 1.00 41.62 226 GLY B O 1
ATOM 4775 N N . MET B 1 224 ? 41.422 7.760 9.179 1.00 45.52 227 MET B N 1
ATOM 4776 C CA . MET B 1 224 ? 42.517 8.659 9.501 1.00 42.55 227 MET B CA 1
ATOM 4777 C C . MET B 1 224 ? 42.413 9.953 8.697 1.00 43.57 227 MET B C 1
ATOM 4778 O O . MET B 1 224 ? 43.114 10.914 8.978 1.00 45.34 227 MET B O 1
ATOM 4783 N N . ALA B 1 225 ? 41.537 9.983 7.695 1.00 43.06 228 ALA B N 1
ATOM 4784 C CA . ALA B 1 225 ? 41.385 11.181 6.872 1.00 41.34 228 ALA B CA 1
ATOM 4785 C C . ALA B 1 225 ? 40.047 11.891 7.104 1.00 44.49 228 ALA B C 1
ATOM 4786 O O . ALA B 1 225 ? 39.779 12.936 6.502 1.00 46.61 228 ALA B O 1
ATOM 4788 N N . GLY B 1 226 ? 39.210 11.319 7.965 1.00 41.36 229 GLY B N 1
ATOM 4789 C CA . GLY B 1 226 ? 37.953 11.947 8.353 1.00 39.55 229 GLY B CA 1
ATOM 4790 C C . GLY B 1 226 ? 36.822 11.770 7.352 1.00 37.46 229 GLY B C 1
ATOM 4791 O O . GLY B 1 226 ? 35.903 12.581 7.310 1.00 39.13 229 GLY B O 1
ATOM 4792 N N . ARG B 1 227 ? 36.880 10.709 6.553 1.00 33.55 230 ARG B N 1
ATOM 4793 C CA . ARG B 1 227 ? 35.876 10.470 5.516 1.00 31.96 230 ARG B CA 1
ATOM 4794 C C . ARG B 1 227 ? 34.879 9.426 5.978 1.00 30.53 230 ARG B C 1
ATOM 4795 O O . ARG B 1 227 ? 35.145 8.723 6.948 1.00 29.78 230 ARG B O 1
ATOM 4803 N N . GLU B 1 228 ? 33.729 9.339 5.307 1.00 29.01 231 GLU B N 1
ATOM 4804 C CA . GLU B 1 228 ? 32.582 8.659 5.893 1.00 28.10 231 GLU B CA 1
ATOM 4805 C C . GLU B 1 228 ? 32.693 7.141 5.871 1.00 29.99 231 GLU B C 1
ATOM 4806 O O . GLU B 1 228 ? 32.328 6.466 6.831 1.00 26.04 231 GLU B O 1
ATOM 4812 N N . GLY B 1 229 ? 33.182 6.610 4.761 1.00 26.29 232 GLY B N 1
ATOM 4813 C CA . GLY B 1 229 ? 33.214 5.182 4.581 1.00 26.14 232 GLY B CA 1
ATOM 4814 C C . GLY B 1 229 ? 33.160 4.808 3.113 1.00 28.91 232 GLY B C 1
ATOM 4815 O O . GLY B 1 229 ? 33.679 5.506 2.238 1.00 26.38 232 GLY B O 1
ATOM 4816 N N . VAL B 1 230 ? 32.425 3.745 2.844 1.00 26.09 233 VAL B N 1
ATOM 4817 C CA . VAL B 1 230 ? 32.492 3.057 1.576 1.00 27.59 233 VAL B CA 1
ATOM 4818 C C . VAL B 1 230 ? 31.122 2.485 1.148 1.00 25.67 233 VAL B C 1
ATOM 4819 O O . VAL B 1 230 ? 30.310 2.090 1.989 1.00 23.67 233 VAL B O 1
ATOM 4823 N N . VAL B 1 231 ? 30.848 2.507 -0.150 1.00 24.05 234 VAL B N 1
ATOM 4824 C CA . VAL B 1 231 ? 29.726 1.764 -0.714 1.00 23.99 234 VAL B CA 1
ATOM 4825 C C . VAL B 1 231 ? 30.291 0.679 -1.623 1.00 26.01 234 VAL B C 1
ATOM 4826 O O . VAL B 1 231 ? 31.048 0.981 -2.557 1.00 24.72 234 VAL B O 1
ATOM 4830 N N . MET B 1 232 ? 29.921 -0.569 -1.328 1.00 24.58 235 MET B N 1
ATOM 4831 C CA . MET B 1 232 ? 30.355 -1.747 -2.062 1.00 25.06 235 MET B CA 1
ATOM 4832 C C . MET B 1 232 ? 29.272 -2.193 -3.035 1.00 28.46 235 MET B C 1
ATOM 4833 O O . MET B 1 232 ? 28.086 -2.172 -2.709 1.00 29.35 235 MET B O 1
ATOM 4838 N N . LYS B 1 233 ? 29.690 -2.608 -4.222 1.00 27.85 236 LYS B N 1
ATOM 4839 C CA . LYS B 1 233 ? 28.798 -2.774 -5.347 1.00 31.67 236 LYS B CA 1
ATOM 4840 C C . LYS B 1 233 ? 29.221 -3.946 -6.196 1.00 32.31 236 LYS B C 1
ATOM 4841 O O . LYS B 1 233 ? 30.408 -4.157 -6.409 1.00 33.16 236 LYS B O 1
ATOM 4847 N N . ASP B 1 234 ? 28.240 -4.689 -6.693 1.00 32.34 237 ASP B N 1
ATOM 4848 C CA . ASP B 1 234 ? 28.464 -5.701 -7.710 1.00 34.09 237 ASP B CA 1
ATOM 4849 C C . ASP B 1 234 ? 28.651 -4.996 -9.074 1.00 35.62 237 ASP B C 1
ATOM 4850 O O . ASP B 1 234 ? 27.772 -4.256 -9.509 1.00 32.83 237 ASP B O 1
ATOM 4855 N N . PRO B 1 235 ? 29.810 -5.196 -9.738 1.00 39.61 238 PRO B N 1
ATOM 4856 C CA . PRO B 1 235 ? 30.140 -4.441 -10.960 1.00 34.67 238 PRO B CA 1
ATOM 4857 C C . PRO B 1 235 ? 28.985 -4.359 -11.955 1.00 36.16 238 PRO B C 1
ATOM 4858 O O . PRO B 1 235 ? 28.783 -3.320 -12.587 1.00 40.22 238 PRO B O 1
ATOM 4862 N N . SER B 1 236 ? 28.209 -5.430 -12.052 1.00 34.58 239 SER B N 1
ATOM 4863 C CA . SER B 1 236 ? 27.066 -5.487 -12.962 1.00 40.08 239 SER B CA 1
ATOM 4864 C C . SER B 1 236 ? 25.741 -5.169 -12.275 1.00 41.09 239 SER B C 1
ATOM 4865 O O . SER B 1 236 ? 24.678 -5.269 -12.883 1.00 37.15 239 SER B O 1
ATOM 4868 N N . MET B 1 237 ? 25.818 -4.820 -10.995 1.00 41.73 240 MET B N 1
ATOM 4869 C CA . MET B 1 237 ? 24.648 -4.467 -10.190 1.00 42.56 240 MET B CA 1
ATOM 4870 C C . MET B 1 237 ? 23.572 -5.564 -10.168 1.00 45.64 240 MET B C 1
ATOM 4871 O O . MET B 1 237 ? 22.390 -5.265 -10.015 1.00 52.83 240 MET B O 1
ATOM 4876 N N . GLU B 1 238 ? 23.990 -6.824 -10.310 1.00 47.14 241 GLU B N 1
ATOM 4877 C CA . GLU B 1 238 ? 23.102 -7.976 -10.175 1.00 45.15 241 GLU B CA 1
ATOM 4878 C C . GLU B 1 238 ? 22.653 -8.148 -8.730 1.00 45.45 241 GLU B C 1
ATOM 4879 O O . GLU B 1 238 ? 21.560 -8.634 -8.458 1.00 47.55 241 GLU B O 1
ATOM 4885 N N . VAL B 1 239 ? 23.531 -7.779 -7.808 1.00 39.04 242 VAL B N 1
ATOM 4886 C CA . VAL B 1 239 ? 23.258 -7.868 -6.378 1.00 36.86 242 VAL B CA 1
ATOM 4887 C C . VAL B 1 239 ? 23.284 -6.453 -5.798 1.00 35.32 242 VAL B C 1
ATOM 4888 O O . VAL B 1 239 ? 24.081 -5.637 -6.233 1.00 36.98 242 VAL B O 1
ATOM 4892 N N . PRO B 1 240 ? 22.383 -6.139 -4.848 1.00 34.41 243 PRO B N 1
ATOM 4893 C CA . PRO B 1 240 ? 22.330 -4.758 -4.353 1.00 30.73 243 PRO B CA 1
ATOM 4894 C C . PRO B 1 240 ? 23.595 -4.358 -3.589 1.00 32.38 243 PRO B C 1
ATOM 4895 O O . PRO B 1 240 ? 24.342 -5.240 -3.154 1.00 29.84 243 PRO B O 1
ATOM 4899 N N . PRO B 1 241 ? 23.847 -3.039 -3.452 1.00 30.22 244 PRO B N 1
ATOM 4900 C CA . PRO B 1 241 ? 25.049 -2.542 -2.772 1.00 27.63 244 PRO B CA 1
ATOM 4901 C C . PRO B 1 241 ? 25.000 -2.676 -1.264 1.00 27.02 244 PRO B C 1
ATOM 4902 O O . PRO B 1 241 ? 23.922 -2.788 -0.673 1.00 29.58 244 PRO B O 1
ATOM 4906 N N . LEU B 1 242 ? 26.170 -2.641 -0.639 1.00 26.33 245 LEU B N 1
ATOM 4907 C CA . LEU B 1 242 ? 26.238 -2.523 0.811 1.00 25.90 245 LEU B CA 1
ATOM 4908 C C . LEU B 1 242 ? 26.980 -1.249 1.174 1.00 23.04 245 LEU B C 1
ATOM 4909 O O . LEU B 1 242 ? 27.939 -0.874 0.500 1.00 24.61 245 LEU B O 1
ATOM 4914 N N . LYS B 1 243 ? 26.558 -0.594 2.248 1.00 23.39 246 LYS B N 1
ATOM 4915 C CA . LYS B 1 243 ? 27.314 0.543 2.767 1.00 24.00 246 LYS B CA 1
ATOM 4916 C C . LYS B 1 243 ? 28.003 0.159 4.071 1.00 26.98 246 LYS B C 1
ATOM 4917 O O . LYS B 1 243 ? 27.480 -0.657 4.849 1.00 26.02 246 LYS B O 1
ATOM 4923 N N . TYR B 1 244 ? 29.178 0.742 4.308 1.00 25.70 247 TYR B N 1
ATOM 4924 C CA . TYR B 1 244 ? 29.945 0.448 5.510 1.00 26.45 247 TYR B CA 1
ATOM 4925 C C . TYR B 1 244 ? 30.703 1.691 5.931 1.00 29.80 247 TYR B C 1
ATOM 4926 O O . TYR B 1 244 ? 31.464 2.251 5.139 1.00 29.00 247 TYR B O 1
ATOM 4935 N N . THR B 1 245 ? 30.513 2.129 7.173 1.00 25.84 248 THR B N 1
ATOM 4936 C CA . THR B 1 245 ? 31.023 3.443 7.561 1.00 25.02 248 THR B CA 1
ATOM 4937 C C . THR B 1 245 ? 32.147 3.407 8.600 1.00 24.70 248 THR B C 1
ATOM 4938 O O . THR B 1 245 ? 32.293 2.442 9.355 1.00 25.88 248 THR B O 1
ATOM 4942 N N . SER B 1 246 ? 32.929 4.481 8.636 1.00 23.78 249 SER B N 1
ATOM 4943 C CA . SER B 1 246 ? 34.112 4.568 9.501 1.00 28.56 249 SER B CA 1
ATOM 4944 C C . SER B 1 246 ? 33.768 5.000 10.943 1.00 29.66 249 SER B C 1
ATOM 4945 O O . SER B 1 246 ? 32.690 5.523 11.184 1.00 29.06 249 SER B O 1
ATOM 4948 N N . SER B 1 247 ? 34.698 4.797 11.878 1.00 28.19 250 SER B N 1
ATOM 4949 C CA . SER B 1 247 ? 34.516 5.174 13.281 1.00 30.54 250 SER B CA 1
ATOM 4950 C C . SER B 1 247 ? 34.410 6.684 13.442 1.00 32.83 250 SER B C 1
ATOM 4951 O O . SER B 1 247 ? 33.598 7.182 14.234 1.00 29.76 250 SER B O 1
ATOM 4954 N N . GLN B 1 248 ? 35.231 7.415 12.685 1.00 30.39 251 GLN B N 1
ATOM 4955 C CA . GLN B 1 248 ? 35.202 8.871 12.711 1.00 27.82 251 GLN B CA 1
ATOM 4956 C C . GLN B 1 248 ? 33.884 9.430 12.186 1.00 31.65 251 GLN B C 1
ATOM 4957 O O . GLN B 1 248 ? 33.430 10.478 12.640 1.00 30.61 251 GLN B O 1
ATOM 4963 N N . ALA B 1 249 ? 33.275 8.739 11.221 1.00 28.32 252 ALA B N 1
ATOM 4964 C CA . ALA B 1 249 ? 31.944 9.111 10.753 1.00 29.08 252 ALA B CA 1
ATOM 4965 C C . ALA B 1 249 ? 30.933 9.009 11.889 1.00 28.38 252 ALA B C 1
ATOM 4966 O O . ALA B 1 249 ? 30.070 9.868 12.047 1.00 29.06 252 ALA B O 1
ATOM 4968 N N . HIS B 1 250 ? 31.031 7.924 12.653 1.00 28.32 253 HIS B N 1
ATOM 4969 C CA . HIS B 1 250 ? 30.093 7.659 13.739 1.00 31.00 253 HIS B CA 1
ATOM 4970 C C . HIS B 1 250 ? 30.212 8.726 14.831 1.00 29.13 253 HIS B C 1
ATOM 4971 O O . HIS B 1 250 ? 29.198 9.254 15.316 1.00 30.51 253 HIS B O 1
ATOM 4978 N N . ALA B 1 251 ? 31.451 9.061 15.184 1.00 27.89 254 ALA B N 1
ATOM 4979 C CA . ALA B 1 251 ? 31.724 10.118 16.154 1.00 30.54 254 ALA B CA 1
ATOM 4980 C C . ALA B 1 251 ? 31.043 11.395 15.731 1.00 30.46 254 ALA B C 1
ATOM 4981 O O . ALA B 1 251 ? 30.311 12.008 16.502 1.00 30.82 254 ALA B O 1
ATOM 4983 N N . ARG B 1 252 ? 31.288 11.773 14.482 1.00 30.72 255 ARG B N 1
ATOM 4984 C CA . ARG B 1 252 ? 30.750 12.994 13.902 1.00 30.43 255 ARG B CA 1
ATOM 4985 C C . ARG B 1 252 ? 29.241 13.017 13.961 1.00 31.18 255 ARG B C 1
ATOM 4986 O O . ARG B 1 252 ? 28.650 13.999 14.374 1.00 29.07 255 ARG B O 1
ATOM 4994 N N . GLU B 1 253 ? 28.622 11.925 13.526 1.00 30.61 256 GLU B N 1
ATOM 4995 C CA . GLU B 1 253 ? 27.180 11.774 13.642 1.00 33.81 256 GLU B CA 1
ATOM 4996 C C . GLU B 1 253 ? 26.648 11.913 15.065 1.00 33.94 256 GLU B C 1
ATOM 4997 O O . GLU B 1 253 ? 25.666 12.615 15.290 1.00 32.46 256 GLU B O 1
ATOM 5003 N N . LEU B 1 254 ? 27.274 11.204 16.010 1.00 32.61 257 LEU B N 1
ATOM 5004 C CA . LEU B 1 254 ? 26.823 11.218 17.397 1.00 29.84 257 LEU B CA 1
ATOM 5005 C C . LEU B 1 254 ? 26.993 12.587 18.025 1.00 30.61 257 LEU B C 1
ATOM 5006 O O . LEU B 1 254 ? 26.104 13.054 18.738 1.00 32.67 257 LEU B O 1
ATOM 5011 N N . ALA B 1 255 ? 28.134 13.215 17.768 1.00 27.06 258 ALA B N 1
ATOM 5012 C CA . ALA B 1 255 ? 28.384 14.570 18.244 1.00 30.87 258 ALA B CA 1
ATOM 5013 C C . ALA B 1 255 ? 27.299 15.512 17.786 1.00 30.37 258 ALA B C 1
ATOM 5014 O O . ALA B 1 255 ? 26.822 16.330 18.561 1.00 38.79 258 ALA B O 1
ATOM 5016 N N . TYR B 1 256 ? 26.907 15.415 16.526 1.00 32.69 259 TYR B N 1
ATOM 5017 C CA . TYR B 1 256 ? 25.864 16.300 16.014 1.00 33.91 259 TYR B CA 1
ATOM 5018 C C . TYR B 1 256 ? 24.536 16.012 16.693 1.00 38.46 259 TYR B C 1
ATOM 5019 O O . TYR B 1 256 ? 23.872 16.922 17.204 1.00 37.04 259 TYR B O 1
ATOM 5028 N N . ALA B 1 257 ? 24.152 14.739 16.678 1.00 32.97 260 ALA B N 1
ATOM 5029 C CA . ALA B 1 257 ? 22.941 14.287 17.348 1.00 33.00 260 ALA B CA 1
ATOM 5030 C C . ALA B 1 257 ? 22.871 14.752 18.798 1.00 35.08 260 ALA B C 1
ATOM 5031 O O . ALA B 1 257 ? 21.812 15.174 19.254 1.00 39.92 260 ALA B O 1
ATOM 5033 N N . PHE B 1 258 ? 23.970 14.664 19.542 1.00 32.72 261 PHE B N 1
ATOM 5034 C CA . PHE B 1 258 ? 23.862 14.951 20.980 1.00 34.57 261 PHE B CA 1
ATOM 5035 C C . PHE B 1 258 ? 23.941 16.448 21.256 1.00 37.78 261 PHE B C 1
ATOM 5036 O O . PHE B 1 258 ? 23.657 16.892 22.373 1.00 34.89 261 PHE B O 1
ATOM 5044 N N . SER B 1 259 ? 24.273 17.224 20.225 1.00 33.00 262 SER B N 1
ATOM 5045 C CA . SER B 1 259 ? 24.070 18.669 20.268 1.00 31.53 262 SER B CA 1
ATOM 5046 C C . SER B 1 259 ? 22.572 19.003 20.219 1.00 35.45 262 SER B C 1
ATOM 5047 O O . SER B 1 259 ? 22.133 20.062 20.680 1.00 32.55 262 SER B O 1
ATOM 5050 N N . TYR B 1 260 ? 21.785 18.090 19.657 1.00 34.53 263 TYR B N 1
ATOM 5051 C CA . TYR B 1 260 ? 20.333 18.257 19.611 1.00 37.58 263 TYR B CA 1
ATOM 5052 C C . TYR B 1 260 ? 19.625 16.972 20.047 1.00 38.24 263 TYR B C 1
ATOM 5053 O O . TYR B 1 260 ? 18.808 16.435 19.309 1.00 38.81 263 TYR B O 1
ATOM 5062 N N . PRO B 1 261 ? 19.911 16.505 21.278 1.00 37.74 264 PRO B N 1
ATOM 5063 C CA . PRO B 1 261 ? 19.540 15.151 21.709 1.00 38.13 264 PRO B CA 1
ATOM 5064 C C . PRO B 1 261 ? 18.055 14.848 21.570 1.00 42.73 264 PRO B C 1
ATOM 5065 O O . PRO B 1 261 ? 17.721 13.713 21.220 1.00 41.81 264 PRO B O 1
ATOM 5069 N N . PHE B 1 262 ? 17.179 15.822 21.815 1.00 34.65 265 PHE B N 1
ATOM 5070 C CA . PHE B 1 262 ? 15.752 15.504 21.798 1.00 38.45 265 PHE B CA 1
ATOM 5071 C C . PHE B 1 262 ? 15.116 15.687 20.425 1.00 42.97 265 PHE B C 1
ATOM 5072 O O . PHE B 1 262 ? 13.889 15.621 20.295 1.00 45.90 265 PHE B O 1
ATOM 5080 N N . ASP B 1 263 ? 15.936 15.908 19.400 1.00 43.72 266 ASP B N 1
ATOM 5081 C CA . ASP B 1 263 ? 15.415 16.025 18.042 1.00 45.17 266 ASP B CA 1
ATOM 5082 C C . ASP B 1 263 ? 15.790 14.816 17.185 1.00 48.80 266 ASP B C 1
ATOM 5083 O O . ASP B 1 263 ? 15.403 14.725 16.023 1.00 52.63 266 ASP B O 1
ATOM 5088 N N . PHE B 1 264 ? 16.545 13.884 17.754 1.00 52.35 267 PHE B N 1
ATOM 5089 C CA . PHE B 1 264 ? 16.960 12.708 16.998 1.00 57.02 267 PHE B CA 1
ATOM 5090 C C . PHE B 1 264 ? 16.794 11.410 17.786 1.00 70.92 267 PHE B C 1
ATOM 5091 O O . PHE B 1 264 ? 17.425 11.218 18.838 1.00 72.11 267 PHE B O 1
ATOM 5099 N N . GLY B 1 265 ? 15.918 10.538 17.284 1.00 73.93 268 GLY B N 1
ATOM 5100 C CA . GLY B 1 265 ? 15.907 9.147 17.700 1.00 70.92 268 GLY B CA 1
ATOM 5101 C C . GLY B 1 265 ? 14.704 8.509 18.394 1.00 78.67 268 GLY B C 1
ATOM 5102 O O . GLY B 1 265 ? 13.635 8.397 17.777 1.00 84.66 268 GLY B O 1
ATOM 5103 N N . ARG B 1 266 ? 14.845 8.060 19.652 1.00 71.29 269 ARG B N 1
ATOM 5104 C CA . ARG B 1 266 ? 16.016 8.247 20.526 1.00 57.53 269 ARG B CA 1
ATOM 5105 C C . ARG B 1 266 ? 17.362 7.822 19.905 1.00 66.93 269 ARG B C 1
ATOM 5106 O O . ARG B 1 266 ? 18.353 8.567 19.986 1.00 63.48 269 ARG B O 1
ATOM 5114 N N . PRO B 1 267 ? 17.401 6.643 19.253 1.00 61.25 270 PRO B N 1
ATOM 5115 C CA . PRO B 1 267 ? 18.576 6.486 18.394 1.00 59.84 270 PRO B CA 1
ATOM 5116 C C . PRO B 1 267 ? 18.366 6.909 16.927 1.00 62.48 270 PRO B C 1
ATOM 5117 O O . PRO B 1 267 ? 17.278 6.665 16.399 1.00 67.34 270 PRO B O 1
ATOM 5121 N N . PHE B 1 268 ? 19.342 7.529 16.256 1.00 52.55 271 PHE B N 1
ATOM 5122 C CA . PHE B 1 268 ? 20.643 8.043 16.739 1.00 51.37 271 PHE B CA 1
ATOM 5123 C C . PHE B 1 268 ? 21.137 7.875 18.190 1.00 57.89 271 PHE B C 1
ATOM 5124 O O . PHE B 1 268 ? 20.861 8.715 19.071 1.00 65.32 271 PHE B O 1
ATOM 5132 N N . PHE B 1 269 ? 21.814 6.753 18.410 1.00 47.46 272 PHE B N 1
ATOM 5133 C CA . PHE B 1 269 ? 22.659 6.453 19.574 1.00 46.23 272 PHE B CA 1
ATOM 5134 C C . PHE B 1 269 ? 22.918 4.971 19.522 1.00 38.25 272 PHE B C 1
ATOM 5135 O O . PHE B 1 269 ? 24.030 4.551 19.259 1.00 37.80 272 PHE B O 1
ATOM 5143 N N . PHE B 1 270 ? 21.873 4.189 19.767 1.00 35.76 273 PHE B N 1
ATOM 5144 C CA . PHE B 1 270 ? 22.009 2.751 19.797 1.00 36.75 273 PHE B CA 1
ATOM 5145 C C . PHE B 1 270 ? 22.492 2.206 18.458 1.00 36.32 273 PHE B C 1
ATOM 5146 O O . PHE B 1 270 ? 23.422 1.400 18.420 1.00 35.48 273 PHE B O 1
ATOM 5154 N N . SER B 1 271 ? 21.863 2.641 17.370 1.00 34.71 274 SER B N 1
ATOM 5155 C CA . SER B 1 271 ? 22.228 2.153 16.044 1.00 37.58 274 SER B CA 1
ATOM 5156 C C . SER B 1 271 ? 23.714 2.398 15.758 1.00 34.39 274 SER B C 1
ATOM 5157 O O . SER B 1 271 ? 24.424 1.499 15.305 1.00 33.08 274 SER B O 1
ATOM 5160 N N . ARG B 1 272 ? 24.194 3.596 16.068 1.00 32.42 275 ARG B N 1
ATOM 5161 C CA . ARG B 1 272 ? 25.583 3.954 15.776 1.00 30.97 275 ARG B CA 1
ATOM 5162 C C . ARG B 1 272 ? 26.569 3.230 16.673 1.00 33.51 275 ARG B C 1
ATOM 5163 O O . ARG B 1 272 ? 27.581 2.710 16.201 1.00 32.18 275 ARG B O 1
ATOM 5171 N N . VAL B 1 273 ? 26.263 3.201 17.967 1.00 33.30 276 VAL B N 1
ATOM 5172 C CA . VAL B 1 273 ? 27.094 2.548 18.979 1.00 30.38 276 VAL B CA 1
ATOM 5173 C C . VAL B 1 273 ? 27.362 1.065 18.654 1.00 29.40 276 VAL B C 1
ATOM 5174 O O . VAL B 1 273 ? 28.465 0.530 18.854 1.00 27.78 276 VAL B O 1
ATOM 5178 N N . ILE B 1 274 ? 26.329 0.398 18.166 1.00 28.42 277 ILE B N 1
ATOM 5179 C CA . ILE B 1 274 ? 26.423 -1.009 17.831 1.00 29.73 277 ILE B CA 1
ATOM 5180 C C . ILE B 1 274 ? 27.417 -1.200 16.673 1.00 28.45 277 ILE B C 1
ATOM 5181 O O . ILE B 1 274 ? 28.143 -2.195 16.623 1.00 30.35 277 ILE B O 1
ATOM 5186 N N . ARG B 1 275 ? 27.475 -0.235 15.757 1.00 26.98 278 ARG B N 1
ATOM 5187 C CA . ARG B 1 275 ? 28.437 -0.297 14.656 1.00 29.01 278 ARG B CA 1
ATOM 5188 C C . ARG B 1 275 ? 29.852 -0.366 15.217 1.00 27.79 278 ARG B C 1
ATOM 5189 O O . ARG B 1 275 ? 30.696 -1.123 14.745 1.00 26.82 278 ARG B O 1
ATOM 5197 N N . GLU B 1 276 ? 30.079 0.432 16.250 1.00 25.85 279 GLU B N 1
ATOM 5198 C CA . GLU B 1 276 ? 31.386 0.555 16.867 1.00 28.50 279 GLU B CA 1
ATOM 5199 C C . GLU B 1 276 ? 31.820 -0.726 17.574 1.00 32.47 279 GLU B C 1
ATOM 5200 O O . GLU B 1 276 ? 33.019 -1.030 17.637 1.00 27.93 279 GLU B O 1
ATOM 5206 N N . GLY B 1 277 ? 30.850 -1.469 18.108 1.00 28.92 280 GLY B N 1
ATOM 5207 C CA . GLY B 1 277 ? 31.154 -2.722 18.754 1.00 28.35 280 GLY B CA 1
ATOM 5208 C C . GLY B 1 277 ? 31.740 -3.722 17.781 1.00 27.32 280 GLY B C 1
ATOM 5209 O O . GLY B 1 277 ? 32.820 -4.290 18.001 1.00 30.31 280 GLY B O 1
ATOM 5210 N N . PHE B 1 278 ? 31.035 -3.933 16.683 1.00 30.36 281 PHE B N 1
ATOM 5211 C CA . PHE B 1 278 ? 31.468 -4.907 15.689 1.00 29.33 281 PHE B CA 1
ATOM 5212 C C . PHE B 1 278 ? 32.756 -4.489 15.003 1.00 30.22 281 PHE B C 1
ATOM 5213 O O . PHE B 1 278 ? 33.598 -5.330 14.633 1.00 27.99 281 PHE B O 1
ATOM 5221 N N . GLN B 1 279 ? 32.924 -3.184 14.853 1.00 29.64 282 GLN B N 1
ATOM 5222 C CA . GLN B 1 279 ? 34.080 -2.676 14.138 1.00 30.07 282 GLN B CA 1
ATOM 5223 C C . GLN B 1 279 ? 35.319 -2.775 15.011 1.00 32.66 282 GLN B C 1
ATOM 5224 O O . GLN B 1 279 ? 36.434 -2.983 14.517 1.00 33.81 282 GLN B O 1
ATOM 5230 N N . ALA B 1 280 ? 35.120 -2.622 16.315 1.00 30.95 283 ALA B N 1
ATOM 5231 C CA . ALA B 1 280 ? 36.207 -2.799 17.267 1.00 32.08 283 ALA B CA 1
ATOM 5232 C C . ALA B 1 280 ? 36.677 -4.239 17.208 1.00 31.63 283 ALA B C 1
ATOM 5233 O O . ALA B 1 280 ? 37.876 -4.514 17.163 1.00 33.99 283 ALA B O 1
ATOM 5235 N N . TYR B 1 281 ? 35.709 -5.149 17.210 1.00 33.01 284 TYR B N 1
ATOM 5236 C CA . TYR B 1 281 ? 35.965 -6.581 17.115 1.00 33.98 284 TYR B CA 1
ATOM 5237 C C . TYR B 1 281 ? 36.696 -6.979 15.821 1.00 35.43 284 TYR B C 1
ATOM 5238 O O . TYR B 1 281 ? 37.611 -7.787 15.856 1.00 32.73 284 TYR B O 1
ATOM 5247 N N . GLU B 1 282 ? 36.311 -6.405 14.684 1.00 39.24 285 GLU B N 1
ATOM 5248 C CA . GLU B 1 282 ? 36.935 -6.793 13.411 1.00 30.76 285 GLU B CA 1
ATOM 5249 C C . GLU B 1 282 ? 38.212 -6.019 13.099 1.00 34.42 285 GLU B C 1
ATOM 5250 O O . GLU B 1 282 ? 39.159 -6.579 12.550 1.00 37.11 285 GLU B O 1
ATOM 5256 N N . LEU B 1 283 ? 38.251 -4.737 13.437 1.00 35.56 286 LEU B N 1
ATOM 5257 C CA . LEU B 1 283 ? 39.323 -3.892 12.924 1.00 35.74 286 LEU B CA 1
ATOM 5258 C C . LEU B 1 283 ? 40.375 -3.446 13.933 1.00 39.95 286 LEU B C 1
ATOM 5259 O O . LEU B 1 283 ? 41.493 -3.125 13.538 1.00 42.78 286 LEU B O 1
ATOM 5264 N N . ASP B 1 284 ? 40.045 -3.384 15.220 1.00 40.85 287 ASP B N 1
ATOM 5265 C CA . ASP B 1 284 ? 41.037 -2.866 16.166 1.00 43.21 287 ASP B CA 1
ATOM 5266 C C . ASP B 1 284 ? 42.168 -3.877 16.322 1.00 43.09 287 ASP B C 1
ATOM 5267 O O . ASP B 1 284 ? 41.927 -5.045 16.595 1.00 42.11 287 ASP B O 1
ATOM 5272 N N . GLU B 1 285 ? 43.397 -3.424 16.107 1.00 45.85 288 GLU B N 1
ATOM 5273 C CA . GLU B 1 285 ? 44.555 -4.315 16.084 1.00 48.34 288 GLU B CA 1
ATOM 5274 C C . GLU B 1 285 ? 45.146 -4.500 17.465 1.00 50.63 288 GLU B C 1
ATOM 5275 O O . GLU B 1 285 ? 45.794 -5.500 17.765 1.00 52.17 288 GLU B O 1
ATOM 5281 N N . SER B 1 286 ? 44.906 -3.512 18.309 1.00 47.27 289 SER B N 1
ATOM 5282 C CA . SER B 1 286 ? 45.518 -3.451 19.616 1.00 49.03 289 SER B CA 1
ATOM 5283 C C . SER B 1 286 ? 44.556 -2.826 20.620 1.00 50.19 289 SER B C 1
ATOM 5284 O O . SER B 1 286 ? 43.606 -2.126 20.245 1.00 50.66 289 SER B O 1
ATOM 5287 N N . ASP B 1 287 ? 44.799 -3.063 21.899 1.00 46.87 290 ASP B N 1
ATOM 5288 C CA . ASP B 1 287 ? 43.909 -2.507 22.903 1.00 46.12 290 ASP B CA 1
ATOM 5289 C C . ASP B 1 287 ? 44.032 -0.983 22.963 1.00 45.71 290 ASP B C 1
ATOM 5290 O O . ASP B 1 287 ? 43.094 -0.295 23.366 1.00 45.83 290 ASP B O 1
ATOM 5295 N N . ASP B 1 288 ? 45.178 -0.456 22.543 1.00 51.51 291 ASP B N 1
ATOM 5296 C CA . ASP B 1 288 ? 45.350 0.990 22.434 1.00 48.65 291 ASP B CA 1
ATOM 5297 C C . ASP B 1 288 ? 44.320 1.589 21.493 1.00 44.18 291 ASP B C 1
ATOM 5298 O O . ASP B 1 288 ? 43.770 2.658 21.754 1.00 44.84 291 ASP B O 1
ATOM 5303 N N . GLU B 1 289 ? 44.076 0.904 20.384 1.00 39.40 292 GLU B N 1
ATOM 5304 C CA . GLU B 1 289 ? 43.095 1.378 19.416 1.00 42.47 292 GLU B CA 1
ATOM 5305 C C . GLU B 1 289 ? 41.662 1.347 19.983 1.00 41.28 292 GLU B C 1
ATOM 5306 O O . GLU B 1 289 ? 40.910 2.316 19.823 1.00 35.23 292 GLU B O 1
ATOM 5312 N N . THR B 1 290 ? 41.295 0.258 20.663 1.00 36.54 293 THR B N 1
ATOM 5313 C CA . THR B 1 290 ? 39.973 0.175 21.274 1.00 38.29 293 THR B CA 1
ATOM 5314 C C . THR B 1 290 ? 39.807 1.238 22.356 1.00 36.19 293 THR B C 1
ATOM 5315 O O . THR B 1 290 ? 38.744 1.852 22.485 1.00 34.13 293 THR B O 1
ATOM 5319 N N . ARG B 1 291 ? 40.870 1.478 23.113 1.00 40.45 294 ARG B N 1
ATOM 5320 C CA . ARG B 1 291 ? 40.849 2.493 24.159 1.00 39.36 294 ARG B CA 1
ATOM 5321 C C . ARG B 1 291 ? 40.580 3.872 23.552 1.00 34.98 294 ARG B C 1
ATOM 5322 O O . ARG B 1 291 ? 39.762 4.649 24.055 1.00 35.80 294 ARG B O 1
ATOM 5330 N N . GLU B 1 292 ? 41.265 4.185 22.461 1.00 37.96 295 GLU B N 1
ATOM 5331 C CA . GLU B 1 292 ? 41.032 5.462 21.792 1.00 38.42 295 GLU B CA 1
ATOM 5332 C C . GLU B 1 292 ? 39.610 5.526 21.237 1.00 36.24 295 GLU B C 1
ATOM 5333 O O . GLU B 1 292 ? 38.971 6.576 21.252 1.00 34.86 295 GLU B O 1
ATOM 5339 N N . ARG B 1 293 ? 39.120 4.384 20.761 1.00 36.58 296 ARG B N 1
ATOM 5340 C CA . ARG B 1 293 ? 37.765 4.281 20.248 1.00 36.01 296 ARG B CA 1
ATOM 5341 C C . ARG B 1 293 ? 36.755 4.651 21.329 1.00 30.95 296 ARG B C 1
ATOM 5342 O O . ARG B 1 293 ? 35.871 5.468 21.106 1.00 32.57 296 ARG B O 1
ATOM 5350 N N . ALA B 1 294 ? 36.913 4.073 22.514 1.00 33.65 297 ALA B N 1
ATOM 5351 C CA . ALA B 1 294 ? 36.027 4.380 23.631 1.00 30.76 297 ALA B CA 1
ATOM 5352 C C . ALA B 1 294 ? 36.097 5.856 24.006 1.00 31.45 297 ALA B C 1
ATOM 5353 O O . ALA B 1 294 ? 35.066 6.482 24.278 1.00 30.43 297 ALA B O 1
ATOM 5355 N N . ARG B 1 295 ? 37.304 6.418 24.013 1.00 30.52 298 ARG B N 1
ATOM 5356 C CA . ARG B 1 295 ? 37.448 7.837 24.321 1.00 36.69 298 ARG B CA 1
ATOM 5357 C C . ARG B 1 295 ? 36.719 8.702 23.285 1.00 36.72 298 ARG B C 1
ATOM 5358 O O . ARG B 1 295 ? 36.001 9.633 23.648 1.00 34.49 298 ARG B O 1
ATOM 5366 N N . ARG B 1 296 ? 36.878 8.385 22.003 1.00 33.71 299 ARG B N 1
ATOM 5367 C CA . ARG B 1 296 ? 36.220 9.180 20.959 1.00 36.60 299 ARG B CA 1
ATOM 5368 C C . ARG B 1 296 ? 34.709 9.129 21.144 1.00 32.04 299 ARG B C 1
ATOM 5369 O O . ARG B 1 296 ? 34.017 10.139 21.031 1.00 29.13 299 ARG B O 1
ATOM 5377 N N . LEU B 1 297 ? 34.212 7.937 21.446 1.00 30.99 300 LEU B N 1
ATOM 5378 C CA . LEU B 1 297 ? 32.786 7.716 21.624 1.00 29.61 300 LEU B CA 1
ATOM 5379 C C . LEU B 1 297 ? 32.228 8.555 22.758 1.00 29.23 300 LEU B C 1
ATOM 5380 O O . LEU B 1 297 ? 31.246 9.269 22.592 1.00 27.35 300 LEU B O 1
ATOM 5385 N N . GLY B 1 298 ? 32.867 8.474 23.919 1.00 29.67 301 GLY B N 1
ATOM 5386 C CA . GLY B 1 298 ? 32.344 9.132 25.093 1.00 29.21 301 GLY B CA 1
ATOM 5387 C C . GLY B 1 298 ? 32.375 10.635 24.957 1.00 31.74 301 GLY B C 1
ATOM 5388 O O . GLY B 1 298 ? 31.438 11.331 25.369 1.00 33.59 301 GLY B O 1
ATOM 5389 N N . GLU B 1 299 ? 33.458 11.146 24.384 1.00 31.38 302 GLU B N 1
ATOM 5390 C CA . GLU B 1 299 ? 33.596 12.586 24.198 1.00 33.32 302 GLU B CA 1
ATOM 5391 C C . GLU B 1 299 ? 32.576 13.090 23.197 1.00 27.94 302 GLU B C 1
ATOM 5392 O O . GLU B 1 299 ? 31.998 14.153 23.372 1.00 30.88 302 GLU B O 1
ATOM 5398 N N . ALA B 1 300 ? 32.339 12.298 22.161 1.00 32.89 303 ALA B N 1
ATOM 5399 C CA . ALA B 1 300 ? 31.390 12.651 21.115 1.00 29.66 303 ALA B CA 1
ATOM 5400 C C . ALA B 1 300 ? 30.016 12.770 21.716 1.00 28.68 303 ALA B C 1
ATOM 5401 O O . ALA B 1 300 ? 29.161 13.484 21.201 1.00 33.24 303 ALA B O 1
ATOM 5403 N N . ILE B 1 301 ? 29.807 12.080 22.825 1.00 29.25 304 ILE B N 1
ATOM 5404 C CA . ILE B 1 301 ? 28.515 12.092 23.489 1.00 29.08 304 ILE B CA 1
ATOM 5405 C C . ILE B 1 301 ? 28.387 13.171 24.577 1.00 33.93 304 ILE B C 1
ATOM 5406 O O . ILE B 1 301 ? 27.432 13.952 24.602 1.00 33.02 304 ILE B O 1
ATOM 5411 N N . ILE B 1 302 ? 29.341 13.193 25.495 1.00 31.29 305 ILE B N 1
ATOM 5412 C CA . ILE B 1 302 ? 29.253 14.088 26.630 1.00 32.13 305 ILE B CA 1
ATOM 5413 C C . ILE B 1 302 ? 29.417 15.560 26.224 1.00 34.29 305 ILE B C 1
ATOM 5414 O O . ILE B 1 302 ? 28.638 16.420 26.628 1.00 33.21 305 ILE B O 1
ATOM 5419 N N . TYR B 1 303 ? 30.415 15.853 25.401 1.00 33.66 306 TYR B N 1
ATOM 5420 C CA . TYR B 1 303 ? 30.752 17.250 25.157 1.00 38.17 306 TYR B CA 1
ATOM 5421 C C . TYR B 1 303 ? 29.693 18.044 24.400 1.00 35.13 306 TYR B C 1
ATOM 5422 O O . TYR B 1 303 ? 29.329 19.133 24.854 1.00 37.15 306 TYR B O 1
ATOM 5431 N N . PRO B 1 304 ? 29.174 17.520 23.273 1.00 31.10 307 PRO B N 1
ATOM 5432 C CA . PRO B 1 304 ? 28.113 18.321 22.645 1.00 35.29 307 PRO B CA 1
ATOM 5433 C C . PRO B 1 304 ? 26.898 18.509 23.549 1.00 35.54 307 PRO B C 1
ATOM 5434 O O . PRO B 1 304 ? 26.227 19.539 23.514 1.00 38.34 307 PRO B O 1
ATOM 5438 N N . MET B 1 305 ? 26.617 17.508 24.366 1.00 34.53 308 MET B N 1
ATOM 5439 C CA . MET B 1 305 ? 25.435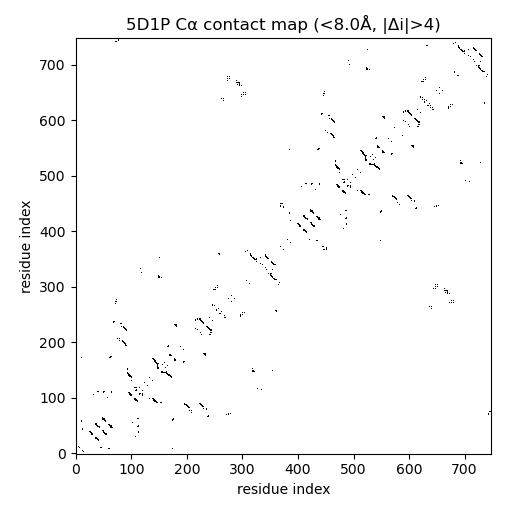 17.555 25.201 1.00 37.13 308 MET B CA 1
ATOM 5440 C C . MET B 1 305 ? 25.628 18.606 26.293 1.00 31.88 308 MET B C 1
ATOM 5441 O O . MET B 1 305 ? 24.726 19.371 26.615 1.00 34.09 308 MET B O 1
ATOM 5446 N N . LEU B 1 306 ? 26.832 18.647 26.840 1.00 35.55 309 LEU B N 1
ATOM 5447 C CA . LEU B 1 306 ? 27.168 19.574 27.904 1.00 35.68 309 LEU B CA 1
ATOM 5448 C C . LEU B 1 306 ? 27.156 20.997 27.388 1.00 37.35 309 LEU B C 1
ATOM 5449 O O . LEU B 1 306 ? 26.566 21.891 27.998 1.00 36.16 309 LEU B O 1
ATOM 5454 N N . GLU B 1 307 ? 27.803 21.191 26.246 1.00 34.47 310 GLU B N 1
ATOM 5455 C CA . GLU B 1 307 ? 27.882 22.498 25.624 1.00 35.30 310 GLU B CA 1
ATOM 5456 C C . GLU B 1 307 ? 26.481 23.008 25.342 1.00 37.10 310 GLU B C 1
ATOM 5457 O O . GLU B 1 307 ? 26.203 24.192 25.481 1.00 39.49 310 GLU B O 1
ATOM 5463 N N . ARG B 1 308 ? 25.590 22.103 24.957 1.00 33.22 311 ARG B N 1
ATOM 5464 C CA . ARG B 1 308 ? 24.253 22.498 24.567 1.00 30.34 311 ARG B CA 1
ATOM 5465 C C . ARG B 1 308 ? 23.415 22.875 25.768 1.00 39.31 311 ARG B C 1
ATOM 5466 O O . ARG B 1 308 ? 22.584 23.776 25.692 1.00 41.88 311 ARG B O 1
ATOM 5474 N N . ILE B 1 309 ? 23.616 22.173 26.879 1.00 40.17 312 ILE B N 1
ATOM 5475 C CA . ILE B 1 309 ? 22.862 22.478 28.085 1.00 37.03 312 ILE B CA 1
ATOM 5476 C C . ILE B 1 309 ? 23.326 23.824 28.632 1.00 38.40 312 ILE B C 1
ATOM 5477 O O . ILE B 1 309 ? 22.504 24.679 28.952 1.00 37.86 312 ILE B O 1
ATOM 5482 N N . LYS B 1 310 ? 24.642 23.998 28.734 1.00 38.60 313 LYS B N 1
ATOM 5483 C CA . LYS B 1 310 ? 25.229 25.297 29.047 1.00 39.93 313 LYS B CA 1
ATOM 5484 C C . LYS B 1 310 ? 24.601 26.415 28.231 1.00 41.44 313 LYS B C 1
ATOM 5485 O O . LYS B 1 310 ? 24.175 27.433 28.776 1.00 45.12 313 LYS B O 1
ATOM 5491 N N . SER B 1 311 ? 24.557 26.217 26.917 1.00 41.82 314 SER B N 1
ATOM 5492 C CA . SER B 1 311 ? 24.153 27.271 25.985 1.00 40.71 314 SER B CA 1
ATOM 5493 C C . SER B 1 311 ? 22.705 27.667 26.184 1.00 46.60 314 SER B C 1
ATOM 5494 O O . SER B 1 311 ? 22.361 28.849 26.118 1.00 48.31 314 SER B O 1
ATOM 5497 N N . ILE B 1 312 ? 21.853 26.674 26.424 1.00 44.90 315 ILE B N 1
ATOM 5498 C CA . ILE B 1 312 ? 20.431 26.924 26.651 1.00 44.00 315 ILE B CA 1
ATOM 5499 C C . ILE B 1 312 ? 20.244 27.496 28.046 1.00 42.65 315 ILE B C 1
ATOM 5500 O O . ILE B 1 312 ? 19.407 28.369 28.273 1.00 44.22 315 ILE B O 1
ATOM 5505 N N . SER B 1 313 ? 21.054 27.023 28.984 1.00 45.90 316 SER B N 1
ATOM 5506 C CA . SER B 1 313 ? 21.023 27.565 30.339 1.00 46.67 316 SER B CA 1
ATOM 5507 C C . SER B 1 313 ? 21.378 29.053 30.350 1.00 50.73 316 SER B C 1
ATOM 5508 O O . SER B 1 313 ? 21.007 29.785 31.272 1.00 49.02 316 SER B O 1
ATOM 5511 N N . ALA B 1 314 ? 22.102 29.502 29.331 1.00 44.99 317 ALA B N 1
ATOM 5512 C CA . ALA B 1 314 ? 22.507 30.903 29.277 1.00 46.81 317 ALA B CA 1
ATOM 5513 C C . ALA B 1 314 ? 21.548 31.711 28.414 1.00 42.01 317 ALA B C 1
ATOM 5514 O O . ALA B 1 314 ? 21.826 32.847 28.072 1.00 49.60 317 ALA B O 1
ATOM 5516 N N . GLY B 1 315 ? 20.407 31.120 28.080 1.00 41.42 318 GLY B N 1
ATOM 5517 C CA . GLY B 1 315 ? 19.362 31.835 27.378 1.00 35.50 318 GLY B CA 1
ATOM 5518 C C . GLY B 1 315 ? 19.284 31.587 25.878 1.00 53.24 318 GLY B C 1
ATOM 5519 O O . GLY B 1 315 ? 18.260 31.902 25.256 1.00 55.58 318 GLY B O 1
ATOM 5520 N N . GLU B 1 316 ? 20.348 31.039 25.288 1.00 45.50 319 GLU B N 1
ATOM 5521 C CA . GLU B 1 316 ? 20.340 30.718 23.859 1.00 47.03 319 GLU B CA 1
ATOM 5522 C C . GLU B 1 316 ? 19.355 29.610 23.511 1.00 45.41 319 GLU B C 1
ATOM 5523 O O . GLU B 1 316 ? 19.236 28.630 24.238 1.00 50.88 319 GLU B O 1
ATOM 5529 N N . ALA B 1 317 ? 18.666 29.768 22.388 1.00 43.49 320 ALA B N 1
ATOM 5530 C CA . ALA B 1 317 ? 17.866 28.701 21.811 1.00 37.90 320 ALA B CA 1
ATOM 5531 C C . ALA B 1 317 ? 18.777 27.731 21.052 1.00 45.19 320 ALA B C 1
ATOM 5532 O O . ALA B 1 317 ? 19.879 28.099 20.643 1.00 47.19 320 ALA B O 1
ATOM 5534 N N . ALA B 1 318 ? 18.339 26.488 20.872 1.00 39.93 321 ALA B N 1
ATOM 5535 C CA . ALA B 1 318 ? 19.161 25.541 20.135 1.00 43.96 321 ALA B CA 1
ATOM 5536 C C . ALA B 1 318 ? 18.965 25.765 18.644 1.00 43.83 321 ALA B C 1
ATOM 5537 O O . ALA B 1 318 ? 17.850 25.676 18.121 1.00 36.81 321 ALA B O 1
ATOM 5539 N N . TYR B 1 319 ? 20.050 26.084 17.958 1.00 44.79 322 TYR B N 1
ATOM 5540 C CA . TYR B 1 319 ? 19.957 26.210 16.524 1.00 44.16 322 TYR B CA 1
ATOM 5541 C C . TYR B 1 319 ? 21.233 25.791 15.825 1.00 44.80 322 TYR B C 1
ATOM 5542 O O . TYR B 1 319 ? 22.272 25.605 16.460 1.00 44.26 322 TYR B O 1
ATOM 5551 N N . GLU B 1 320 ? 21.127 25.653 14.506 1.00 40.40 323 GLU B N 1
ATOM 5552 C CA . GLU B 1 320 ? 22.256 25.316 13.646 1.00 43.12 323 GLU B CA 1
ATOM 5553 C C . GLU B 1 320 ? 22.379 26.293 12.472 1.00 39.67 323 GLU B C 1
ATOM 5554 O O . GLU B 1 320 ? 21.434 26.491 11.707 1.00 38.20 323 GLU B O 1
ATOM 5560 N N . ASP B 1 321 ? 23.545 26.906 12.337 1.00 44.37 324 ASP B N 1
ATOM 5561 C CA . ASP B 1 321 ? 23.809 27.794 11.217 1.00 39.20 324 ASP B CA 1
ATOM 5562 C C . ASP B 1 321 ? 24.648 27.080 10.179 1.00 44.47 324 ASP B C 1
ATOM 5563 O O . ASP B 1 321 ? 25.569 26.342 10.526 1.00 51.56 324 ASP B O 1
ATOM 5568 N N . THR B 1 322 ? 24.323 27.287 8.905 1.00 42.95 325 THR B N 1
ATOM 5569 C CA . THR B 1 322 ? 25.231 26.938 7.816 1.00 39.28 325 THR B CA 1
ATOM 5570 C C . THR B 1 322 ? 25.292 28.117 6.817 1.00 38.76 325 THR B C 1
ATOM 5571 O O . THR B 1 322 ? 24.315 28.847 6.621 1.00 37.01 325 THR B O 1
ATOM 5575 N N . VAL B 1 323 ? 26.455 28.336 6.220 1.00 36.58 326 VAL B N 1
ATOM 5576 C CA . VAL B 1 323 ? 26.584 29.406 5.247 1.00 41.44 326 VAL B CA 1
ATOM 5577 C C . VAL B 1 323 ? 26.630 28.798 3.851 1.00 41.33 326 VAL B C 1
ATOM 5578 O O . VAL B 1 323 ? 27.300 27.798 3.629 1.00 40.55 326 VAL B O 1
ATOM 5582 N N . ILE B 1 324 ? 25.881 29.386 2.926 1.00 37.27 327 ILE B N 1
ATOM 5583 C CA . ILE B 1 324 ? 25.884 28.947 1.543 1.00 36.67 327 ILE B CA 1
ATOM 5584 C C . ILE B 1 324 ? 26.129 30.110 0.598 1.00 39.48 327 ILE B C 1
ATOM 5585 O O . ILE B 1 324 ? 25.676 31.229 0.841 1.00 37.79 327 ILE B O 1
ATOM 5590 N N . ASP B 1 325 ? 26.856 29.837 -0.477 1.00 37.31 328 ASP B N 1
ATOM 5591 C CA . ASP B 1 325 ? 26.993 30.766 -1.591 1.00 41.29 328 ASP B CA 1
ATOM 5592 C C . ASP B 1 325 ? 25.700 30.852 -2.383 1.00 39.16 328 ASP B C 1
ATOM 5593 O O . ASP B 1 325 ? 25.257 29.867 -2.953 1.00 39.18 328 ASP B O 1
ATOM 5598 N N . VAL B 1 326 ? 25.085 32.023 -2.420 1.00 39.33 329 VAL B N 1
ATOM 5599 C CA . VAL B 1 326 ? 23.892 32.179 -3.230 1.00 37.99 329 VAL B CA 1
ATOM 5600 C C . VAL B 1 326 ? 24.081 33.301 -4.246 1.00 41.87 329 VAL B C 1
ATOM 5601 O O . VAL B 1 326 ? 24.966 34.158 -4.087 1.00 36.88 329 VAL B O 1
ATOM 5605 N N . GLU B 1 327 ? 23.245 33.276 -5.282 1.00 40.24 330 GLU B N 1
ATOM 5606 C CA . GLU B 1 327 ? 23.278 34.261 -6.358 1.00 45.53 330 GLU B CA 1
ATOM 5607 C C . GLU B 1 327 ? 22.988 35.675 -5.859 1.00 44.06 330 GLU B C 1
ATOM 5608 O O . GLU B 1 327 ? 23.659 36.631 -6.236 1.00 43.58 330 GLU B O 1
ATOM 5614 N N . ASP B 1 328 ? 21.974 35.802 -5.016 1.00 40.00 331 ASP B N 1
ATOM 5615 C CA . ASP B 1 328 ? 21.656 37.077 -4.407 1.00 40.94 331 ASP B CA 1
ATOM 5616 C C . ASP B 1 328 ? 20.833 36.834 -3.144 1.00 41.14 331 ASP B C 1
ATOM 5617 O O . ASP B 1 328 ? 20.605 35.692 -2.757 1.00 42.76 331 ASP B O 1
ATOM 5622 N N . ARG B 1 329 ? 20.395 37.906 -2.502 1.00 37.64 332 ARG B N 1
ATOM 5623 C CA . ARG B 1 329 ? 19.520 37.796 -1.344 1.00 41.97 332 ARG B CA 1
ATOM 5624 C C . ARG B 1 329 ? 18.205 37.122 -1.712 1.00 41.19 332 ARG B C 1
ATOM 5625 O O . ARG B 1 329 ? 17.643 36.377 -0.918 1.00 40.09 332 ARG B O 1
ATOM 5633 N N . GLU B 1 330 ? 17.714 37.393 -2.917 1.00 41.69 333 GLU B N 1
ATOM 5634 C CA . GLU B 1 330 ? 16.467 36.793 -3.374 1.00 42.78 333 GLU B CA 1
ATOM 5635 C C . GLU B 1 330 ? 16.586 35.276 -3.361 1.00 40.95 333 GLU B C 1
ATOM 5636 O O . GLU B 1 330 ? 15.721 34.589 -2.823 1.00 41.93 333 GLU B O 1
ATOM 5642 N N . ALA B 1 331 ? 17.683 34.772 -3.917 1.00 33.30 334 ALA B N 1
ATOM 5643 C CA . ALA B 1 331 ? 17.968 33.336 -3.963 1.00 39.84 334 ALA B CA 1
ATOM 5644 C C . ALA B 1 331 ? 17.970 32.722 -2.562 1.00 36.94 334 ALA B C 1
ATOM 5645 O O . ALA B 1 331 ? 17.345 31.694 -2.329 1.00 36.46 334 ALA B O 1
ATOM 5647 N N . ALA B 1 332 ? 18.677 33.374 -1.646 1.00 36.33 335 ALA B N 1
ATOM 5648 C CA . ALA B 1 332 ? 18.648 33.044 -0.228 1.00 36.71 335 ALA B CA 1
ATOM 5649 C C . ALA B 1 332 ? 17.232 33.005 0.331 1.00 37.91 335 ALA B C 1
ATOM 5650 O O . ALA B 1 332 ? 16.829 32.039 0.987 1.00 39.58 335 ALA B O 1
ATOM 5652 N N . GLU B 1 333 ? 16.478 34.066 0.095 1.00 39.17 336 GLU B N 1
ATOM 5653 C CA . GLU B 1 333 ? 15.132 34.149 0.652 1.00 43.76 336 GLU B CA 1
ATOM 5654 C C . GLU B 1 333 ? 14.219 33.094 0.020 1.00 38.36 336 GLU B C 1
ATOM 5655 O O . GLU B 1 333 ? 13.297 32.592 0.673 1.00 39.98 336 GLU B O 1
ATOM 5661 N N . GLU B 1 334 ? 14.488 32.739 -1.234 1.00 36.71 337 GLU B N 1
ATOM 5662 C CA . GLU B 1 334 ? 13.758 31.653 -1.895 1.00 38.36 337 GLU B CA 1
ATOM 5663 C C . GLU B 1 334 ? 14.042 30.300 -1.228 1.00 37.46 337 GLU B C 1
ATOM 5664 O O . GLU B 1 334 ? 13.159 29.446 -1.095 1.00 39.17 337 GLU B O 1
ATOM 5670 N N . PHE B 1 335 ? 15.286 30.099 -0.813 1.00 37.27 338 PHE B N 1
ATOM 5671 C CA . PHE B 1 335 ? 15.667 28.825 -0.247 1.00 34.65 338 PHE B CA 1
ATOM 5672 C C . PHE B 1 335 ? 15.052 28.640 1.123 1.00 38.54 338 PHE B C 1
ATOM 5673 O O . PHE B 1 335 ? 14.696 27.522 1.496 1.00 39.73 338 PHE B O 1
ATOM 5681 N N . ILE B 1 336 ? 14.927 29.733 1.874 1.00 38.46 339 ILE B N 1
ATOM 5682 C CA . ILE B 1 336 ? 14.247 29.676 3.161 1.00 39.16 339 ILE B CA 1
ATOM 5683 C C . ILE B 1 336 ? 12.788 29.283 2.960 1.00 39.53 339 ILE B C 1
ATOM 5684 O O . ILE B 1 336 ? 12.315 28.349 3.615 1.00 36.90 339 ILE B O 1
ATOM 5689 N N . ARG B 1 337 ? 12.086 29.961 2.048 1.00 34.39 340 ARG B N 1
ATOM 5690 C CA . ARG B 1 337 ? 10.663 29.652 1.806 1.00 40.55 340 ARG B CA 1
ATOM 5691 C C . ARG B 1 337 ? 10.472 28.174 1.489 1.00 38.32 340 ARG B C 1
ATOM 5692 O O . ARG B 1 337 ? 9.514 27.550 1.931 1.00 40.92 340 ARG B O 1
ATOM 5700 N N . HIS B 1 338 ? 11.413 27.620 0.740 1.00 41.35 341 HIS B N 1
ATOM 5701 C CA . HIS B 1 338 ? 11.398 26.207 0.400 1.00 39.77 341 HIS B CA 1
ATOM 5702 C C . HIS B 1 338 ? 11.520 25.334 1.646 1.00 40.60 341 HIS B C 1
ATOM 5703 O O . HIS B 1 338 ? 10.812 24.339 1.795 1.00 39.40 341 HIS B O 1
ATOM 5710 N N . LEU B 1 339 ? 12.439 25.702 2.533 1.00 40.30 342 LEU B N 1
ATOM 5711 C CA . LEU B 1 339 ? 12.653 24.937 3.746 1.00 36.61 342 LEU B CA 1
ATOM 5712 C C . LEU B 1 339 ? 11.389 24.974 4.582 1.00 43.47 342 LEU B C 1
ATOM 5713 O O . LEU B 1 339 ? 10.957 23.945 5.115 1.00 42.99 342 LEU B O 1
ATOM 5718 N N . VAL B 1 340 ? 10.786 26.156 4.674 1.00 39.53 343 VAL B N 1
ATOM 5719 C CA . VAL B 1 340 ? 9.611 26.322 5.515 1.00 44.31 343 VAL B CA 1
ATOM 5720 C C . VAL B 1 340 ? 8.451 25.477 5.004 1.00 44.36 343 VAL B C 1
ATOM 5721 O O . VAL B 1 340 ? 7.747 24.842 5.799 1.00 40.10 343 VAL B O 1
ATOM 5725 N N . ARG B 1 341 ? 8.251 25.437 3.685 1.00 40.62 344 ARG B N 1
ATOM 5726 C CA . ARG B 1 341 ? 7.096 24.699 3.189 1.00 43.42 344 ARG B CA 1
ATOM 5727 C C . ARG B 1 341 ? 7.353 23.191 3.208 1.00 46.20 344 ARG B C 1
ATOM 5728 O O . ARG B 1 341 ? 6.447 22.402 2.939 1.00 46.53 344 ARG B O 1
ATOM 5736 N N . LEU B 1 342 ? 8.569 22.788 3.572 1.00 42.73 345 LEU B N 1
ATOM 5737 C CA . LEU B 1 342 ? 8.829 21.382 3.878 1.00 42.54 345 LEU B CA 1
ATOM 5738 C C . LEU B 1 342 ? 8.691 21.127 5.375 1.00 44.66 345 LEU B C 1
ATOM 5739 O O . LEU B 1 342 ? 8.826 19.990 5.830 1.00 40.99 345 LEU B O 1
ATOM 5744 N N . GLY B 1 343 ? 8.422 22.180 6.145 1.00 41.62 346 GLY B N 1
ATOM 5745 C CA . GLY B 1 343 ? 8.180 22.002 7.566 1.00 42.67 346 GLY B CA 1
ATOM 5746 C C . GLY B 1 343 ? 9.409 22.242 8.423 1.00 47.55 346 GLY B C 1
ATOM 5747 O O . GLY B 1 343 ? 9.391 22.047 9.641 1.00 49.74 346 GLY B O 1
ATOM 5748 N N . VAL B 1 344 ? 10.488 22.675 7.787 1.00 41.15 347 VAL B N 1
ATOM 5749 C CA . VAL B 1 344 ? 11.692 23.036 8.517 1.00 40.72 347 VAL B CA 1
ATOM 5750 C C . VAL B 1 344 ? 11.534 24.398 9.183 1.00 42.55 347 VAL B C 1
ATOM 5751 O O . VAL B 1 344 ? 11.054 25.342 8.566 1.00 41.87 347 VAL B O 1
ATOM 5755 N N . SER B 1 345 ? 11.952 24.507 10.436 1.00 40.14 348 SER B N 1
ATOM 5756 C CA . SER B 1 345 ? 11.935 25.789 11.123 1.00 40.43 348 SER B CA 1
ATOM 5757 C C . SER B 1 345 ? 13.238 26.551 10.867 1.00 42.28 348 SER B C 1
ATOM 5758 O O . SER B 1 345 ? 14.217 26.406 11.598 1.00 42.77 348 SER B O 1
ATOM 5761 N N . ALA B 1 346 ? 13.247 27.366 9.817 1.00 46.17 349 ALA B N 1
ATOM 5762 C CA . ALA B 1 346 ? 14.475 28.019 9.369 1.00 41.77 349 ALA B CA 1
ATOM 5763 C C . ALA B 1 346 ? 14.257 29.497 9.096 1.00 38.29 349 ALA B C 1
ATOM 5764 O O . ALA B 1 346 ? 13.147 29.914 8.781 1.00 39.09 349 ALA B O 1
ATOM 5766 N N . THR B 1 347 ? 15.316 30.289 9.223 1.00 35.44 350 THR B N 1
ATOM 5767 C CA . THR B 1 347 ? 15.259 31.699 8.851 1.00 36.42 350 THR B CA 1
ATOM 5768 C C . THR B 1 347 ? 16.564 32.113 8.235 1.00 40.37 350 THR B C 1
ATOM 5769 O O . THR B 1 347 ? 17.587 31.435 8.401 1.00 36.71 350 THR B O 1
ATOM 5773 N N . LEU B 1 348 ? 16.524 33.244 7.537 1.00 38.35 351 LEU B N 1
ATOM 5774 C CA . LEU B 1 348 ? 17.734 33.844 7.035 1.00 38.46 351 LEU B CA 1
ATOM 5775 C C . LEU B 1 348 ? 18.291 34.677 8.169 1.00 39.45 351 LEU B C 1
ATOM 5776 O O . LEU B 1 348 ? 17.808 35.770 8.452 1.00 45.24 351 LEU B O 1
ATOM 5781 N N . ALA B 1 349 ? 19.292 34.125 8.840 1.00 37.30 352 ALA B N 1
ATOM 5782 C CA . ALA B 1 349 ? 19.892 34.763 9.995 1.00 37.70 352 ALA B CA 1
ATOM 5783 C C . ALA B 1 349 ? 20.772 35.938 9.580 1.00 44.39 352 ALA B C 1
ATOM 5784 O O . ALA B 1 349 ? 20.970 36.874 10.356 1.00 36.20 352 ALA B O 1
ATOM 5786 N N . ASP B 1 350 ? 21.309 35.872 8.362 1.00 40.01 353 ASP B N 1
ATOM 5787 C CA . ASP B 1 350 ? 22.205 36.906 7.852 1.00 39.90 353 ASP B CA 1
ATOM 5788 C C . ASP B 1 350 ? 22.513 36.731 6.362 1.00 43.31 353 ASP B C 1
ATOM 5789 O O . ASP B 1 350 ? 22.608 35.613 5.862 1.00 44.95 353 ASP B O 1
ATOM 5794 N N . TYR B 1 351 ? 22.662 37.847 5.659 1.00 41.81 354 TYR B N 1
ATOM 5795 C CA . TYR B 1 351 ? 23.076 37.826 4.271 1.00 44.51 354 TYR B CA 1
ATOM 5796 C C . TYR B 1 351 ? 24.132 38.903 4.042 1.00 45.10 354 TYR B C 1
ATOM 5797 O O . TYR B 1 351 ? 23.910 40.068 4.370 1.00 47.58 354 TYR B O 1
ATOM 5806 N N . ARG B 1 352 ? 25.272 38.506 3.478 1.00 44.53 355 ARG B N 1
ATOM 5807 C CA . ARG B 1 352 ? 26.362 39.425 3.126 1.00 45.05 355 ARG B CA 1
ATOM 5808 C C . ARG B 1 352 ? 27.045 38.986 1.836 1.00 46.74 355 ARG B C 1
ATOM 5809 O O . ARG B 1 352 ? 27.574 37.878 1.757 1.00 47.68 355 ARG B O 1
ATOM 5817 N N . ASP B 1 353 ? 27.022 39.853 0.832 1.00 48.40 356 ASP B N 1
ATOM 5818 C CA . ASP B 1 353 ? 27.828 39.672 -0.370 1.00 51.86 356 ASP B CA 1
ATOM 5819 C C . ASP B 1 353 ? 27.733 38.255 -0.952 1.00 48.95 356 ASP B C 1
ATOM 5820 O O . ASP B 1 353 ? 28.744 37.591 -1.175 1.00 47.96 356 ASP B O 1
ATOM 5825 N N . GLY B 1 354 ? 26.508 37.801 -1.182 1.00 46.26 357 GLY B N 1
ATOM 5826 C CA . GLY B 1 354 ? 26.278 36.496 -1.775 1.00 47.54 357 GLY B CA 1
ATOM 5827 C C . GLY B 1 354 ? 26.352 35.324 -0.811 1.00 43.73 357 GLY B C 1
ATOM 5828 O O . GLY B 1 354 ? 26.220 34.184 -1.230 1.00 47.90 357 GLY B O 1
ATOM 5829 N N . ARG B 1 355 ? 26.572 35.592 0.475 1.00 46.11 358 ARG B N 1
ATOM 5830 C CA . ARG B 1 355 ? 26.684 34.514 1.456 1.00 44.10 358 ARG B CA 1
ATOM 5831 C C . ARG B 1 355 ? 25.531 34.551 2.442 1.00 42.09 358 ARG B C 1
ATOM 5832 O O . ARG B 1 355 ? 25.376 35.502 3.201 1.00 40.23 358 ARG B O 1
ATOM 5840 N N . ALA B 1 356 ? 24.710 33.506 2.401 1.00 43.53 359 ALA B N 1
ATOM 5841 C CA . ALA B 1 356 ? 23.529 33.424 3.245 1.00 38.98 359 ALA B CA 1
ATOM 5842 C C . ALA B 1 356 ? 23.778 32.552 4.477 1.00 39.93 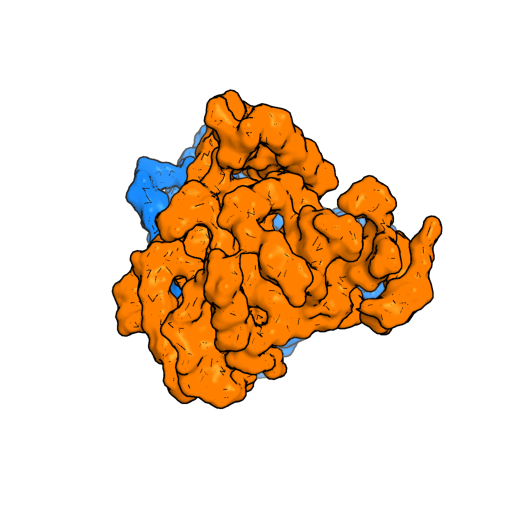359 ALA B C 1
ATOM 5843 O O . ALA B 1 356 ? 24.257 31.429 4.376 1.00 36.64 359 ALA B O 1
ATOM 5845 N N . THR B 1 357 ? 23.465 33.079 5.651 1.00 39.29 360 THR B N 1
ATOM 5846 C CA . THR B 1 357 ? 23.494 32.250 6.842 1.00 36.23 360 THR B CA 1
ATOM 5847 C C . THR B 1 357 ? 22.104 31.681 7.085 1.00 37.94 360 THR B C 1
ATOM 5848 O O . THR B 1 357 ? 21.168 32.404 7.417 1.00 38.08 360 THR B O 1
ATOM 5852 N N . ILE B 1 358 ? 21.980 30.376 6.875 1.00 37.16 361 ILE B N 1
ATOM 5853 C CA . ILE B 1 358 ? 20.733 29.660 7.067 1.00 33.68 361 ILE B CA 1
ATOM 5854 C C . ILE B 1 358 ? 20.687 29.104 8.491 1.00 39.99 361 ILE B C 1
ATOM 5855 O O . ILE B 1 358 ? 21.572 28.363 8.897 1.00 37.82 361 ILE B O 1
ATOM 5860 N N . ARG B 1 359 ? 19.671 29.483 9.258 1.00 42.88 362 ARG B N 1
ATOM 5861 C CA . ARG B 1 359 ? 19.592 29.070 10.652 1.00 38.73 362 ARG B CA 1
ATOM 5862 C C . ARG B 1 359 ? 18.450 28.109 10.852 1.00 38.99 362 ARG B C 1
ATOM 5863 O O . ARG B 1 359 ? 17.305 28.454 10.576 1.00 42.06 362 ARG B O 1
ATOM 5871 N N . ARG B 1 360 ? 18.766 26.901 11.310 1.00 35.92 363 ARG B N 1
ATOM 5872 C CA . ARG B 1 360 ? 17.748 25.922 11.660 1.00 40.81 363 ARG B CA 1
ATOM 5873 C C . ARG B 1 360 ? 17.473 25.924 13.151 1.00 39.44 363 ARG B C 1
ATOM 5874 O O . ARG B 1 360 ? 18.395 25.847 13.949 1.00 40.26 363 ARG B O 1
ATOM 5882 N N . PHE B 1 361 ? 16.203 25.984 13.521 1.00 40.54 364 PHE B N 1
ATOM 5883 C CA . PHE B 1 361 ? 15.824 25.873 14.916 1.00 41.02 364 PHE B CA 1
ATOM 5884 C C . PHE B 1 361 ? 15.396 24.455 15.262 1.00 42.90 364 PHE B C 1
ATOM 5885 O O . PHE B 1 361 ? 14.843 23.733 14.433 1.00 45.49 364 PHE B O 1
ATOM 5893 N N . TYR B 1 362 ? 15.681 24.068 16.500 1.00 47.25 365 TYR B N 1
ATOM 5894 C CA . TYR B 1 362 ? 15.334 22.760 17.028 1.00 40.14 365 TYR B CA 1
ATOM 5895 C C . TYR B 1 362 ? 14.611 22.933 18.348 1.00 46.20 365 TYR B C 1
ATOM 5896 O O . TYR B 1 362 ? 15.226 22.893 19.421 1.00 45.02 365 TYR B O 1
ATOM 5905 N N . GLN B 1 363 ? 13.304 23.138 18.256 1.00 47.07 366 GLN B N 1
ATOM 5906 C CA . GLN B 1 363 ? 12.511 23.534 19.403 1.00 51.69 366 GLN B CA 1
ATOM 5907 C C . GLN B 1 363 ? 12.382 22.417 20.421 1.00 48.28 366 GLN B C 1
ATOM 5908 O O . GLN B 1 363 ? 12.319 22.666 21.626 1.00 38.10 366 GLN B O 1
ATOM 5914 N N . SER B 1 364 ? 12.346 21.188 19.921 1.00 43.91 367 SER B N 1
ATOM 5915 C CA . SER B 1 364 ? 12.229 20.023 20.775 1.00 42.27 367 SER B CA 1
ATOM 5916 C C . SER B 1 364 ? 13.377 20.009 21.796 1.00 40.33 367 SER B C 1
ATOM 5917 O O . SER B 1 364 ? 13.147 19.892 22.996 1.00 38.57 367 SER B O 1
ATOM 5920 N N . THR B 1 365 ? 14.604 20.166 21.320 1.00 40.72 368 THR B N 1
ATOM 5921 C CA . THR B 1 365 ? 15.767 20.231 22.204 1.00 38.60 368 THR B CA 1
ATOM 5922 C C . THR B 1 365 ? 15.709 21.443 23.134 1.00 39.89 368 THR B C 1
ATOM 5923 O O . THR B 1 365 ? 16.052 21.350 24.310 1.00 42.17 368 THR B O 1
ATOM 5927 N N . THR B 1 366 ? 15.278 22.584 22.607 1.00 39.27 369 THR B N 1
ATOM 5928 C CA . THR B 1 366 ? 15.220 23.813 23.400 1.00 43.55 369 THR B CA 1
ATOM 5929 C C . THR B 1 366 ? 14.184 23.697 24.534 1.00 40.16 369 THR B C 1
ATOM 5930 O O . THR B 1 366 ? 14.493 23.944 25.700 1.00 35.79 369 THR B O 1
ATOM 5934 N N . ASP B 1 367 ? 12.972 23.293 24.174 1.00 34.95 370 ASP B N 1
ATOM 5935 C CA . ASP B 1 367 ? 11.876 23.172 25.112 1.00 38.77 370 ASP B CA 1
ATOM 5936 C C . ASP B 1 367 ? 12.093 22.108 26.190 1.00 42.02 370 ASP B C 1
ATOM 5937 O O . ASP B 1 367 ? 11.825 22.361 27.363 1.00 35.38 370 ASP B O 1
ATOM 5942 N N . ARG B 1 368 ? 12.577 20.926 25.808 1.00 41.08 371 ARG B N 1
ATOM 5943 C CA . ARG B 1 368 ? 12.788 19.886 26.804 1.00 38.03 371 ARG B CA 1
ATOM 5944 C C . ARG B 1 368 ? 13.956 20.210 27.739 1.00 38.85 371 ARG B C 1
ATOM 5945 O O . ARG B 1 368 ? 13.822 20.083 28.955 1.00 41.17 371 ARG B O 1
ATOM 5953 N N . ILE B 1 369 ? 15.081 20.664 27.202 1.00 37.31 372 ILE B N 1
ATOM 5954 C CA . ILE B 1 369 ? 16.199 21.037 28.071 1.00 36.36 372 ILE B CA 1
ATOM 5955 C C . ILE B 1 369 ? 15.804 22.212 28.966 1.00 41.36 372 ILE B C 1
ATOM 5956 O O . ILE B 1 369 ? 16.187 22.264 30.138 1.00 41.55 372 ILE B O 1
ATOM 5961 N N . ASN B 1 370 ? 15.002 23.129 28.424 1.00 39.64 373 ASN B N 1
ATOM 5962 C CA . ASN B 1 370 ? 14.432 24.217 29.218 1.00 41.77 373 ASN B CA 1
ATOM 5963 C C . ASN B 1 370 ? 13.518 23.735 30.329 1.00 41.12 373 ASN B C 1
ATOM 5964 O O . ASN B 1 370 ? 13.557 24.282 31.434 1.00 37.46 373 ASN B O 1
ATOM 5969 N N . ASN B 1 371 ? 12.678 22.744 30.029 1.00 36.51 374 ASN B N 1
ATOM 5970 C CA . ASN B 1 371 ? 11.768 22.236 31.033 1.00 41.56 374 ASN B CA 1
ATOM 5971 C C . ASN B 1 371 ? 12.576 21.719 32.215 1.00 40.36 374 ASN B C 1
ATOM 5972 O O . ASN B 1 371 ? 12.374 22.156 33.346 1.00 42.60 374 ASN B O 1
ATOM 5977 N N . TYR B 1 372 ? 13.529 20.837 31.941 1.00 39.25 375 TYR B N 1
ATOM 5978 C CA . TYR B 1 372 ? 14.378 20.293 32.996 1.00 39.07 375 TYR B CA 1
ATOM 5979 C C . TYR B 1 372 ? 15.110 21.392 33.750 1.00 38.00 375 TYR B C 1
ATOM 5980 O O . TYR B 1 372 ? 15.232 21.323 34.982 1.00 35.36 375 TYR B O 1
ATOM 5989 N N . LEU B 1 373 ? 15.574 22.411 33.025 1.00 35.01 376 LEU B N 1
ATOM 5990 C CA . LEU B 1 373 ? 16.346 23.491 33.648 1.00 35.71 376 LEU B CA 1
ATOM 5991 C C . LEU B 1 373 ? 15.498 24.347 34.580 1.00 37.44 376 LEU B C 1
ATOM 5992 O O . LEU B 1 373 ? 16.021 25.009 35.481 1.00 33.63 376 LEU B O 1
ATOM 5997 N N . LYS B 1 374 ? 14.190 24.344 34.351 1.00 36.80 377 LYS B N 1
ATOM 5998 C CA . LYS B 1 374 ? 13.284 25.155 35.149 1.00 39.34 377 LYS B CA 1
ATOM 5999 C C . LYS B 1 374 ? 12.726 24.332 36.300 1.00 43.02 377 LYS B C 1
ATOM 6000 O O . LYS B 1 374 ? 11.826 24.780 37.014 1.00 41.90 377 LYS B O 1
ATOM 6006 N N . GLY B 1 375 ? 13.241 23.112 36.458 1.00 40.62 378 GLY B N 1
ATOM 6007 C CA . GLY B 1 375 ? 12.846 22.267 37.568 1.00 40.22 378 GLY B CA 1
ATOM 6008 C C . GLY B 1 375 ? 11.730 21.291 37.246 1.00 43.10 378 GLY B C 1
ATOM 6009 O O . GLY B 1 375 ? 11.148 20.705 38.150 1.00 42.66 378 GLY B O 1
ATOM 6010 N N . GLY B 1 376 ? 11.429 21.112 35.963 1.00 41.57 379 GLY B N 1
ATOM 6011 C CA . GLY B 1 376 ? 10.445 20.125 35.557 1.00 40.42 379 GLY B CA 1
ATOM 6012 C C . GLY B 1 376 ? 10.980 18.722 35.784 1.00 42.38 379 GLY B C 1
ATOM 6013 O O . GLY B 1 376 ? 12.196 18.501 35.766 1.00 37.96 379 GLY B O 1
ATOM 6014 N N . LEU B 1 377 ? 10.072 17.769 35.970 1.00 38.41 380 LEU B N 1
ATOM 6015 C CA . LEU B 1 377 ? 10.443 16.406 36.347 1.00 36.48 380 LEU B CA 1
ATOM 6016 C C . LEU B 1 377 ? 10.613 15.496 35.137 1.00 43.11 380 LEU B C 1
ATOM 6017 O O . LEU B 1 377 ? 9.846 15.581 34.175 1.00 42.76 380 LEU B O 1
ATOM 6022 N N . TYR B 1 378 ? 11.615 14.619 35.192 1.00 41.91 381 TYR B N 1
ATOM 6023 C CA . TYR B 1 378 ? 11.900 13.725 34.068 1.00 47.82 381 TYR B CA 1
ATOM 6024 C C . TYR B 1 378 ? 10.677 12.903 33.671 1.00 50.53 381 TYR B C 1
ATOM 6025 O O . TYR B 1 378 ? 10.043 12.255 34.506 1.00 48.96 381 TYR B O 1
#

CATH classification: 3.10.450.740 (+2 more: 3.30.1490.70, 3.30.470.30)

Organism: Methanothermobacter thermautotrophicus (strain ATCC 29096 / DSM 1053 / JCM 10044 / NBRC 100330 / Delta H) (NCBI:txid187420)

InterPro domains:
  IPR001072 RNA ligase, Pab1020 family [PR01048] (46-60)
  IPR001072 RNA ligase, Pab1020 family [PR01048] (70-88)
  IPR001072 RNA ligase, Pab1020 family [PR01048] (92-105)
  IPR001072 RNA ligase, Pab1020 family [PR01048] (114-129)
  IPR001072 RNA ligase, Pab1020 family [PR01048] (145-160)
  IPR001072 RNA ligase, Pab1020 family [PR01048] (170-191)
  IPR001072 RNA ligase, Pab1020 family [PR01048] (226-239)
  IPR001072 RNA ligase, Pab1020 family [PR01048] (244-257)
  IPR001072 RNA ligase, Pab1020 family [PR01048] (268-286)
  IPR001072 RNA ligase, Pab1020 family [PR01048] (299-313)
  IPR001072 RNA ligase, Pab1020 family [PR01048] (358-378)
  IPR001072 RNA ligase, Pab1020 family [TIGR01209] (14-381)
  IPR001072 RNA ligase, Pab1020 family [cd07894] (43-381)
  IPR021122 RNA ligase domain, REL/Rln2 [PF09414] (91-248)
  IPR041596 RNA ligase Pab1020, C-terminal domain [PF18330] (259-379)

Nearest PDB structures (foldseek):
  5d1o-assembly1_A  TM=1.002E+00  e=4.105E-72  Methanothermobacter thermautotrophicus str. Delta H
  5d1p-assembly1_B  TM=9.927E-01  e=1.974E-71  Methanothermobacter thermautotrophicus str. Delta H
  8ucg-assembly1_B  TM=9.341E-01  e=3.064E-35  Palaeococcus pacificus DY20341
  8ucf-assembly1_A  TM=9.157E-01  e=2.589E-35  Palaeococcus pacificus DY20341
  2vug-assembly1_B  TM=9.103E-01  e=2.424E-32  Pyrococcus abyssi GE5

Foldseek 3Di:
DDPLVLCCVLAVADSVVVVVQVVDFWDWDQDDPGWIKIFGCPDDVVAHALWMWTPDPHIWIPGADDDAAADLALPPVLVVFADFKKWKFFAFAFKWKWAQDPVRDIFIAGRRNDTFLQVSVVCVVADPCNVVCVVVRFKIFIKGKAAQLHPPTHDHDPVAPRIHIATQWIAGISVRHTAFRVVVCVSCVVRPHHHTDIPDMGTSVCVSVVQLVVLVVCQVVLGFGIKMAHRRRPGGIYTATHLSNLLVVQLVCLLLVQLDPNPVVVVSVVSLVSCCVPRPPDPVSVVVSVVSNVCSNPVSNVVSLVCLLVPDFDKDKRKHFAPDVVRVVVSVVVCVVVVWQWDFPDDDDRITIIMTGSVRSSVVSVCVVVPHDD/DDPLVVVCVLAVADSVQCVVCCVPDQDWAAPPHNWTKTAGCCAGVVAHALWMWTPDPDTWIPGADDDAAADLALPPVLVVFADFKKWKFFAPAFKWKWAQDPVRDIFIATRRNDGQPQVSVVCVVQDDCDVVCVVVRFKIFIWGKAAQQGPPDYDHDPVAPRIHIATAWIAGISPRDTAFRVVVVVSCVVRPHHHGDIPDMGTSVCRSVVQLVVLVVCQVVLGFGIKMAHRRNPTGIYTATHLSNLLVQLLVCLLQCQQDDVPVPVVSVVSLVSCCVHRPPDVVSVVVSVVSSVCSRPVSNVVNLVCLLVPDFRKDKHKHQAPAVVRVVVSQVVCVVVPWQWDQPDDDDRITIIMTGRVSSNVVSVCVSVPHDD

Radius of gyration: 31.34 Å; Cα contacts (8 Å, |Δi|>4): 1513; chains: 2; bounding box: 64×69×94 Å

Secondary structure (DSSP, 8-state):
---HHHHHHHH---HHHHHHHHTTTEEEEE-SSS-EEEEESS-BTTBPTT-EEEESSSEEEEPPPPP-EE-S-STTHHHHH-BSEEEEE---SEEEEEEE-TTS-EEEE-TTSPBPHHHHHHHHHH---HHHHHH-TTEEEEEEEEBTT-SSS-B--TTT-SSEEEEEEEEETTT-PBPPHHHHHHHHHHTTPPBPPEEEEEEHHHHHHHHHHHHHHHHHHT--EEEEE-TTSSS--EEEE-HHHHHHHHHHHTTSTTSS-STTHHHHHHHHHHHHHHH--SHHHHHHHHHHHHHHHHHHHHHHHHHHHTTPPPEEEEEEE-SSHHHHHHHHHHHHHTT--EEEEEEETTEEEEEEE-HHHHHHHHHHHTT---/---HHHHHHHH---HHHHHHHHTTSSEEEE-SSS-EEEE-SS-BTTBPTT-EEEESSSEEEEPPPPP-EE-S-STTHHHHH--SEEEEE---SEEEEEEE-TTS-EEEE-TTSPBPHHHHHHHHHH---HHHHHH-TTEEEEEEEESSS-SS-----GGGTTSEEEEEEEEETTT-PBPPHHHHHHHHHHTTPPBPPEEEEEEHHHHHHHHHHHHHHHHHHT--EEEEE-TT-SS--EEEE-HHHHHHHHHHHHHSGGGS-S-SSHHHHHHHHHHHHHH--SHHHHHHHHHHHHHHHHHHHHHHHHHHHTTPPPEEEEEEE-SSHHHHHHHHHHHHHTT--EEEEEEETTEEEEEEE-HHHHHHHHHHHTT---